Protein AF-A0A1K0JJU9-F1 (afdb_monomer)

InterPro domains:
  IPR003754 Tetrapyrrole biosynthesis, uroporphyrinogen III synthase [PF02602] (25-156)
  IPR003754 Tetrapyrrole biosynthesis, uroporphyrinogen III synthase [cd06578] (19-166)
  IPR007470 Putative uroporphyrinogen-III C-methyltransferase HemX [PF04375] (355-594)
  IPR007470 Putative uroporphyrinogen-III C-methyltransferase HemX [PTHR38043] (221-594)
  IPR036108 Tetrapyrrole biosynthesis, uroporphyrinogen III synthase superfamily [G3DSA:3.40.50.10090] (42-168)
  IPR036108 Tetrapyrrole biosynthesis, uroporphyrinogen III synthase superfamily [SSF69618] (18-169)

Solvent-accessible surface area (backbone atoms only — not comparable to full-atom values): 36610 Å² total; per-residue (Å²): 136,93,70,61,71,65,65,85,86,80,89,79,72,98,83,71,80,87,76,62,87,79,74,70,47,72,38,66,67,51,37,51,75,73,52,64,52,77,85,36,41,78,35,82,42,81,47,79,38,54,56,76,80,88,58,60,61,53,51,54,40,41,74,41,44,20,45,65,47,77,42,70,78,45,79,84,76,85,83,84,77,52,74,67,57,53,47,56,52,53,57,52,66,38,92,88,40,70,92,69,68,47,81,42,89,40,51,58,60,49,53,48,50,55,57,48,37,73,73,76,43,54,77,66,56,41,55,48,58,31,70,41,40,32,39,18,46,43,68,72,28,45,53,47,33,47,77,69,60,32,79,44,67,47,76,24,44,57,61,72,68,26,39,50,52,43,52,48,56,52,48,64,73,68,52,69,89,74,77,96,79,87,88,84,88,78,87,85,83,84,87,83,89,86,81,90,85,87,89,84,88,85,88,90,91,88,87,86,87,87,90,84,91,88,87,80,84,88,80,90,84,86,90,85,83,87,88,83,85,90,88,88,83,81,88,86,83,88,83,85,81,84,79,86,82,84,86,79,85,82,82,81,84,83,86,82,89,76,86,80,95,76,65,63,66,60,56,52,53,52,50,51,49,51,52,50,52,52,51,50,49,52,52,49,48,53,51,49,55,50,51,52,52,51,51,51,52,53,48,53,54,49,53,49,52,54,50,51,53,50,50,53,50,48,54,52,53,52,51,50,52,53,50,51,52,51,48,54,51,49,52,51,50,52,48,55,54,51,52,51,51,54,52,50,53,50,52,52,53,51,52,52,50,53,49,52,53,47,58,50,48,55,46,48,51,48,55,50,51,27,45,50,46,33,74,76,47,63,39,58,68,61,31,46,51,43,49,51,52,44,46,64,47,53,67,72,66,66,52,79,82,50,57,60,35,47,60,24,41,55,51,51,49,49,51,58,71,67,53,79,85,64,47,53,65,66,19,44,53,31,48,52,55,36,51,72,45,49,83,77,49,60,45,61,65,66,57,68,63,54,62,49,52,59,54,50,55,73,50,62,79,76,67,89,76,86,82,84,88,88,88,81,90,81,93,67,85,60,61,61,54,53,53,48,49,50,52,48,54,54,49,55,66,69,66,66,89,64,94,66,97,63,66,75,73,75,70,66,54,87,69,50,62,54,60,52,45,52,51,40,42,52,28,49,51,50,20,46,52,20,54,76,64,54,36,59,73,57,19,53,51,28,45,50,50,33,51,50,50,47,64,74,51,30,37,69,84,39,70,64,45,48,48,40,59,46,33,51,51,54,21,54,64,34,60,66,74,74,85,78,82,72,65,59,54,37,54,50,38,48,60,50,68,74,74,114

Nearest PDB structures (foldseek):
  8xvl-assembly1_R  TM=2.679E-01  e=2.961E+00  Acetivibrio thermocellus ATCC 27405

Radius of gyration: 63.82 Å; Cα contacts (8 Å, |Δi|>4): 371; chains: 1; bounding box: 149×71×220 Å

pLDDT: mean 73.13, std 22.49, range [26.03, 96.94]

Mean predicted aligned error: 23.78 Å

Structure (mmCIF, N/CA/C/O backbone):
data_AF-A0A1K0JJU9-F1
#
_entry.id   AF-A0A1K0JJU9-F1
#
loop_
_atom_site.group_PDB
_atom_site.id
_atom_site.type_symbol
_atom_site.label_atom_id
_atom_site.label_alt_id
_atom_site.label_comp_id
_atom_site.label_asym_id
_atom_site.label_entity_id
_atom_site.label_seq_id
_atom_site.pdbx_PDB_ins_code
_atom_site.Cartn_x
_atom_site.Cartn_y
_atom_site.Cartn_z
_atom_site.occupancy
_atom_site.B_iso_or_equiv
_atom_site.auth_seq_id
_atom_site.auth_comp_id
_atom_site.auth_asym_id
_atom_site.auth_atom_id
_atom_site.pdbx_PDB_model_num
ATOM 1 N N . MET A 1 1 ? -26.757 18.069 44.341 1.00 27.95 1 MET A N 1
ATOM 2 C CA . MET A 1 1 ? -26.861 18.545 42.946 1.00 27.95 1 MET A CA 1
ATOM 3 C C . MET A 1 1 ? -25.630 18.024 42.232 1.00 27.95 1 MET A C 1
ATOM 5 O O . MET A 1 1 ? -24.544 18.286 42.727 1.00 27.95 1 MET A O 1
ATOM 9 N N . ILE A 1 2 ? -25.782 17.218 41.180 1.00 27.02 2 ILE A N 1
ATOM 10 C CA . ILE A 1 2 ? -24.644 16.754 40.376 1.00 27.02 2 ILE A CA 1
ATOM 11 C C . ILE A 1 2 ? -24.575 17.688 39.173 1.00 27.02 2 ILE A C 1
ATOM 13 O O . ILE A 1 2 ? -25.475 17.670 38.341 1.00 27.02 2 ILE A O 1
ATOM 17 N N . ALA A 1 3 ? -23.543 18.523 39.130 1.00 34.69 3 ALA A N 1
ATOM 18 C CA . ALA A 1 3 ? -23.222 19.366 37.990 1.00 34.69 3 ALA A CA 1
ATOM 19 C C . ALA A 1 3 ? -21.794 19.010 37.548 1.00 34.69 3 ALA A C 1
ATOM 21 O O . ALA A 1 3 ? -20.879 19.101 38.373 1.00 34.69 3 ALA A O 1
ATOM 22 N N . PRO A 1 4 ? -21.571 18.564 36.300 1.00 35.12 4 PRO A N 1
ATOM 23 C CA . PRO A 1 4 ? -20.221 18.451 35.764 1.00 35.12 4 PRO A CA 1
ATOM 24 C C . PRO A 1 4 ? -19.611 19.852 35.614 1.00 35.12 4 PRO A C 1
ATOM 26 O O . PRO A 1 4 ? -20.321 20.826 35.355 1.00 35.12 4 PRO A O 1
ATOM 29 N N . ALA A 1 5 ? -18.287 19.958 35.730 1.00 39.06 5 ALA A N 1
ATOM 30 C CA . ALA A 1 5 ? -17.587 21.210 35.460 1.00 39.06 5 ALA A CA 1
ATOM 31 C C . ALA A 1 5 ? -17.746 21.594 33.977 1.00 39.06 5 ALA A C 1
ATOM 33 O O . ALA A 1 5 ? -17.085 21.024 33.111 1.00 39.06 5 ALA A O 1
ATOM 34 N N . GLY A 1 6 ? -18.642 22.547 33.699 1.00 42.16 6 GLY A N 1
ATOM 35 C CA . GLY A 1 6 ? -18.873 23.103 32.364 1.00 42.16 6 GLY A CA 1
ATOM 36 C C . GLY A 1 6 ? -20.070 22.558 31.571 1.00 42.16 6 GLY A C 1
ATOM 37 O O . GLY A 1 6 ? -20.117 22.800 30.371 1.00 42.16 6 GLY A O 1
ATOM 38 N N . ALA A 1 7 ? -21.050 21.862 32.170 1.00 36.12 7 ALA A N 1
ATOM 39 C CA . ALA A 1 7 ? -22.297 21.543 31.448 1.00 36.12 7 ALA A CA 1
ATOM 40 C C . ALA A 1 7 ? -23.570 21.651 32.309 1.00 36.12 7 ALA A C 1
ATOM 42 O O . ALA A 1 7 ? -24.023 20.674 32.908 1.00 36.12 7 ALA A O 1
ATOM 43 N N . ALA A 1 8 ? -24.173 22.846 32.314 1.00 33.41 8 ALA A N 1
ATOM 44 C CA . ALA A 1 8 ? -25.541 23.093 32.780 1.00 33.41 8 ALA A CA 1
ATOM 45 C C . ALA A 1 8 ? -26.142 24.372 32.148 1.00 33.41 8 ALA A C 1
ATOM 47 O O . ALA A 1 8 ? -26.254 25.404 32.800 1.00 33.41 8 ALA A O 1
ATOM 48 N N . ALA A 1 9 ? -26.567 24.297 30.883 1.00 33.66 9 ALA A N 1
ATOM 49 C CA . ALA A 1 9 ? -27.426 25.306 30.252 1.00 33.66 9 ALA A CA 1
ATOM 50 C C . ALA A 1 9 ? -28.604 24.587 29.579 1.00 33.66 9 ALA A C 1
ATOM 52 O O . ALA A 1 9 ? -28.480 24.041 28.486 1.00 33.66 9 ALA A O 1
ATOM 53 N N . ASN A 1 10 ? -29.725 24.503 30.294 1.00 35.09 10 ASN A N 1
ATOM 54 C CA . ASN A 1 10 ? -30.890 23.717 29.898 1.00 35.09 10 ASN A CA 1
ATOM 55 C C . ASN A 1 10 ? -31.965 24.649 29.312 1.00 35.09 10 ASN A C 1
ATOM 57 O O . ASN A 1 10 ? -32.345 25.602 29.981 1.00 35.09 10 ASN A O 1
ATOM 61 N N . GLY A 1 11 ? -32.466 24.347 28.110 1.00 37.47 11 GLY A N 1
ATOM 62 C CA . GLY A 1 11 ? -33.721 24.874 27.548 1.00 37.47 11 GLY A CA 1
ATOM 63 C C . GLY A 1 11 ? -33.967 26.391 27.609 1.00 37.47 11 GLY A C 1
ATOM 64 O O . GLY A 1 11 ? -34.711 26.856 28.470 1.00 37.47 11 GLY A O 1
ATOM 65 N N . LEU A 1 12 ? -33.479 27.127 26.606 1.00 33.19 12 LEU A N 1
ATOM 66 C CA . LEU A 1 12 ? -34.015 28.438 26.212 1.00 33.19 12 LEU A CA 1
ATOM 67 C C . LEU A 1 12 ? -34.649 28.350 24.812 1.00 33.19 12 LEU A C 1
ATOM 69 O O . LEU A 1 12 ? -34.419 27.386 24.079 1.00 33.19 12 LEU A O 1
ATOM 73 N N . GLY A 1 13 ? -35.513 29.315 24.484 1.00 31.19 13 GLY A N 1
ATOM 74 C CA . GLY A 1 13 ? -36.228 29.373 23.205 1.00 31.19 13 GLY A CA 1
ATOM 75 C C . GLY A 1 13 ? -35.336 29.774 22.019 1.00 31.19 13 GLY A C 1
ATOM 76 O O . GLY A 1 13 ? -34.165 30.089 22.212 1.00 31.19 13 GLY A O 1
ATOM 77 N N . PRO A 1 14 ? -35.878 29.787 20.785 1.00 36.22 14 PRO A N 1
ATOM 78 C CA . PRO A 1 14 ? -35.115 30.113 19.575 1.00 36.22 14 PRO A CA 1
ATOM 79 C C . PRO A 1 14 ? -34.736 31.601 19.428 1.00 36.22 14 PRO A C 1
ATOM 81 O O . PRO A 1 14 ? -34.024 31.934 18.487 1.00 36.22 14 PRO A O 1
ATOM 84 N N . ASP A 1 15 ? -35.189 32.469 20.338 1.00 39.22 15 ASP A N 1
ATOM 85 C CA . ASP A 1 15 ? -34.904 33.906 20.364 1.00 39.22 15 ASP A CA 1
ATOM 86 C C . ASP A 1 15 ? -34.167 34.287 21.660 1.00 39.22 15 ASP A C 1
ATOM 88 O O . ASP A 1 15 ? -34.786 34.726 22.626 1.00 39.22 15 ASP A O 1
ATOM 92 N N . ASP A 1 16 ? -32.842 34.128 21.682 1.00 35.72 16 ASP A N 1
ATOM 93 C CA . ASP A 1 16 ? -31.964 34.924 22.549 1.00 35.72 16 ASP A CA 1
ATOM 94 C C . ASP A 1 16 ? -30.541 34.998 21.965 1.00 35.72 16 ASP A C 1
ATOM 96 O O . ASP A 1 16 ? -30.143 34.167 21.143 1.00 35.72 16 ASP A O 1
ATOM 100 N N . ALA A 1 17 ? -29.788 36.041 22.320 1.00 39.09 17 ALA A N 1
ATOM 101 C CA . ALA A 1 17 ? -28.532 36.376 21.640 1.00 39.09 17 ALA A CA 1
ATOM 102 C C . ALA A 1 17 ? -27.391 35.370 21.905 1.00 39.09 17 ALA A C 1
ATOM 104 O O . ALA A 1 17 ? -27.309 34.747 22.964 1.00 39.09 17 ALA A O 1
ATOM 105 N N . ALA A 1 18 ? -26.466 35.247 20.944 1.00 32.97 18 ALA A N 1
ATOM 106 C CA . ALA A 1 18 ? -25.292 34.386 21.078 1.00 32.97 18 ALA A CA 1
ATOM 107 C C . ALA A 1 18 ? -24.445 34.798 22.305 1.00 32.97 18 ALA A C 1
ATOM 109 O O . ALA A 1 18 ? -24.071 35.969 22.400 1.00 32.97 18 ALA A O 1
ATOM 110 N N . PRO A 1 19 ? -24.126 33.873 23.233 1.00 38.00 19 PRO A N 1
ATOM 111 C CA . PRO A 1 19 ? -23.400 34.209 24.453 1.00 38.00 19 PRO A CA 1
ATOM 112 C C . PRO A 1 19 ? -21.948 34.595 24.154 1.00 38.00 19 PRO A C 1
ATOM 114 O O . PRO A 1 19 ? -21.285 33.964 23.326 1.00 38.00 19 PRO A O 1
ATOM 117 N N . ASP A 1 20 ? -21.443 35.603 24.868 1.00 38.53 20 ASP A N 1
ATOM 118 C CA . ASP A 1 20 ? -20.072 36.094 24.718 1.00 38.53 20 ASP A CA 1
ATOM 119 C C . ASP A 1 20 ? -19.032 34.976 24.879 1.00 38.53 20 ASP A C 1
ATOM 121 O O . ASP A 1 20 ? -19.117 34.128 25.771 1.00 38.53 20 ASP A O 1
ATOM 125 N N . ALA A 1 21 ? -17.987 35.015 24.047 1.00 41.09 21 ALA A N 1
ATOM 126 C CA . ALA A 1 21 ? -16.976 33.957 23.947 1.00 41.09 21 ALA A CA 1
ATOM 127 C C . ALA A 1 21 ? -16.159 33.712 25.238 1.00 41.09 21 ALA A C 1
ATOM 129 O O . ALA A 1 21 ? -15.419 32.731 25.323 1.00 41.09 21 ALA A O 1
ATOM 130 N N . GLU A 1 22 ? -16.292 34.567 26.255 1.00 40.97 22 GLU A N 1
ATOM 131 C CA . GLU A 1 22 ? -15.712 34.347 27.584 1.00 40.97 22 GLU A CA 1
ATOM 132 C C . GLU A 1 22 ? -16.494 33.340 28.445 1.00 40.97 22 GLU A C 1
ATOM 134 O O . GLU A 1 22 ? -15.910 32.759 29.360 1.00 40.97 22 GLU A O 1
ATOM 139 N N . ALA A 1 23 ? -17.780 33.100 28.155 1.00 43.12 23 ALA A N 1
ATOM 140 C CA . ALA A 1 23 ? -18.665 32.260 28.968 1.00 43.12 23 ALA A CA 1
ATOM 141 C C . ALA A 1 23 ? -18.374 30.747 28.865 1.00 43.12 23 ALA A C 1
ATOM 143 O O . ALA A 1 23 ? -18.731 29.984 29.762 1.00 43.12 23 ALA A O 1
ATOM 144 N N . LEU A 1 24 ? -17.705 30.296 27.797 1.00 51.09 24 LEU A N 1
ATOM 145 C CA . LEU A 1 24 ? -17.436 28.878 27.512 1.00 51.09 24 LEU A CA 1
ATOM 146 C C . LEU A 1 24 ? -16.070 28.411 28.052 1.00 51.09 24 LEU A C 1
ATOM 148 O O . LEU A 1 24 ? -15.228 27.884 27.321 1.00 51.09 24 LEU A O 1
ATOM 152 N N . ARG A 1 25 ? -15.843 28.601 29.357 1.00 57.47 25 ARG A N 1
ATOM 153 C CA . ARG A 1 25 ? -14.670 28.068 30.075 1.00 57.47 25 ARG A CA 1
ATOM 154 C C . ARG A 1 25 ? -15.043 26.801 30.852 1.00 57.47 25 ARG A C 1
ATOM 156 O O . ARG A 1 25 ? -15.968 26.800 31.656 1.00 57.47 25 ARG A O 1
ATOM 163 N N . PHE A 1 26 ? -14.293 25.725 30.622 1.00 64.25 26 PHE A N 1
ATOM 164 C CA . PHE A 1 26 ? -14.540 24.384 31.174 1.00 64.25 26 PHE A CA 1
ATOM 165 C C . PHE A 1 26 ? -13.538 24.048 32.292 1.00 64.25 26 PHE A C 1
ATOM 167 O O . PHE A 1 26 ? -12.830 23.041 32.236 1.00 64.25 26 PHE A O 1
ATOM 174 N N . ASP A 1 27 ? -13.422 24.927 33.289 1.00 70.38 27 ASP A N 1
ATOM 175 C CA . ASP A 1 27 ? -12.489 24.772 34.409 1.00 70.38 27 ASP A CA 1
ATOM 176 C C . ASP A 1 27 ? -13.156 24.985 35.783 1.00 70.38 27 ASP A C 1
ATOM 178 O O . ASP A 1 27 ? -14.350 25.268 35.902 1.00 70.38 27 ASP A O 1
ATOM 182 N N . SER A 1 28 ? -12.380 24.783 36.851 1.00 74.50 28 SER A N 1
ATOM 183 C CA . SER A 1 28 ? -12.860 24.915 38.230 1.00 74.50 28 SER A CA 1
ATOM 184 C C . SER A 1 28 ? -13.204 26.351 38.631 1.00 74.50 28 SER A C 1
ATOM 186 O O . SER A 1 28 ? -13.997 26.532 39.551 1.00 74.50 28 SER A O 1
ATOM 188 N N . GLU A 1 29 ? -12.614 27.355 37.982 1.00 80.25 29 GLU A N 1
ATOM 189 C CA . GLU A 1 29 ? -12.805 28.773 38.304 1.00 80.25 29 GLU A CA 1
ATOM 190 C C . GLU A 1 29 ? -14.100 29.284 37.650 1.00 80.25 29 GLU A C 1
ATOM 192 O O . GLU A 1 29 ? -14.896 29.963 38.298 1.00 80.25 29 GLU A O 1
ATOM 197 N N . ALA A 1 30 ? -14.383 28.841 36.422 1.00 75.94 30 ALA A N 1
ATOM 198 C CA . ALA A 1 30 ? -15.660 29.033 35.742 1.00 75.94 30 ALA A CA 1
ATOM 199 C C . ALA A 1 30 ? -16.819 28.302 36.442 1.00 75.94 30 ALA A C 1
ATOM 201 O O . ALA A 1 30 ? -17.884 28.888 36.626 1.00 75.94 30 ALA A O 1
ATOM 202 N N . LEU A 1 31 ? -16.610 27.059 36.904 1.00 80.19 31 LEU A N 1
ATOM 203 C CA . LEU A 1 31 ? -17.605 26.363 37.731 1.00 80.19 31 LEU A CA 1
ATOM 204 C C . LEU A 1 31 ? -17.854 27.111 39.051 1.00 80.19 31 LEU A C 1
ATOM 206 O O . LEU A 1 31 ? -19.002 27.272 39.449 1.00 80.19 31 LEU A O 1
ATOM 210 N N . TRP A 1 32 ? -16.805 27.605 39.717 1.00 83.50 32 TRP A N 1
ATOM 211 C CA . TRP A 1 32 ? -16.954 28.402 40.939 1.00 83.50 32 TRP A CA 1
ATOM 212 C C . TRP A 1 32 ? -17.759 29.688 40.711 1.00 83.50 32 TRP A C 1
ATOM 214 O O . TRP A 1 32 ? -18.601 30.021 41.537 1.00 83.50 32 TRP A O 1
ATOM 224 N N . ALA A 1 33 ? -17.577 30.365 39.573 1.00 82.31 33 ALA A N 1
ATOM 225 C CA . ALA A 1 33 ? -18.365 31.545 39.206 1.00 82.31 33 ALA A CA 1
ATOM 226 C C . ALA A 1 33 ? -19.861 31.253 38.939 1.00 82.31 33 ALA A C 1
ATOM 228 O O . ALA A 1 33 ? -20.668 32.179 38.949 1.00 82.31 33 ALA A O 1
ATOM 229 N N . GLN A 1 34 ? -20.235 29.988 38.710 1.00 81.81 34 GLN A N 1
ATOM 230 C CA . GLN A 1 34 ? -21.623 29.537 38.514 1.00 81.81 34 GLN A CA 1
ATOM 231 C C . GLN A 1 34 ? -22.259 28.943 39.787 1.00 81.81 34 GLN A C 1
ATOM 233 O O . GLN A 1 34 ? -23.464 28.691 39.814 1.00 81.81 34 GLN A O 1
ATOM 238 N N . LEU A 1 35 ? -21.473 28.699 40.841 1.00 82.50 35 LEU A N 1
ATOM 239 C CA . LEU A 1 35 ? -21.956 28.184 42.123 1.00 82.50 35 LEU A CA 1
ATOM 240 C C . LEU A 1 35 ? -22.307 29.338 43.068 1.00 82.50 35 LEU A C 1
ATOM 242 O O . LEU A 1 35 ? -21.533 30.276 43.217 1.00 82.50 35 LEU A O 1
ATOM 246 N N . ASP A 1 36 ? -23.431 29.227 43.779 1.00 84.12 36 ASP A N 1
ATOM 247 C CA . ASP A 1 36 ? -23.714 30.047 44.964 1.00 84.12 36 ASP A CA 1
ATOM 248 C C . ASP A 1 36 ? -23.024 29.408 46.189 1.00 84.12 36 ASP A C 1
ATOM 250 O O . ASP A 1 36 ? -23.464 28.342 46.642 1.00 84.12 36 ASP A O 1
ATOM 254 N N . PRO A 1 37 ? -21.962 30.016 46.756 1.00 78.62 37 PRO A N 1
ATOM 255 C CA . PRO A 1 37 ? -21.254 29.428 47.889 1.00 78.62 37 PRO A CA 1
ATOM 256 C C . PRO A 1 37 ? -22.059 29.529 49.191 1.00 78.62 37 PRO A C 1
ATOM 258 O O . PRO A 1 37 ? -21.968 28.644 50.041 1.00 78.62 37 PRO A O 1
ATOM 261 N N . ALA A 1 38 ? -22.890 30.567 49.346 1.00 80.31 38 ALA A N 1
ATOM 262 C CA . ALA A 1 38 ? -23.718 30.760 50.535 1.00 80.31 38 ALA A CA 1
ATOM 263 C C . ALA A 1 38 ? -24.835 29.707 50.605 1.00 80.31 38 ALA A C 1
ATOM 265 O O . ALA A 1 38 ? -25.128 29.180 51.680 1.00 80.31 38 ALA A O 1
ATOM 266 N N . ALA A 1 39 ? -25.391 29.308 49.458 1.00 83.12 39 ALA A N 1
ATOM 267 C CA . ALA A 1 39 ? -26.321 28.184 49.371 1.00 83.12 39 ALA A CA 1
ATOM 268 C C . ALA A 1 39 ? -25.677 26.810 49.647 1.00 83.12 39 ALA A C 1
ATOM 270 O O . ALA A 1 39 ? -26.415 25.829 49.785 1.00 83.12 39 ALA A O 1
ATOM 271 N N . LEU A 1 40 ? -24.346 26.702 49.733 1.00 81.12 40 LEU A N 1
ATOM 272 C CA . LEU A 1 40 ? -23.617 25.453 49.996 1.00 81.12 40 LEU A CA 1
ATOM 273 C C . LEU A 1 40 ? -23.053 25.352 51.425 1.00 81.12 40 LEU A C 1
ATOM 275 O O . LEU A 1 40 ? -22.701 24.252 51.857 1.00 81.12 40 LEU A O 1
ATOM 279 N N . ALA A 1 41 ? -23.046 26.449 52.185 1.00 87.88 41 ALA A N 1
ATOM 280 C CA . ALA A 1 41 ? -22.635 26.469 53.585 1.00 87.88 41 ALA A CA 1
ATOM 281 C C . ALA A 1 41 ? -23.378 25.408 54.427 1.00 87.88 41 ALA A C 1
ATOM 283 O O . ALA A 1 41 ? -24.599 25.253 54.350 1.00 87.88 41 ALA A O 1
ATOM 284 N N . GLY A 1 42 ? -22.627 24.647 55.227 1.00 84.56 42 GLY A N 1
ATOM 285 C CA . GLY A 1 42 ? -23.133 23.577 56.091 1.00 84.56 42 GLY A CA 1
ATOM 286 C C . GLY A 1 42 ? -23.602 22.301 55.378 1.00 84.56 42 GLY A C 1
ATOM 287 O O . GLY A 1 42 ? -23.983 21.352 56.062 1.00 84.56 42 GLY A O 1
ATOM 288 N N . LYS A 1 43 ? -23.583 22.235 54.039 1.00 89.19 43 LYS A N 1
ATOM 289 C CA . LYS A 1 43 ? -24.043 21.061 53.274 1.00 89.19 43 LYS A CA 1
ATOM 290 C C . LYS A 1 43 ? -22.883 20.122 52.916 1.00 89.19 43 LYS A C 1
ATOM 292 O O . LYS A 1 43 ? -21.784 20.610 52.649 1.00 89.19 43 LYS A O 1
ATOM 297 N N . PRO A 1 44 ? -23.115 18.797 52.846 1.00 89.94 44 PRO A N 1
ATOM 298 C CA . PRO A 1 44 ? -22.148 17.860 52.285 1.00 89.94 44 PRO A CA 1
ATOM 299 C C . PRO A 1 44 ? -22.011 18.065 50.771 1.00 89.94 44 PRO A C 1
ATOM 301 O O . PRO A 1 44 ? -23.010 18.116 50.046 1.00 89.94 44 PRO A O 1
ATOM 304 N N . VAL A 1 45 ? -20.771 18.166 50.294 1.00 87.06 45 VAL A N 1
ATOM 305 C CA . VAL A 1 45 ? -20.423 18.302 48.874 1.00 87.06 45 VAL A CA 1
ATOM 306 C C . VAL A 1 45 ? -19.370 17.256 48.524 1.00 87.06 45 VAL A C 1
ATOM 308 O O . VAL A 1 45 ? -18.284 17.250 49.096 1.00 87.06 45 VAL A O 1
ATOM 311 N N . LEU A 1 46 ? -19.696 16.377 47.577 1.00 88.75 46 LEU A N 1
ATOM 312 C CA . LEU A 1 46 ? -18.821 15.296 47.130 1.00 88.75 46 LEU A CA 1
ATOM 313 C C . LEU A 1 46 ? -18.088 15.699 45.844 1.00 88.75 46 LEU A C 1
ATOM 315 O O . LEU A 1 46 ? -18.726 15.931 44.817 1.00 88.75 46 LEU A O 1
ATOM 319 N N . ILE A 1 47 ? -16.756 15.742 45.884 1.00 85.81 47 ILE A N 1
ATOM 320 C CA . ILE A 1 47 ? -15.899 15.994 44.719 1.00 85.81 47 ILE A CA 1
ATOM 321 C C . ILE A 1 47 ? -15.315 14.666 44.237 1.00 85.81 47 ILE A C 1
ATOM 323 O O . ILE A 1 47 ? -14.372 14.134 44.822 1.00 85.81 47 ILE A O 1
ATOM 327 N N . ILE A 1 48 ? -15.863 14.141 43.142 1.00 84.44 48 ILE A N 1
ATOM 328 C CA . ILE A 1 48 ? -15.320 12.969 42.447 1.00 84.44 48 ILE A CA 1
ATOM 329 C C . ILE A 1 48 ? -14.216 13.445 41.497 1.00 84.44 48 ILE A C 1
ATOM 331 O O . ILE A 1 48 ? -14.455 14.292 40.636 1.00 84.44 48 ILE A O 1
ATOM 335 N N . ARG A 1 49 ? -12.998 12.924 41.661 1.00 80.56 49 ARG A N 1
ATOM 336 C CA . ARG A 1 49 ? -11.795 13.404 40.962 1.00 80.56 49 ARG A CA 1
ATOM 337 C C . ARG A 1 49 ? -10.820 12.276 40.620 1.00 80.56 49 ARG A C 1
ATOM 339 O O . ARG A 1 49 ? -10.988 11.140 41.052 1.00 80.56 49 ARG A O 1
ATOM 346 N N . GLY A 1 50 ? -9.804 12.605 39.825 1.00 77.44 50 GLY A N 1
ATOM 347 C CA . GLY A 1 50 ? -8.616 11.761 39.674 1.00 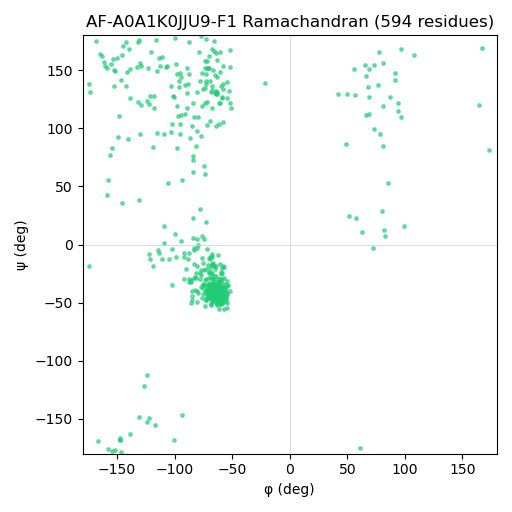77.44 50 GLY A CA 1
ATOM 348 C C . GLY A 1 50 ? -7.652 11.936 40.848 1.00 77.44 50 GLY A C 1
ATOM 349 O O . GLY A 1 50 ? -7.775 12.911 41.602 1.00 77.44 50 GLY A O 1
ATOM 350 N N . ASN A 1 51 ? -6.697 11.015 40.976 1.00 78.69 51 ASN A N 1
ATOM 351 C CA . ASN A 1 51 ? -5.698 11.064 42.037 1.00 78.69 51 ASN A CA 1
ATOM 352 C C . ASN A 1 51 ? -4.779 12.293 41.932 1.00 78.69 51 ASN A C 1
ATOM 354 O O . ASN A 1 51 ? -4.246 12.612 40.868 1.00 78.69 51 ASN A O 1
ATOM 358 N N . GLY A 1 52 ? -4.588 12.997 43.049 1.00 67.06 52 GLY A N 1
ATOM 359 C CA . GLY A 1 52 ? -3.762 14.205 43.097 1.00 67.06 52 GLY A CA 1
ATOM 360 C C . GLY A 1 52 ? -4.250 15.359 42.201 1.00 67.06 52 GLY A C 1
ATOM 361 O O . GLY A 1 52 ? -5.339 15.344 41.627 1.00 67.06 52 GLY A O 1
ATOM 362 N N . GLY A 1 53 ? -3.461 16.437 42.136 1.00 66.88 53 GLY A N 1
ATOM 363 C CA . GLY A 1 53 ? -3.834 17.709 41.493 1.00 66.88 53 GLY A CA 1
ATOM 364 C C . GLY A 1 53 ? -4.371 18.772 42.469 1.00 66.88 53 GLY A C 1
ATOM 365 O O . GLY A 1 53 ? -4.646 18.493 43.634 1.00 66.88 53 GLY A O 1
ATOM 366 N N . ARG A 1 54 ? -4.504 20.021 42.001 1.00 67.31 54 ARG A N 1
ATOM 367 C CA . ARG A 1 54 ? -4.872 21.196 42.823 1.00 67.31 54 ARG A CA 1
ATOM 368 C C . ARG A 1 54 ? -6.323 21.098 43.327 1.00 67.31 54 ARG A C 1
ATOM 370 O O . ARG A 1 54 ? -7.236 21.161 42.514 1.00 67.31 54 ARG A O 1
ATOM 377 N N . ASP A 1 55 ? -6.533 21.041 44.645 1.00 77.94 55 ASP A N 1
ATOM 378 C CA . ASP A 1 55 ? -7.863 20.947 45.288 1.00 77.94 55 ASP A CA 1
ATOM 379 C C . ASP A 1 55 ? -8.582 22.298 45.490 1.00 77.94 55 ASP A C 1
ATOM 381 O O . ASP A 1 55 ? -9.478 22.414 46.315 1.00 77.94 55 ASP A O 1
ATOM 385 N N . TRP A 1 56 ? -8.232 23.320 44.701 1.00 84.50 56 TRP A N 1
ATOM 386 C CA . TRP A 1 56 ? -8.692 24.710 44.872 1.00 84.50 56 TRP A CA 1
ATOM 387 C C . TRP A 1 56 ? -10.217 24.857 44.947 1.00 84.50 56 TRP A C 1
ATOM 389 O O . TRP A 1 56 ? -10.704 25.690 45.702 1.00 84.50 56 TRP A O 1
ATOM 399 N N . LEU A 1 57 ? -10.979 24.038 44.213 1.00 85.06 57 LEU A N 1
ATOM 400 C CA . LEU A 1 57 ? -12.442 24.055 44.297 1.00 85.06 57 LEU A CA 1
ATOM 401 C C . LEU A 1 57 ? -12.935 23.497 45.640 1.00 85.06 57 LEU A C 1
ATOM 403 O O . LEU A 1 57 ? -13.845 24.063 46.236 1.00 85.06 57 LEU A O 1
ATOM 407 N N . GLY A 1 58 ? -12.315 22.421 46.131 1.00 88.00 58 GLY A N 1
ATOM 408 C CA . GLY A 1 58 ? -12.590 21.875 47.456 1.00 88.00 58 GLY A CA 1
ATOM 409 C C . GLY A 1 58 ? -12.204 22.852 48.562 1.00 88.00 58 GLY A C 1
ATOM 410 O O . GLY A 1 58 ? -12.989 23.065 49.479 1.00 88.00 58 GLY A O 1
ATOM 411 N N . ASP A 1 59 ? -11.057 23.516 48.436 1.00 88.88 59 ASP A N 1
ATOM 412 C CA . ASP A 1 59 ? -10.610 24.549 49.374 1.00 88.88 59 ASP A CA 1
ATOM 413 C C . ASP A 1 59 ? -11.584 25.736 49.414 1.00 88.88 59 ASP A C 1
ATOM 415 O O . ASP A 1 59 ? -12.061 26.092 50.489 1.00 88.88 59 ASP A O 1
ATOM 419 N N . ARG A 1 60 ? -11.980 26.282 48.256 1.00 89.12 60 ARG A N 1
ATOM 420 C CA . ARG A 1 60 ? -12.960 27.382 48.162 1.00 89.12 60 ARG A CA 1
ATOM 421 C C . ARG A 1 60 ? -14.336 27.001 48.714 1.00 89.12 60 ARG A C 1
ATOM 423 O O . ARG A 1 60 ? -14.976 27.805 49.389 1.00 89.12 60 ARG A O 1
ATOM 430 N N . LEU A 1 61 ? -14.782 25.765 48.492 1.00 88.94 61 LEU A N 1
ATOM 431 C CA . LEU A 1 61 ? -16.023 25.247 49.073 1.00 88.94 61 LEU A CA 1
ATOM 432 C C . LEU A 1 61 ? -15.926 25.084 50.604 1.00 88.94 61 LEU A C 1
ATOM 434 O O . LEU A 1 61 ? -16.877 25.433 51.303 1.00 88.94 61 LEU A O 1
ATOM 438 N N . ARG A 1 62 ? -14.784 24.628 51.143 1.00 89.88 62 ARG A N 1
ATOM 439 C CA . ARG A 1 62 ? -14.528 24.568 52.600 1.00 89.88 62 ARG A CA 1
ATOM 440 C C . ARG A 1 62 ? -14.475 25.962 53.227 1.00 89.88 62 ARG A C 1
ATOM 442 O O . ARG A 1 62 ? -15.046 26.162 54.294 1.00 89.88 62 ARG A O 1
ATOM 449 N N . GLU A 1 63 ? -13.838 26.929 52.567 1.00 90.94 63 GLU A N 1
ATOM 450 C CA . GLU A 1 63 ? -13.808 28.339 52.989 1.00 90.94 63 GLU A CA 1
ATOM 451 C C . GLU A 1 63 ? -15.212 28.966 53.020 1.00 90.94 63 GLU A C 1
ATOM 453 O O . GLU A 1 63 ? -15.526 29.720 53.939 1.00 90.94 63 GLU A O 1
ATOM 458 N N . ALA A 1 64 ? -16.088 28.601 52.076 1.00 88.31 64 ALA A N 1
ATOM 459 C CA . ALA A 1 64 ? -17.513 28.950 52.096 1.00 88.31 64 ALA A CA 1
ATOM 460 C C . ALA A 1 64 ? -18.346 28.141 53.119 1.00 88.31 64 ALA A C 1
ATOM 462 O O . ALA A 1 64 ? -19.567 28.281 53.184 1.00 88.31 64 ALA A O 1
ATOM 463 N N . GLY A 1 65 ? -17.708 27.295 53.934 1.00 87.25 65 GLY A N 1
ATOM 464 C CA . GLY A 1 65 ? -18.344 26.534 55.008 1.00 87.25 65 GLY A CA 1
ATOM 465 C C . GLY A 1 65 ? -19.049 25.248 54.570 1.00 87.25 65 GLY A C 1
ATOM 466 O O . GLY A 1 65 ? -19.804 24.686 55.366 1.00 87.25 65 GLY A O 1
ATOM 467 N N . ALA A 1 66 ? -18.850 24.768 53.339 1.00 90.56 66 ALA A N 1
ATOM 468 C CA . ALA A 1 66 ? -19.373 23.474 52.899 1.00 90.56 66 ALA A CA 1
ATOM 469 C C . ALA A 1 66 ? -18.544 22.304 53.467 1.00 90.56 66 ALA A C 1
ATOM 471 O O . ALA A 1 66 ? -17.326 22.393 53.641 1.00 90.56 66 ALA A O 1
ATOM 472 N N . GLN A 1 67 ? -19.198 21.171 53.725 1.00 89.81 67 GLN A N 1
ATOM 473 C CA . GLN A 1 67 ? -18.545 19.943 54.185 1.00 89.81 67 GLN A CA 1
ATOM 474 C C . GLN A 1 67 ? -18.060 19.145 52.969 1.00 89.81 67 GLN A C 1
ATOM 476 O O . GLN A 1 67 ? -18.813 18.369 52.384 1.00 89.81 67 GLN A O 1
ATOM 481 N N . VAL A 1 68 ? -16.816 19.381 52.547 1.00 90.25 68 VAL A N 1
ATOM 482 C CA . VAL A 1 68 ? -16.275 18.808 51.304 1.00 90.25 68 VAL A CA 1
ATOM 483 C C . VAL A 1 68 ? -15.590 17.463 51.534 1.00 90.25 68 VAL A C 1
ATOM 485 O O . VAL A 1 68 ? -14.497 17.408 52.103 1.00 90.25 68 VAL A O 1
ATOM 488 N N . GLU A 1 69 ? -16.187 16.403 50.995 1.00 89.88 69 GLU A N 1
ATOM 489 C CA . GLU A 1 69 ? -15.577 15.081 50.847 1.00 89.88 69 GLU A CA 1
ATOM 490 C C . GLU A 1 69 ? -15.000 14.938 49.429 1.00 89.88 69 GLU A C 1
ATOM 492 O O . GLU A 1 69 ? -15.645 15.312 48.448 1.00 89.88 69 GLU A O 1
ATOM 497 N N . ALA A 1 70 ? -13.784 14.406 49.301 1.00 86.06 70 ALA A N 1
ATOM 498 C CA . ALA A 1 70 ? -13.129 14.188 48.013 1.00 86.06 70 ALA A CA 1
ATOM 499 C C . ALA A 1 70 ? -12.871 12.692 47.795 1.00 86.06 70 ALA A C 1
ATOM 501 O O . ALA A 1 70 ? -12.269 12.038 48.644 1.00 86.06 70 ALA A O 1
ATOM 502 N N . VAL A 1 71 ? -13.303 12.166 46.647 1.00 88.06 71 VAL A N 1
ATOM 503 C CA . VAL A 1 71 ? -13.149 10.754 46.270 1.00 88.06 71 VAL A CA 1
ATOM 504 C C . VAL A 1 71 ? -12.293 10.653 45.015 1.00 88.06 71 VAL A C 1
ATOM 506 O O . VAL A 1 71 ? -12.667 11.139 43.944 1.00 88.06 71 VAL A O 1
ATOM 509 N N . GLU A 1 72 ? -11.141 9.999 45.147 1.00 88.12 72 GLU A N 1
ATOM 510 C CA . GLU A 1 72 ? -10.260 9.662 44.028 1.00 88.12 72 GLU A CA 1
ATOM 511 C C . GLU A 1 72 ? -10.804 8.408 43.319 1.00 88.12 72 GLU A C 1
ATOM 513 O O . GLU A 1 72 ? -10.609 7.282 43.769 1.00 88.12 72 GLU A O 1
ATOM 518 N N . ALA A 1 73 ? -11.544 8.608 42.227 1.00 85.44 73 ALA A N 1
ATOM 519 C CA . ALA A 1 73 ? -12.247 7.545 41.498 1.00 85.44 73 ALA A CA 1
ATOM 520 C C . ALA A 1 73 ? -11.429 6.926 40.350 1.00 85.44 73 ALA A C 1
ATOM 522 O O . ALA A 1 73 ? -11.828 5.914 39.778 1.00 85.44 73 ALA A O 1
ATOM 523 N N . TYR A 1 74 ? -10.299 7.534 39.989 1.00 82.38 74 TYR A N 1
ATOM 524 C CA . TYR A 1 74 ? -9.354 7.004 39.008 1.00 82.38 74 TYR A CA 1
ATOM 525 C C . TYR A 1 74 ? -7.944 7.526 39.291 1.00 82.38 74 TYR A C 1
ATOM 527 O O . TYR A 1 74 ? -7.782 8.569 39.925 1.00 82.38 74 TYR A O 1
ATOM 535 N N . GLN A 1 75 ? -6.923 6.841 38.773 1.00 82.38 75 GLN A N 1
ATOM 536 C CA . GLN A 1 75 ? -5.540 7.317 38.828 1.00 82.38 75 GLN A CA 1
ATOM 537 C C . GLN A 1 75 ? -4.971 7.611 37.439 1.00 82.38 75 GLN A C 1
ATOM 539 O O . GLN A 1 75 ? -5.347 6.966 36.459 1.00 82.38 75 GLN A O 1
ATOM 544 N N . ARG A 1 76 ? -4.052 8.575 37.358 1.00 78.62 76 ARG A N 1
ATOM 545 C CA . ARG A 1 76 ? -3.268 8.873 36.154 1.00 78.62 76 ARG A CA 1
ATOM 546 C C . ARG A 1 76 ? -1.860 8.308 36.305 1.00 78.62 76 ARG A C 1
ATOM 548 O O . ARG A 1 76 ? -1.245 8.416 37.362 1.00 78.62 76 ARG A O 1
ATOM 555 N N . THR A 1 77 ? -1.364 7.683 35.245 1.00 83.56 77 THR A N 1
ATOM 556 C CA . THR A 1 77 ? -0.034 7.066 35.184 1.00 83.56 77 THR A CA 1
ATOM 557 C C . THR A 1 77 ? 0.701 7.544 33.935 1.00 83.56 77 THR A C 1
ATOM 559 O O . THR A 1 77 ? 0.079 7.992 32.967 1.00 83.56 77 THR A O 1
ATOM 562 N N . LEU A 1 78 ? 2.034 7.484 33.963 1.00 83.44 78 LEU A N 1
ATOM 563 C CA . LEU A 1 78 ? 2.844 7.692 32.766 1.00 83.44 78 LEU A CA 1
ATOM 564 C C . LEU A 1 78 ? 2.530 6.554 31.771 1.00 83.44 78 LEU A C 1
ATOM 566 O O . LEU A 1 78 ? 2.567 5.394 32.182 1.00 83.44 78 LEU A O 1
ATOM 570 N N . PRO A 1 79 ? 2.213 6.835 30.495 1.00 84.56 79 PRO A N 1
ATOM 571 C CA . PRO A 1 79 ? 2.087 5.780 29.497 1.00 84.56 79 PRO A CA 1
ATOM 572 C C . PRO A 1 79 ? 3.468 5.203 29.154 1.00 84.56 79 PRO A C 1
ATOM 574 O O . PRO A 1 79 ? 4.465 5.921 29.188 1.00 84.56 79 PRO A O 1
ATOM 577 N N . GLU A 1 80 ? 3.510 3.933 28.751 1.00 88.38 80 GLU A N 1
ATOM 578 C CA . GLU A 1 80 ? 4.718 3.246 28.273 1.00 88.38 80 GLU A CA 1
ATOM 579 C C . GLU A 1 80 ? 4.606 2.994 26.754 1.00 88.38 80 GLU A C 1
ATOM 581 O O . GLU A 1 80 ? 3.975 2.016 26.338 1.00 88.38 80 GLU A O 1
ATOM 586 N N . PRO A 1 81 ? 5.154 3.864 25.879 1.00 88.44 81 PRO A N 1
ATOM 587 C CA . PRO A 1 81 ? 5.074 3.657 24.438 1.00 88.44 81 PRO A CA 1
ATOM 588 C C . PRO A 1 81 ? 6.011 2.531 23.994 1.00 88.44 81 PRO A C 1
ATOM 590 O O . PRO A 1 81 ? 7.187 2.488 24.360 1.00 88.44 81 PRO A O 1
ATOM 593 N N . SER A 1 82 ? 5.507 1.639 23.142 1.00 90.88 82 SER A N 1
ATOM 594 C CA . SER A 1 82 ? 6.310 0.569 22.545 1.00 90.88 82 SER A CA 1
ATOM 595 C C . SER A 1 82 ? 7.441 1.117 21.664 1.00 90.88 82 SER A C 1
ATOM 597 O O . SER A 1 82 ? 7.363 2.222 21.121 1.00 90.88 82 SER A O 1
ATOM 599 N N . ALA A 1 83 ? 8.476 0.302 21.435 1.00 85.31 83 ALA A N 1
ATOM 600 C CA . ALA A 1 83 ? 9.590 0.661 20.552 1.00 85.31 83 ALA A CA 1
ATOM 601 C C . ALA A 1 83 ? 9.138 1.066 19.131 1.00 85.31 83 ALA A C 1
ATOM 603 O O . ALA A 1 83 ? 9.754 1.935 18.521 1.00 85.31 83 ALA A O 1
ATOM 604 N N . MET A 1 84 ? 8.038 0.492 18.625 1.00 87.06 84 MET A N 1
ATOM 605 C CA . MET A 1 84 ? 7.455 0.853 17.327 1.00 87.06 84 MET A CA 1
ATOM 606 C C . MET A 1 84 ? 6.802 2.245 17.342 1.00 87.06 84 MET A C 1
ATOM 608 O O . MET A 1 84 ? 6.937 2.992 16.377 1.00 87.06 84 MET A O 1
ATOM 612 N N . GLN A 1 85 ? 6.137 2.624 18.439 1.00 89.88 85 GLN A N 1
ATOM 613 C CA . GLN A 1 85 ? 5.570 3.969 18.598 1.00 89.88 85 GLN A CA 1
ATOM 614 C C . GLN A 1 85 ? 6.680 5.020 18.719 1.00 89.88 85 GLN A C 1
ATOM 616 O O . GLN A 1 85 ? 6.605 6.060 18.069 1.00 89.88 85 GLN A O 1
ATOM 621 N N . TRP A 1 86 ? 7.753 4.720 19.458 1.00 91.06 86 TRP A N 1
ATOM 622 C CA . TRP A 1 86 ? 8.946 5.571 19.479 1.00 91.06 86 TRP A CA 1
ATOM 623 C C . TRP A 1 86 ? 9.613 5.694 18.113 1.00 91.06 86 TRP A C 1
ATOM 625 O O . TRP A 1 86 ? 10.026 6.789 17.743 1.00 91.06 86 TRP A O 1
ATOM 635 N N . GLN A 1 87 ? 9.683 4.609 17.338 1.00 90.31 87 GLN A N 1
ATOM 636 C CA . GLN A 1 87 ? 10.235 4.669 15.989 1.00 90.31 87 GLN A CA 1
ATOM 637 C C . GLN A 1 87 ? 9.400 5.577 15.075 1.00 90.31 87 GLN A C 1
ATOM 639 O O . GLN A 1 87 ? 9.969 6.425 14.396 1.00 90.31 87 GLN A O 1
ATOM 644 N N . ALA A 1 88 ? 8.067 5.494 15.144 1.00 89.94 88 ALA A N 1
ATOM 645 C CA . ALA A 1 88 ? 7.181 6.395 14.409 1.00 89.94 88 ALA A CA 1
ATOM 646 C C . ALA A 1 88 ? 7.367 7.875 14.805 1.00 89.94 88 ALA A C 1
ATOM 648 O O . ALA A 1 88 ? 7.318 8.742 13.935 1.00 89.94 88 ALA A O 1
ATOM 649 N N . VAL A 1 89 ? 7.634 8.183 16.083 1.00 91.31 89 VAL A N 1
ATOM 650 C CA . VAL A 1 89 ? 8.002 9.550 16.506 1.00 91.31 89 VAL A CA 1
ATOM 651 C C . VAL A 1 89 ? 9.324 9.972 15.861 1.00 91.31 89 VAL A C 1
ATOM 653 O O . VAL A 1 89 ? 9.362 10.999 15.190 1.00 91.31 89 VAL A O 1
ATOM 656 N N . ARG A 1 90 ? 10.388 9.163 15.981 1.00 92.81 90 ARG A N 1
ATOM 657 C CA . ARG A 1 90 ? 11.700 9.465 15.374 1.00 92.81 90 ARG A CA 1
ATOM 658 C C . ARG A 1 90 ? 11.623 9.674 13.866 1.00 92.81 90 ARG A C 1
ATOM 660 O O . ARG A 1 90 ? 12.286 10.561 13.346 1.00 92.81 90 ARG A O 1
ATOM 667 N N . ASP A 1 91 ? 10.803 8.891 13.170 1.00 91.56 91 ASP A N 1
ATOM 668 C CA . ASP A 1 91 ? 10.638 8.986 11.719 1.00 91.56 91 ASP A CA 1
ATOM 669 C C . ASP A 1 91 ? 9.968 10.296 11.278 1.00 91.56 91 ASP A C 1
ATOM 671 O O . ASP A 1 91 ? 10.314 10.816 10.218 1.00 91.56 91 ASP A O 1
ATOM 675 N N . ASN A 1 92 ? 9.106 10.885 12.116 1.00 90.94 92 ASN A N 1
ATOM 676 C CA . ASN A 1 92 ? 8.569 12.233 11.905 1.00 90.94 92 ASN A CA 1
ATOM 677 C C . ASN A 1 92 ? 9.573 13.346 12.268 1.00 90.94 92 ASN A C 1
ATOM 679 O O . ASN A 1 92 ? 9.508 14.427 11.692 1.00 90.94 92 ASN A O 1
ATOM 683 N N . LEU A 1 93 ? 10.529 13.097 13.169 1.00 91.88 93 LEU A N 1
ATOM 684 C CA . LEU A 1 93 ? 11.569 14.067 13.552 1.00 91.88 93 LEU A CA 1
ATOM 685 C C . LEU A 1 93 ? 12.746 14.146 12.555 1.00 91.88 93 LEU A C 1
ATOM 687 O O . LEU A 1 93 ? 13.655 14.955 12.742 1.00 91.88 93 LEU A O 1
ATOM 691 N N . ARG A 1 94 ? 12.771 13.324 11.495 1.00 90.19 94 ARG A N 1
ATOM 692 C CA . ARG A 1 94 ? 13.874 13.321 10.515 1.00 90.19 94 ARG A CA 1
ATOM 693 C C . ARG A 1 94 ? 13.846 14.564 9.607 1.00 90.19 94 ARG A C 1
ATOM 695 O O . ARG A 1 94 ? 12.768 14.999 9.199 1.00 90.19 94 ARG A O 1
ATOM 702 N N . PRO A 1 95 ? 15.010 15.087 9.170 1.00 85.12 95 PRO A N 1
ATOM 703 C CA . PRO A 1 95 ? 15.069 16.096 8.113 1.00 85.12 95 PRO A CA 1
ATOM 704 C C . PRO A 1 95 ? 14.343 15.624 6.843 1.00 85.12 95 PRO A C 1
ATOM 706 O O . PRO A 1 95 ? 14.640 14.552 6.318 1.00 85.12 95 PRO A O 1
ATOM 709 N N . GLY A 1 96 ? 13.397 16.427 6.348 1.00 83.19 96 GLY A N 1
ATOM 710 C CA . GLY A 1 96 ? 12.582 16.092 5.173 1.00 83.19 96 GLY A CA 1
ATOM 711 C C . GLY A 1 96 ? 11.365 15.196 5.446 1.00 83.19 96 GLY A C 1
ATOM 712 O O . GLY A 1 96 ? 10.706 14.786 4.492 1.00 83.19 96 GLY A O 1
ATOM 713 N N . ALA A 1 97 ? 11.043 14.900 6.710 1.00 86.50 97 ALA A N 1
ATOM 714 C CA . ALA A 1 97 ? 9.756 14.313 7.079 1.00 86.50 97 ALA A CA 1
ATOM 715 C C . ALA A 1 97 ? 8.580 15.268 6.783 1.00 86.50 97 ALA A C 1
ATOM 717 O O . ALA A 1 97 ? 8.761 16.467 6.558 1.00 86.50 97 ALA A O 1
ATOM 718 N N . ALA A 1 98 ? 7.357 14.731 6.790 1.00 85.88 98 ALA A N 1
ATOM 719 C CA . ALA A 1 98 ? 6.149 15.532 6.613 1.00 85.88 98 ALA A CA 1
ATOM 720 C C . ALA A 1 98 ? 5.956 16.531 7.779 1.00 85.88 98 ALA A C 1
ATOM 722 O O . ALA A 1 98 ? 6.286 16.208 8.929 1.00 85.88 98 ALA A O 1
ATOM 723 N N . PRO A 1 99 ? 5.396 17.732 7.520 1.00 87.94 99 PRO A N 1
ATOM 724 C CA . PRO A 1 99 ? 5.029 18.650 8.590 1.00 87.94 99 PRO A CA 1
ATOM 725 C C . PRO A 1 99 ? 3.999 17.985 9.511 1.00 87.94 99 PRO A C 1
ATOM 727 O O . PRO A 1 99 ? 3.053 17.346 9.051 1.00 87.94 99 PRO A O 1
ATOM 730 N N . HIS A 1 100 ? 4.185 18.146 10.818 1.00 91.19 100 HIS A N 1
ATOM 731 C CA . HIS A 1 100 ? 3.328 17.586 11.862 1.00 91.19 100 HIS A CA 1
ATOM 732 C C . HIS A 1 100 ? 3.252 18.550 13.057 1.00 91.19 100 HIS A C 1
ATOM 734 O O . HIS A 1 100 ? 4.078 19.456 13.185 1.00 91.19 100 HIS A O 1
ATOM 740 N N . ALA A 1 101 ? 2.258 18.359 13.929 1.00 91.81 101 ALA A N 1
ATOM 741 C CA . ALA A 1 101 ? 2.039 19.178 15.119 1.00 91.81 101 ALA A CA 1
ATOM 742 C C . ALA A 1 101 ? 1.592 18.327 16.320 1.00 91.81 101 ALA A C 1
ATOM 744 O O . ALA A 1 101 ? 0.894 17.323 16.161 1.00 91.81 101 ALA A O 1
ATOM 745 N N . TRP A 1 102 ? 1.965 18.743 17.531 1.00 93.38 102 TRP A N 1
ATOM 746 C CA . TRP A 1 102 ? 1.592 18.081 18.783 1.00 93.38 102 TRP A CA 1
ATOM 747 C C . TRP A 1 102 ? 0.278 18.628 19.341 1.00 93.38 102 TRP A C 1
ATOM 749 O O . TRP A 1 102 ? 0.197 19.790 19.741 1.00 93.38 102 TRP A O 1
ATOM 759 N N . LEU A 1 103 ? -0.743 17.776 19.440 1.00 93.25 103 LEU A N 1
ATOM 760 C CA . LEU A 1 103 ? -2.025 18.123 20.052 1.00 93.25 103 LEU A CA 1
ATOM 761 C C . LEU A 1 103 ? -1.967 17.920 21.577 1.00 93.25 103 LEU A C 1
ATOM 763 O O . LEU A 1 103 ? -2.037 16.796 22.073 1.00 93.25 103 LEU A O 1
ATOM 767 N N . LEU A 1 104 ? -1.826 19.009 22.333 1.00 91.25 104 LEU A N 1
ATOM 768 C CA . LEU A 1 104 ? -1.631 18.987 23.784 1.00 91.25 104 LEU A CA 1
ATOM 769 C C . LEU A 1 104 ? -2.935 19.356 24.506 1.00 91.25 104 LEU A C 1
ATOM 771 O O . LEU A 1 104 ? -3.259 20.526 24.691 1.00 91.25 104 LEU A O 1
ATOM 775 N N . THR A 1 105 ? -3.689 18.344 24.941 1.00 88.00 105 THR A N 1
ATOM 776 C CA . THR A 1 105 ? -5.023 18.510 25.558 1.00 88.00 105 THR A CA 1
ATOM 777 C C . THR A 1 105 ? -5.012 18.638 27.085 1.00 88.00 105 THR A C 1
ATOM 779 O O . THR A 1 105 ? -6.039 18.948 27.684 1.00 88.00 105 THR A O 1
ATOM 782 N N . SER A 1 106 ? -3.866 18.452 27.751 1.00 86.38 106 SER A N 1
ATOM 783 C CA . SER A 1 106 ? -3.724 18.730 29.187 1.00 86.38 106 SER A CA 1
ATOM 784 C C . SER A 1 106 ? -2.288 19.079 29.574 1.00 86.38 106 SER A C 1
ATOM 786 O O . SER A 1 106 ? -1.339 18.549 29.001 1.00 86.38 106 SER A O 1
ATOM 788 N N . SER A 1 107 ? -2.112 19.901 30.617 1.00 86.50 107 SER A N 1
ATOM 789 C CA . SER A 1 107 ? -0.796 20.241 31.189 1.00 86.50 107 SER A CA 1
ATOM 790 C C . SER A 1 107 ? -0.034 19.010 31.714 1.00 86.50 107 SER A C 1
ATOM 792 O O . SER A 1 107 ? 1.161 19.074 31.973 1.00 86.50 107 SER A O 1
ATOM 794 N N . GLU A 1 108 ? -0.721 17.887 31.912 1.00 86.44 108 GLU A N 1
ATOM 795 C CA . GLU A 1 108 ? -0.127 16.627 32.357 1.00 86.44 108 GLU A CA 1
ATOM 796 C C . GLU A 1 108 ? 0.437 15.816 31.191 1.00 86.44 108 GLU A C 1
ATOM 798 O O . GLU A 1 108 ? 1.561 15.334 31.289 1.00 86.44 108 GLU A O 1
ATOM 803 N N . ALA A 1 109 ? -0.259 15.787 30.049 1.00 88.12 109 ALA A N 1
ATOM 804 C CA . ALA A 1 109 ? 0.281 15.231 28.810 1.00 88.12 109 ALA A CA 1
ATOM 805 C C . ALA A 1 109 ? 1.600 15.918 28.405 1.00 88.12 109 ALA A C 1
ATOM 807 O O . ALA A 1 109 ? 2.527 15.235 27.984 1.00 88.12 109 ALA A O 1
ATOM 808 N N . VAL A 1 110 ? 1.728 17.236 28.617 1.00 92.06 110 VAL A N 1
ATOM 809 C CA . VAL A 1 110 ? 2.984 17.972 28.362 1.00 92.06 110 VAL A CA 1
ATOM 810 C C . VAL A 1 110 ? 4.132 17.499 29.264 1.00 92.06 110 VAL A C 1
ATOM 812 O O . VAL A 1 110 ? 5.238 17.274 28.783 1.00 92.06 110 VAL A O 1
ATOM 815 N N . ARG A 1 111 ? 3.881 17.314 30.570 1.00 91.38 111 ARG A N 1
ATOM 816 C CA . ARG A 1 111 ? 4.899 16.805 31.511 1.00 91.38 111 ARG A CA 1
ATOM 817 C C . ARG A 1 111 ? 5.295 15.367 31.188 1.00 91.38 111 ARG A C 1
ATOM 819 O O . ARG A 1 111 ? 6.475 15.039 31.245 1.00 91.38 111 ARG A O 1
ATOM 826 N N . ASN A 1 112 ? 4.323 14.535 30.816 1.00 91.62 112 ASN A N 1
ATOM 827 C CA . ASN A 1 112 ? 4.572 13.156 30.416 1.00 91.62 112 ASN A CA 1
ATOM 828 C C . ASN A 1 112 ? 5.404 13.108 29.124 1.00 91.62 112 ASN A C 1
ATOM 830 O O . ASN A 1 112 ? 6.360 12.343 29.069 1.00 91.62 112 ASN A O 1
ATOM 834 N N . LEU A 1 113 ? 5.101 13.956 28.131 1.00 92.38 113 LEU A N 1
ATOM 835 C CA . LEU A 1 113 ? 5.873 14.077 26.889 1.00 92.38 113 LEU A CA 1
ATOM 836 C C . LEU A 1 113 ? 7.319 14.520 27.153 1.00 92.38 113 LEU A C 1
ATOM 838 O O . LEU A 1 113 ? 8.234 13.897 26.628 1.00 92.38 113 LEU A O 1
ATOM 842 N N . ASP A 1 114 ? 7.537 15.539 27.990 1.00 93.00 114 ASP A N 1
ATOM 843 C CA . ASP A 1 114 ? 8.884 16.010 28.345 1.00 93.00 114 ASP A CA 1
ATOM 844 C C . ASP A 1 114 ? 9.711 14.938 29.078 1.00 93.00 114 ASP A C 1
ATOM 846 O O . ASP A 1 114 ? 10.869 14.706 28.730 1.00 93.00 114 ASP A O 1
ATOM 850 N N . ALA A 1 115 ? 9.117 14.244 30.054 1.00 92.38 115 ALA A N 1
ATOM 851 C CA . ALA A 1 115 ? 9.785 13.167 30.784 1.00 92.38 115 ALA A CA 1
ATOM 852 C C . ALA A 1 115 ? 10.138 11.980 29.868 1.00 92.38 115 ALA A C 1
ATOM 854 O O . ALA A 1 115 ? 11.255 11.465 29.914 1.00 92.38 115 ALA A O 1
ATOM 855 N N . LEU A 1 116 ? 9.201 11.581 29.003 1.00 93.38 116 LEU A N 1
ATOM 856 C CA . LEU A 1 116 ? 9.372 10.487 28.050 1.00 93.38 116 LEU A CA 1
ATOM 857 C C . LEU A 1 116 ? 10.391 10.821 26.949 1.00 93.38 116 LEU A C 1
ATOM 859 O O . LEU A 1 116 ? 11.220 9.974 26.617 1.00 93.38 116 LEU A O 1
ATOM 863 N N . ALA A 1 117 ? 10.384 12.047 26.415 1.00 91.94 117 ALA A N 1
ATOM 864 C CA . ALA A 1 117 ? 11.354 12.493 25.415 1.00 91.94 117 ALA A CA 1
ATOM 865 C C . ALA A 1 117 ? 12.790 12.408 25.958 1.00 91.94 117 ALA A C 1
ATOM 867 O O . ALA A 1 117 ? 13.630 11.743 25.354 1.00 91.94 117 ALA A O 1
ATOM 868 N N . ARG A 1 118 ? 13.040 12.944 27.164 1.00 91.12 118 ARG A N 1
ATOM 869 C CA . ARG A 1 118 ? 14.345 12.860 27.855 1.00 91.12 118 ARG A CA 1
ATOM 870 C C . ARG A 1 118 ? 14.833 11.428 28.111 1.00 91.12 118 ARG A C 1
ATOM 872 O O . ARG A 1 118 ? 16.030 11.231 28.303 1.00 91.12 118 ARG A O 1
ATOM 879 N N . GLN A 1 119 ? 13.927 10.451 28.176 1.00 91.62 119 GLN A N 1
ATOM 880 C CA . GLN A 1 119 ? 14.247 9.047 28.451 1.00 91.62 119 GLN A CA 1
ATOM 881 C C . GLN A 1 119 ? 14.483 8.216 27.177 1.00 91.62 119 GLN A C 1
ATOM 883 O O . GLN A 1 119 ? 15.239 7.245 27.219 1.00 91.62 119 GLN A O 1
ATOM 888 N N . HIS A 1 120 ? 13.835 8.563 26.061 1.00 90.56 120 HIS A N 1
ATOM 889 C CA . HIS A 1 120 ? 13.779 7.715 24.862 1.00 90.56 120 HIS A CA 1
ATOM 890 C C . HIS A 1 120 ? 14.345 8.349 23.582 1.00 90.56 120 HIS A C 1
ATOM 892 O O . HIS A 1 120 ? 14.554 7.624 22.603 1.00 90.56 120 HIS A O 1
ATOM 898 N N . LEU A 1 121 ? 14.605 9.656 23.564 1.00 92.00 121 LEU A N 1
ATOM 899 C CA . LEU A 1 121 ? 15.198 10.370 22.434 1.00 92.00 121 LEU A CA 1
ATOM 900 C C . LEU A 1 121 ? 16.646 10.778 22.729 1.00 92.00 121 LEU A C 1
ATOM 902 O O . LEU A 1 121 ? 17.042 10.979 23.877 1.00 92.00 121 LEU A O 1
ATOM 906 N N . SER A 1 122 ? 17.448 10.904 21.675 1.00 93.00 122 SER A N 1
ATOM 907 C CA . SER A 1 122 ? 18.758 11.554 21.742 1.00 93.00 122 SER A CA 1
ATOM 908 C C . SER A 1 122 ? 18.617 13.076 21.941 1.00 93.00 122 SER A C 1
ATOM 910 O O . SER A 1 122 ? 17.554 13.635 21.660 1.00 93.00 122 SER A O 1
ATOM 912 N N . PRO A 1 123 ? 19.674 13.790 22.383 1.00 92.69 123 PRO A N 1
ATOM 913 C CA . PRO A 1 123 ? 19.612 15.243 22.576 1.00 92.69 123 PRO A CA 1
ATOM 914 C C . PRO A 1 123 ? 19.266 16.035 21.306 1.00 92.69 123 PRO A C 1
ATOM 916 O O . PRO A 1 123 ? 18.661 17.099 21.399 1.00 92.69 123 PRO A O 1
ATOM 919 N N . GLU A 1 124 ? 19.631 15.521 20.128 1.00 91.69 124 GLU A N 1
ATOM 920 C CA . GLU A 1 124 ? 19.289 16.131 18.837 1.00 91.69 124 GLU A CA 1
ATOM 921 C C . GLU A 1 124 ? 17.800 15.935 18.515 1.00 91.69 124 GLU A C 1
ATOM 923 O O . GLU A 1 124 ? 17.109 16.899 18.197 1.00 91.69 124 GLU A O 1
ATOM 928 N N . GLU A 1 125 ? 17.272 14.719 18.693 1.00 93.25 125 GLU A N 1
ATOM 929 C CA . GLU A 1 125 ? 15.846 14.414 18.506 1.00 93.25 125 GLU A CA 1
ATOM 930 C C . GLU A 1 125 ? 14.946 15.165 19.507 1.00 93.25 125 GLU A C 1
ATOM 932 O O . GLU A 1 125 ? 13.888 15.654 19.119 1.00 93.25 125 GLU A O 1
ATOM 937 N N . ASP A 1 126 ? 15.356 15.302 20.774 1.00 93.56 126 ASP A N 1
ATOM 938 C CA . ASP A 1 126 ? 14.641 16.096 21.788 1.00 93.56 126 ASP A CA 1
ATOM 939 C C . ASP A 1 126 ? 14.641 17.597 21.440 1.00 93.56 126 ASP A C 1
ATOM 941 O O . ASP A 1 126 ? 13.606 18.262 21.537 1.00 93.56 126 ASP A O 1
ATOM 945 N N . ALA A 1 127 ? 15.768 18.125 20.949 1.00 92.44 127 ALA A N 1
ATOM 946 C CA . ALA A 1 127 ? 15.847 19.498 20.457 1.00 92.44 127 ALA A CA 1
ATOM 947 C C . ALA A 1 127 ? 14.933 19.723 19.238 1.00 92.44 127 ALA A C 1
ATOM 949 O O . ALA A 1 127 ? 14.224 20.730 19.196 1.00 92.44 127 ALA A O 1
ATOM 950 N N . THR A 1 128 ? 14.888 18.786 18.283 1.00 93.06 128 THR A N 1
ATOM 951 C CA . THR A 1 128 ? 13.959 18.842 17.143 1.00 93.06 128 THR A CA 1
ATOM 952 C C . THR A 1 128 ? 12.503 18.741 17.597 1.00 93.06 128 THR A C 1
ATOM 954 O O . THR A 1 128 ? 11.687 19.551 17.162 1.00 93.06 128 THR A O 1
ATOM 957 N N . LEU A 1 129 ? 12.172 17.826 18.516 1.00 94.44 129 LEU A N 1
ATOM 958 C CA . LEU A 1 129 ? 10.816 17.639 19.048 1.00 94.44 129 LEU A CA 1
ATOM 959 C C . LEU A 1 129 ? 10.264 18.919 19.688 1.00 94.44 129 LEU A C 1
ATOM 961 O O . LEU A 1 129 ? 9.088 19.231 19.509 1.00 94.44 129 LEU A O 1
ATOM 965 N N . ARG A 1 130 ? 11.107 19.695 20.379 1.00 93.56 130 ARG A N 1
ATOM 966 C CA . ARG A 1 130 ? 10.720 20.990 20.968 1.00 93.56 130 ARG A CA 1
ATOM 967 C C . ARG A 1 130 ? 10.471 22.083 19.925 1.00 93.56 130 ARG A C 1
ATOM 969 O O . ARG A 1 130 ? 9.717 23.010 20.206 1.00 93.56 130 ARG A O 1
ATOM 976 N N . GLN A 1 131 ? 11.059 21.986 18.730 1.00 93.44 131 GLN A N 1
ATOM 977 C CA . GLN A 1 131 ? 10.793 22.911 17.618 1.00 93.44 131 GLN A CA 1
ATOM 978 C C . GLN A 1 131 ? 9.531 22.554 16.811 1.00 93.44 131 GLN A C 1
ATOM 980 O O . GLN A 1 131 ? 9.138 23.321 15.934 1.00 93.44 131 GLN A O 1
ATOM 985 N N . VAL A 1 132 ? 8.867 21.430 17.099 1.00 92.62 132 VAL A N 1
ATOM 986 C CA . VAL A 1 132 ? 7.587 21.073 16.471 1.00 92.62 132 VAL A CA 1
ATOM 987 C C . VAL A 1 132 ? 6.463 21.955 17.026 1.00 92.62 132 VAL A C 1
ATOM 989 O O . VAL A 1 132 ? 6.369 22.190 18.233 1.00 92.62 132 VAL A O 1
ATOM 992 N N . GLN A 1 133 ? 5.572 22.418 16.147 1.00 93.69 133 GLN A N 1
ATOM 993 C CA . GLN A 1 133 ? 4.404 23.210 16.530 1.00 93.69 133 GLN A CA 1
ATOM 994 C C . GLN A 1 133 ? 3.508 22.439 17.511 1.00 93.69 133 GLN A C 1
ATOM 996 O O . GLN A 1 133 ? 3.049 21.338 17.220 1.00 93.69 133 GLN A O 1
ATOM 1001 N N . CYS A 1 134 ? 3.188 23.048 18.648 1.00 94.38 134 CYS A N 1
ATOM 1002 C CA . CYS A 1 134 ? 2.184 22.547 19.583 1.00 94.38 134 CYS A CA 1
ATOM 1003 C C . CYS A 1 134 ? 0.840 23.262 19.375 1.00 94.38 134 CYS A C 1
ATOM 1005 O O . CYS A 1 134 ? 0.812 24.456 19.070 1.00 94.38 134 CYS A O 1
ATOM 1007 N N . ILE A 1 135 ? -0.275 22.560 19.586 1.00 94.19 135 ILE A N 1
ATOM 1008 C CA . ILE A 1 135 ? -1.643 23.100 19.572 1.00 94.19 135 ILE A CA 1
ATOM 1009 C C . ILE A 1 135 ? -2.285 22.815 20.933 1.00 94.19 135 ILE A C 1
ATOM 1011 O O . ILE A 1 135 ? -2.278 21.670 21.386 1.00 94.19 135 ILE A O 1
ATOM 1015 N N . ALA A 1 136 ? -2.831 23.839 21.597 1.00 92.06 136 ALA A N 1
ATOM 1016 C CA . ALA A 1 136 ? -3.347 23.730 22.967 1.00 92.06 136 ALA A CA 1
ATOM 1017 C C . ALA A 1 136 ? -4.681 24.490 23.166 1.00 92.06 136 ALA A C 1
ATOM 1019 O O . ALA A 1 136 ? -4.715 25.698 22.927 1.00 92.06 136 ALA A O 1
ATOM 1020 N N . PRO A 1 137 ? -5.764 23.852 23.667 1.00 87.06 137 PRO A N 1
ATOM 1021 C CA . PRO A 1 137 ? -7.081 24.485 23.858 1.00 87.06 137 PRO A CA 1
ATOM 1022 C C . PRO A 1 137 ? -7.201 25.360 25.115 1.00 87.06 137 PRO A C 1
ATOM 1024 O O . PRO A 1 137 ? -8.265 25.914 25.383 1.00 87.06 137 PRO A O 1
ATOM 1027 N N . HIS A 1 138 ? -6.147 25.477 25.930 1.00 83.56 138 HIS A N 1
ATOM 1028 C CA . HIS A 1 138 ? -6.208 26.219 27.189 1.00 83.56 138 HIS A CA 1
ATOM 1029 C C . HIS A 1 138 ? -4.891 26.920 27.534 1.00 83.56 138 HIS A C 1
ATOM 1031 O O . HIS A 1 138 ? -3.813 26.347 27.359 1.00 83.56 138 HIS A O 1
ATOM 1037 N N . ALA A 1 139 ? -4.980 28.133 28.094 1.00 83.81 139 ALA A N 1
ATOM 1038 C CA . ALA A 1 139 ? -3.822 28.967 28.440 1.00 83.81 139 ALA A CA 1
ATOM 1039 C C . ALA A 1 139 ? -2.833 28.227 29.359 1.00 83.81 139 ALA A C 1
ATOM 1041 O O . ALA A 1 139 ? -1.671 28.058 29.005 1.00 83.81 139 ALA A O 1
ATOM 1042 N N . ARG A 1 140 ? -3.334 27.611 30.436 1.00 82.56 140 ARG A N 1
ATOM 1043 C CA . ARG A 1 140 ? -2.556 26.780 31.377 1.00 82.56 140 ARG A CA 1
ATOM 1044 C C . ARG A 1 140 ? -1.830 25.571 30.752 1.00 82.56 140 ARG A C 1
ATOM 1046 O O . ARG A 1 140 ? -0.924 25.003 31.366 1.00 82.56 140 ARG A O 1
ATOM 1053 N N . ILE A 1 141 ? -2.222 25.126 29.556 1.00 89.38 141 ILE A N 1
ATOM 1054 C CA . ILE A 1 141 ? -1.499 24.073 28.824 1.00 89.38 141 ILE A CA 1
ATOM 1055 C C . ILE A 1 141 ? -0.356 24.703 28.022 1.00 89.38 141 ILE A C 1
ATOM 1057 O O . ILE A 1 141 ? 0.771 24.219 28.099 1.00 89.38 141 ILE A O 1
ATOM 1061 N N . ALA A 1 142 ? -0.621 25.822 27.338 1.00 89.31 142 ALA A N 1
ATOM 1062 C CA . ALA A 1 142 ? 0.401 26.609 26.651 1.00 89.31 142 ALA A CA 1
ATOM 1063 C C . ALA A 1 142 ? 1.489 27.114 27.621 1.00 89.31 142 ALA A C 1
ATOM 1065 O O . ALA A 1 142 ? 2.670 26.909 27.375 1.00 89.31 142 ALA A O 1
ATOM 1066 N N . GLU A 1 143 ? 1.106 27.674 28.771 1.00 90.31 143 GLU A N 1
ATOM 1067 C CA . GLU A 1 143 ? 2.017 28.088 29.850 1.00 90.31 143 GLU A CA 1
ATOM 1068 C C . GLU A 1 143 ? 2.910 26.935 30.330 1.00 90.31 143 GLU A C 1
ATOM 1070 O O . GLU A 1 143 ? 4.119 27.102 30.481 1.00 90.31 143 GLU A O 1
ATOM 1075 N N . GLN A 1 144 ? 2.334 25.744 30.534 1.00 92.88 144 GLN A N 1
ATOM 1076 C CA . GLN A 1 144 ? 3.081 24.559 30.959 1.00 92.88 144 GLN A CA 1
ATOM 1077 C C . GLN A 1 144 ? 4.087 24.095 29.897 1.00 92.88 144 GLN A C 1
ATOM 1079 O O . GLN A 1 144 ? 5.160 23.619 30.265 1.00 92.88 144 GLN A O 1
ATOM 1084 N N . ALA A 1 145 ? 3.747 24.215 28.613 1.00 93.50 145 ALA A N 1
ATOM 1085 C CA . ALA A 1 145 ? 4.609 23.851 27.494 1.00 93.50 145 ALA A CA 1
ATOM 1086 C C . ALA A 1 145 ? 5.723 24.886 27.258 1.00 93.50 145 ALA A C 1
ATOM 1088 O O . ALA A 1 145 ? 6.884 24.495 27.146 1.00 93.50 145 ALA A O 1
ATOM 1089 N N . LEU A 1 146 ? 5.426 26.189 27.332 1.00 93.38 146 LEU A N 1
ATOM 1090 C CA . LEU A 1 146 ? 6.442 27.251 27.341 1.00 93.38 146 LEU A CA 1
ATOM 1091 C C . LEU A 1 146 ? 7.432 27.060 28.501 1.00 93.38 146 LEU A C 1
ATOM 1093 O O . LEU A 1 146 ? 8.643 27.093 28.292 1.00 93.38 146 LEU A O 1
ATOM 1097 N N . ALA A 1 147 ? 6.933 26.771 29.709 1.00 93.44 147 ALA A N 1
ATOM 1098 C CA . ALA A 1 147 ? 7.760 26.505 30.890 1.00 93.44 147 ALA A CA 1
ATOM 1099 C C . ALA A 1 147 ? 8.606 25.217 30.789 1.00 93.44 147 ALA A C 1
ATOM 1101 O O . ALA A 1 147 ? 9.580 25.072 31.525 1.00 93.44 147 ALA A O 1
ATOM 1102 N N . LEU A 1 148 ? 8.257 24.295 29.885 1.00 93.19 148 LEU A N 1
ATOM 1103 C CA . LEU A 1 148 ? 9.034 23.093 29.555 1.00 93.19 148 LEU A CA 1
ATOM 1104 C C . LEU A 1 148 ? 9.862 23.256 28.265 1.00 93.19 148 LEU A C 1
ATOM 1106 O O . LEU A 1 148 ? 10.460 22.293 27.793 1.00 93.19 148 LEU A O 1
ATOM 1110 N N . GLY A 1 149 ? 9.945 24.464 27.700 1.00 92.56 149 GLY A N 1
ATOM 1111 C CA . GLY A 1 149 ? 10.803 24.758 26.551 1.00 92.56 149 GLY A CA 1
ATOM 1112 C C . GLY A 1 149 ? 10.239 24.339 25.191 1.00 92.56 149 GLY A C 1
ATOM 1113 O O . GLY A 1 149 ? 11.024 24.052 24.292 1.00 92.56 149 GLY A O 1
ATOM 1114 N N . PHE A 1 150 ? 8.914 24.316 25.027 1.00 94.56 150 PHE A N 1
ATOM 1115 C CA . PHE A 1 150 ? 8.240 24.231 23.724 1.00 94.56 150 PHE A CA 1
ATOM 1116 C C . PHE A 1 150 ? 7.868 25.655 23.249 1.00 94.56 150 PHE A C 1
ATOM 1118 O O . PHE A 1 150 ? 6.837 26.175 23.679 1.00 94.56 150 PHE A O 1
ATOM 1125 N N . PRO A 1 151 ? 8.692 26.335 22.423 1.00 91.81 151 PRO A N 1
ATOM 1126 C CA . PRO A 1 151 ? 8.464 27.731 22.031 1.00 91.81 151 PRO A CA 1
ATOM 1127 C C . PRO A 1 151 ? 7.245 27.958 21.124 1.00 91.81 151 PRO A C 1
ATOM 1129 O O . PRO A 1 151 ? 6.597 28.998 21.231 1.00 91.81 151 PRO A O 1
ATOM 1132 N N . HIS A 1 152 ? 6.927 27.020 20.227 1.00 93.25 152 HIS A N 1
ATOM 1133 C CA . HIS A 1 152 ? 5.915 27.229 19.184 1.00 93.25 152 HIS A CA 1
ATOM 1134 C C . HIS A 1 152 ? 4.560 26.689 19.633 1.00 93.25 152 HIS A C 1
ATOM 1136 O O . HIS A 1 152 ? 4.340 25.477 19.622 1.00 93.25 152 HIS A O 1
ATOM 1142 N N . ILE A 1 153 ? 3.633 27.574 20.023 1.00 93.31 153 ILE A N 1
ATOM 1143 C CA . ILE A 1 153 ? 2.299 27.173 20.499 1.00 93.31 153 ILE A CA 1
ATOM 1144 C C . ILE A 1 153 ? 1.181 27.969 19.827 1.00 93.31 153 ILE A C 1
ATOM 1146 O O . ILE A 1 153 ? 1.104 29.190 19.942 1.00 93.31 153 ILE A O 1
ATOM 1150 N N . LEU A 1 154 ? 0.265 27.243 19.189 1.00 92.31 154 LEU A N 1
ATOM 1151 C CA . LEU A 1 154 ? -0.992 27.741 18.659 1.00 92.31 154 LEU A CA 1
ATOM 1152 C C . LEU A 1 154 ? -2.075 27.502 19.715 1.00 92.31 154 LEU A C 1
ATOM 1154 O O . LEU A 1 154 ? -2.432 26.361 20.024 1.00 92.31 154 LEU A O 1
ATOM 1158 N N . ARG A 1 155 ? -2.582 28.583 20.312 1.00 91.00 155 ARG A N 1
ATOM 1159 C CA . ARG A 1 155 ? -3.678 28.502 21.279 1.00 91.00 155 ARG A CA 1
ATOM 1160 C C . ARG A 1 155 ? -5.002 28.358 20.530 1.00 91.00 155 ARG A C 1
ATOM 1162 O O . ARG A 1 155 ? -5.469 29.314 19.919 1.00 91.00 155 ARG A O 1
ATOM 1169 N N . ALA A 1 156 ? -5.608 27.182 20.623 1.00 88.50 156 ALA A N 1
ATOM 1170 C CA . ALA A 1 156 ? -6.956 26.938 20.133 1.00 88.50 156 ALA A CA 1
ATOM 1171 C C . ALA A 1 156 ? -8.009 27.598 21.044 1.00 88.50 156 ALA A C 1
ATOM 1173 O O . ALA A 1 156 ? -7.758 27.857 22.227 1.00 88.50 156 ALA A O 1
ATOM 1174 N N . ALA A 1 157 ? -9.197 27.852 20.493 1.00 80.25 157 ALA A N 1
ATOM 1175 C CA . ALA A 1 157 ? -10.362 28.227 21.292 1.00 80.25 157 ALA A CA 1
ATOM 1176 C C . ALA A 1 157 ? -10.892 27.011 22.093 1.00 80.25 157 ALA A C 1
ATOM 1178 O O . ALA A 1 157 ? -10.604 25.871 21.714 1.00 80.25 157 ALA A O 1
ATOM 1179 N N . PRO A 1 158 ? -11.646 27.219 23.192 1.00 70.88 158 PRO A N 1
ATOM 1180 C CA . PRO A 1 158 ? -12.214 26.124 23.977 1.00 70.88 158 PRO A CA 1
ATOM 1181 C C . PRO A 1 158 ? -13.170 25.231 23.170 1.00 70.88 158 PRO A C 1
ATOM 1183 O O . PRO A 1 158 ? -13.888 25.702 22.288 1.00 70.88 158 PRO A O 1
ATOM 1186 N N . GLY A 1 159 ? -13.219 23.946 23.529 1.00 73.06 159 GLY A N 1
ATOM 1187 C CA . GLY A 1 159 ? -14.089 22.948 22.901 1.00 73.06 159 GLY A CA 1
ATOM 1188 C C . GLY A 1 159 ? -13.594 22.429 21.545 1.00 73.06 159 GLY A C 1
ATOM 1189 O O . GLY A 1 159 ? -12.706 22.997 20.906 1.00 73.06 159 GLY A O 1
ATOM 1190 N N . ASP A 1 160 ? -14.186 21.323 21.097 1.00 78.00 160 ASP A N 1
ATOM 1191 C CA . ASP A 1 160 ? -13.680 20.540 19.959 1.00 78.00 160 ASP A CA 1
ATOM 1192 C C . ASP A 1 160 ? -13.709 21.310 18.631 1.00 78.00 160 ASP A C 1
ATOM 1194 O O . ASP A 1 160 ? -12.798 21.173 17.817 1.00 78.00 160 ASP A O 1
ATOM 1198 N N . ALA A 1 161 ? -14.703 22.182 18.429 1.00 77.38 161 ALA A N 1
ATOM 1199 C CA . ALA A 1 161 ? -14.776 23.053 17.255 1.00 77.38 161 ALA A CA 1
ATOM 1200 C C . ALA A 1 161 ? -13.618 24.069 17.211 1.00 77.38 161 ALA A C 1
ATOM 1202 O O . ALA A 1 161 ? -13.036 24.299 16.151 1.00 77.38 161 ALA A O 1
ATOM 1203 N N . GLY A 1 162 ? -13.240 24.634 18.365 1.00 80.12 162 GLY A N 1
ATOM 1204 C CA . GLY A 1 162 ? -12.093 25.535 18.489 1.00 80.12 162 GLY A CA 1
ATOM 1205 C C . GLY A 1 162 ? -10.757 24.823 18.271 1.00 80.12 162 GLY A C 1
ATOM 1206 O O . GLY A 1 162 ? -9.847 25.380 17.654 1.00 80.12 162 GLY A O 1
ATOM 1207 N N . LEU A 1 163 ? -10.662 23.568 18.718 1.00 86.94 163 LEU A N 1
ATOM 1208 C CA . LEU A 1 163 ? -9.497 22.710 18.512 1.00 86.94 163 LEU A CA 1
ATOM 1209 C C . LEU A 1 163 ? -9.341 22.288 17.042 1.00 86.94 163 LEU A C 1
ATOM 1211 O O . LEU A 1 163 ? -8.242 22.382 16.494 1.00 86.94 163 LEU A O 1
ATOM 1215 N N . LEU A 1 164 ? -10.438 21.896 16.385 1.00 88.19 164 LEU A N 1
ATOM 1216 C CA . LEU A 1 164 ? -10.467 21.565 14.959 1.00 88.19 164 LEU A CA 1
ATOM 1217 C C . LEU A 1 164 ? -10.112 22.778 14.090 1.00 88.19 164 LEU A C 1
ATOM 1219 O O . LEU A 1 164 ? -9.298 22.645 13.180 1.00 88.19 164 LEU A O 1
ATOM 1223 N N . ALA A 1 165 ? -10.654 23.961 14.396 1.00 86.75 165 ALA A N 1
ATOM 1224 C CA . ALA A 1 165 ? -10.331 25.193 13.676 1.00 86.75 165 ALA A CA 1
ATOM 1225 C C . ALA A 1 165 ? -8.829 25.530 13.740 1.00 86.75 165 ALA A C 1
ATOM 1227 O O . ALA A 1 165 ? -8.241 25.884 12.721 1.00 86.75 165 ALA A O 1
ATOM 1228 N N . ALA A 1 166 ? -8.184 25.348 14.898 1.00 89.00 166 ALA A N 1
ATOM 1229 C CA . ALA A 1 166 ? -6.737 25.528 15.034 1.00 89.00 166 ALA A CA 1
ATOM 1230 C C . ALA A 1 166 ? -5.925 24.465 14.266 1.00 89.00 166 ALA A C 1
ATOM 1232 O O . ALA A 1 166 ? -4.890 24.783 13.682 1.00 89.00 166 ALA A O 1
ATOM 1233 N N . CYS A 1 167 ? -6.394 23.212 14.225 1.00 90.94 167 CYS A N 1
ATOM 1234 C CA . CYS A 1 167 ? -5.756 22.159 13.429 1.00 90.94 167 CYS A CA 1
ATOM 1235 C C . CYS A 1 167 ? -5.849 22.442 11.920 1.00 90.94 167 CYS A C 1
ATOM 1237 O O . CYS A 1 167 ? -4.862 22.251 11.213 1.00 90.94 167 CYS A O 1
ATOM 1239 N N . LEU A 1 168 ? -6.996 22.938 11.441 1.00 91.06 168 LEU A N 1
ATOM 1240 C CA . LEU A 1 168 ? -7.183 23.365 10.050 1.00 91.06 168 LEU A CA 1
ATOM 1241 C C . LEU A 1 168 ? -6.315 24.585 9.720 1.00 91.06 168 LEU A C 1
ATOM 1243 O O . LEU A 1 168 ? -5.544 24.526 8.772 1.00 91.06 168 LEU A O 1
ATOM 1247 N N . GLN A 1 169 ? -6.331 25.628 10.557 1.00 90.69 169 GLN A N 1
ATOM 1248 C CA . GLN A 1 169 ? -5.477 26.812 10.395 1.00 90.69 169 GLN A CA 1
ATOM 1249 C C . GLN A 1 169 ? -3.987 26.447 10.289 1.00 90.69 169 GLN A C 1
ATOM 1251 O O . GLN A 1 169 ? -3.258 27.021 9.480 1.00 90.69 169 GLN A O 1
ATOM 1256 N N . TRP A 1 170 ? -3.521 25.499 11.109 1.00 92.00 170 TRP A N 1
ATOM 1257 C CA . TRP A 1 170 ? -2.150 25.009 11.022 1.00 92.00 170 TRP A CA 1
ATOM 1258 C C . TRP A 1 170 ? -1.904 24.206 9.736 1.00 92.00 170 TRP A C 1
ATOM 1260 O O . TRP A 1 170 ? -0.881 24.422 9.084 1.00 92.00 170 TRP A O 1
ATOM 1270 N N . ALA A 1 171 ? -2.830 23.324 9.349 1.00 88.12 171 ALA A N 1
ATOM 1271 C CA . ALA A 1 171 ? -2.717 22.520 8.134 1.00 88.12 171 ALA A CA 1
ATOM 1272 C C . ALA A 1 171 ? -2.695 23.391 6.867 1.00 88.12 171 ALA A C 1
ATOM 1274 O O . ALA A 1 171 ? -1.820 23.200 6.028 1.00 88.12 171 ALA A O 1
ATOM 1275 N N . ASP A 1 172 ? -3.570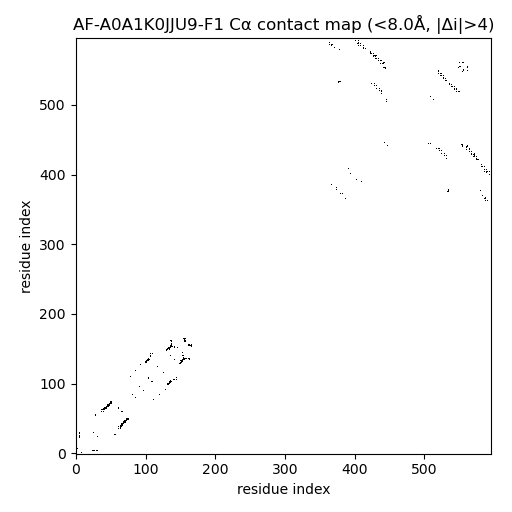 24.393 6.761 1.00 87.50 172 ASP A N 1
ATOM 1276 C CA . ASP A 1 172 ? -3.619 25.339 5.638 1.00 87.50 172 ASP A CA 1
ATOM 1277 C C . ASP A 1 172 ? -2.321 26.156 5.515 1.00 87.50 172 ASP A C 1
ATOM 1279 O O . ASP A 1 172 ? -1.867 26.445 4.410 1.00 87.50 172 ASP A O 1
ATOM 1283 N N . ALA A 1 173 ? -1.675 26.483 6.641 1.00 83.75 173 ALA A N 1
ATOM 1284 C CA . ALA A 1 173 ? -0.385 27.178 6.665 1.00 83.75 173 ALA A CA 1
ATOM 1285 C C . ALA A 1 173 ? 0.820 26.288 6.287 1.00 83.75 173 ALA A C 1
ATOM 1287 O O . ALA A 1 173 ? 1.894 26.818 6.002 1.00 83.75 173 ALA A O 1
ATOM 1288 N N . HIS A 1 174 ? 0.661 24.958 6.297 1.00 81.81 174 HIS A N 1
ATOM 1289 C CA . HIS A 1 174 ? 1.707 23.981 5.950 1.00 81.81 174 HIS A CA 1
ATOM 1290 C C . HIS A 1 174 ? 1.385 23.179 4.679 1.00 81.81 174 HIS A C 1
ATOM 1292 O O . HIS A 1 174 ? 2.226 22.419 4.191 1.00 81.81 174 HIS A O 1
ATOM 1298 N N . ALA A 1 175 ? 0.200 23.378 4.102 1.00 65.00 175 ALA A N 1
ATOM 1299 C CA . ALA A 1 175 ? -0.112 22.978 2.747 1.00 65.00 175 ALA A CA 1
ATOM 1300 C C . ALA A 1 175 ? 0.792 23.751 1.773 1.00 65.00 175 ALA A C 1
ATOM 1302 O O . ALA A 1 175 ? 0.896 24.977 1.819 1.00 65.00 175 ALA A O 1
ATOM 1303 N N . GLY A 1 176 ? 1.448 23.025 0.864 1.00 60.44 176 GLY A N 1
ATOM 1304 C CA . GLY A 1 176 ? 2.126 23.650 -0.272 1.00 60.44 176 GLY A CA 1
ATOM 1305 C C . GLY A 1 176 ? 1.137 24.428 -1.155 1.00 60.44 176 GLY A C 1
ATOM 1306 O O . GLY A 1 176 ? -0.075 24.229 -1.034 1.00 60.44 176 GLY A O 1
ATOM 1307 N N . PRO A 1 177 ? 1.623 25.294 -2.067 1.00 44.38 177 PRO A N 1
ATOM 1308 C CA . PRO A 1 177 ? 0.762 26.104 -2.927 1.00 44.38 177 PRO A CA 1
ATOM 1309 C C . PRO A 1 177 ? -0.274 25.225 -3.634 1.00 44.38 177 PRO A C 1
ATOM 1311 O O . PRO A 1 177 ? 0.083 24.315 -4.385 1.00 44.38 177 PRO A O 1
ATOM 1314 N N . ALA A 1 178 ? -1.552 25.484 -3.348 1.00 42.47 178 ALA A N 1
ATOM 1315 C CA . ALA A 1 178 ? -2.642 24.613 -3.762 1.00 42.47 178 ALA A CA 1
ATOM 1316 C C . ALA A 1 178 ? -2.656 24.436 -5.293 1.00 42.47 178 ALA A C 1
ATOM 1318 O O . ALA A 1 178 ? -2.553 25.430 -6.023 1.00 42.47 178 ALA A O 1
ATOM 1319 N N . PRO A 1 179 ? -2.803 23.201 -5.813 1.00 37.69 179 PRO A N 1
ATOM 1320 C CA . PRO A 1 179 ? -2.918 22.987 -7.247 1.00 37.69 179 PRO A CA 1
ATOM 1321 C C . PRO A 1 179 ? -4.169 23.708 -7.759 1.00 37.69 179 PRO A C 1
ATOM 1323 O O . PRO A 1 179 ? -5.281 23.442 -7.303 1.00 37.69 179 PRO A O 1
ATOM 1326 N N . ALA A 1 180 ? -3.987 24.626 -8.711 1.00 40.66 180 ALA A N 1
ATOM 1327 C CA . ALA A 1 180 ? -5.036 25.500 -9.242 1.00 40.66 180 ALA A CA 1
ATOM 1328 C C . ALA A 1 180 ? -6.019 24.749 -10.170 1.00 40.66 180 ALA A C 1
ATOM 1330 O O . ALA A 1 180 ? -6.127 25.034 -11.360 1.00 40.66 180 ALA A O 1
ATOM 1331 N N . SER A 1 181 ? -6.704 23.735 -9.631 1.00 44.59 181 SER A N 1
ATOM 1332 C CA . SER A 1 181 ? -7.587 22.830 -10.373 1.00 44.59 181 SER A CA 1
ATOM 1333 C C . SER A 1 181 ? -8.622 22.140 -9.465 1.00 44.59 181 SER A C 1
ATOM 1335 O O . SER A 1 181 ? -8.694 20.921 -9.422 1.00 44.59 181 SER A O 1
ATOM 1337 N N . MET A 1 182 ? -9.422 22.919 -8.723 1.00 39.03 182 MET A N 1
ATOM 1338 C CA . MET A 1 182 ? -10.734 22.506 -8.162 1.00 39.03 182 MET A CA 1
ATOM 1339 C C . MET A 1 182 ? -11.611 23.735 -7.827 1.00 39.03 182 MET A C 1
ATOM 1341 O O . MET A 1 182 ? -12.257 23.812 -6.788 1.00 39.03 182 MET A O 1
ATOM 1345 N N . ALA A 1 183 ? -11.628 24.728 -8.726 1.00 38.78 183 ALA A N 1
ATOM 1346 C CA . ALA A 1 183 ? -12.373 25.986 -8.561 1.00 38.78 183 ALA A CA 1
ATOM 1347 C C . ALA A 1 183 ? -13.222 26.353 -9.799 1.00 38.78 183 ALA A C 1
ATOM 1349 O O . ALA A 1 183 ? -13.320 27.516 -10.180 1.00 38.78 183 ALA A O 1
ATOM 1350 N N . SER A 1 184 ? -13.835 25.357 -10.449 1.00 41.12 184 SER A N 1
ATOM 1351 C CA . SER A 1 184 ? -14.915 25.579 -11.423 1.00 41.12 184 SER A CA 1
ATOM 1352 C C . SER A 1 184 ? -15.824 24.348 -11.513 1.00 41.12 184 SER A C 1
ATOM 1354 O O . SER A 1 184 ? -15.644 23.465 -12.346 1.00 41.12 184 SER A O 1
ATOM 1356 N N . ALA A 1 185 ? -16.772 24.272 -10.580 1.00 38.94 185 ALA A N 1
ATOM 1357 C CA . ALA A 1 185 ? -17.851 23.280 -10.550 1.00 38.94 185 ALA A CA 1
ATOM 1358 C C . ALA A 1 185 ? -19.141 23.901 -9.970 1.00 38.94 185 ALA A C 1
ATOM 1360 O O . ALA A 1 185 ? -19.883 23.260 -9.229 1.00 38.94 185 ALA A O 1
ATOM 1361 N N . ALA A 1 186 ? -19.376 25.181 -10.276 1.00 34.47 186 ALA A N 1
ATOM 1362 C CA . ALA A 1 186 ? -20.617 25.886 -9.972 1.00 34.47 186 ALA A CA 1
ATOM 1363 C C . ALA A 1 186 ? -21.537 25.854 -11.203 1.00 34.47 186 ALA A C 1
ATOM 1365 O O . ALA A 1 186 ? -21.072 25.950 -12.338 1.00 34.47 186 ALA A O 1
ATOM 1366 N N . ILE A 1 187 ? -22.834 25.670 -10.967 1.00 40.59 187 ILE A N 1
ATOM 1367 C CA . ILE A 1 187 ? -23.846 25.430 -12.000 1.00 40.59 187 ILE A CA 1
ATOM 1368 C C . ILE A 1 187 ? -24.414 26.763 -12.487 1.00 40.59 187 ILE A C 1
ATOM 1370 O O . ILE A 1 187 ? -24.909 27.531 -11.669 1.00 40.59 187 ILE A O 1
ATOM 1374 N N . GLU A 1 188 ? -24.475 26.976 -13.803 1.00 32.59 188 GLU A N 1
ATOM 1375 C CA . GLU A 1 188 ? -25.458 27.892 -14.391 1.00 32.59 188 GLU A CA 1
ATOM 1376 C C . GLU A 1 188 ? -25.852 27.468 -15.818 1.00 32.59 188 GLU A C 1
ATOM 1378 O O . GLU A 1 188 ? -25.181 26.642 -16.442 1.00 32.59 188 GLU A O 1
ATOM 1383 N N . ALA A 1 189 ? -26.998 27.955 -16.301 1.00 32.50 189 ALA A N 1
ATOM 1384 C CA . ALA A 1 189 ? -27.684 27.438 -17.487 1.00 32.50 189 ALA A CA 1
ATOM 1385 C C . ALA A 1 189 ? -27.688 28.427 -18.669 1.00 32.50 189 ALA A C 1
ATOM 1387 O O . ALA A 1 189 ? -27.678 29.639 -18.481 1.00 32.50 189 ALA A O 1
ATOM 1388 N N . GLY A 1 190 ? -27.778 27.902 -19.896 1.00 26.08 190 GLY A N 1
ATOM 1389 C CA . GLY A 1 190 ? -28.246 28.657 -21.072 1.00 26.08 190 GLY A CA 1
ATOM 1390 C C . GLY A 1 190 ? -29.714 28.330 -21.393 1.00 26.08 190 GLY A C 1
ATOM 1391 O O . GLY A 1 190 ? -30.342 27.612 -20.609 1.00 26.08 190 GLY A O 1
ATOM 1392 N N . PRO A 1 191 ? -30.265 28.729 -22.562 1.00 58.62 191 PRO A N 1
ATOM 1393 C CA . PRO A 1 191 ? -29.688 29.491 -23.692 1.00 58.62 191 PRO A CA 1
ATOM 1394 C C . PRO A 1 191 ? -30.551 30.785 -23.939 1.00 58.62 191 PRO A C 1
ATOM 1396 O O . PRO A 1 191 ? -31.125 31.238 -22.947 1.00 58.62 191 PRO A O 1
ATOM 1399 N N . PRO A 1 192 ? -30.742 31.411 -25.142 1.00 50.62 192 PRO A N 1
ATOM 1400 C CA . PRO A 1 192 ? -30.211 31.142 -26.497 1.00 50.62 192 PRO A CA 1
ATOM 1401 C C . PRO A 1 192 ? -29.840 32.354 -27.409 1.00 50.62 192 PRO A C 1
ATOM 1403 O O . PRO A 1 192 ? -30.229 33.486 -27.152 1.00 50.62 192 PRO A O 1
ATOM 1406 N N . SER A 1 193 ? -29.245 32.029 -28.576 1.00 33.72 193 SER A N 1
ATOM 1407 C CA . SER A 1 193 ? -29.248 32.785 -29.863 1.00 33.72 193 SER A CA 1
ATOM 1408 C C . SER A 1 193 ? -28.533 34.155 -29.933 1.00 33.72 193 SER A C 1
ATOM 1410 O O . SER A 1 193 ? -28.621 34.948 -29.010 1.00 33.72 193 SER A O 1
ATOM 1412 N N . ALA A 1 194 ? -27.880 34.586 -31.027 1.00 33.16 194 ALA A N 1
ATOM 1413 C CA . ALA A 1 194 ? -27.391 33.993 -32.299 1.00 33.16 194 ALA A CA 1
ATOM 1414 C C . ALA A 1 194 ? -26.404 35.042 -32.941 1.00 33.16 194 ALA A C 1
ATOM 1416 O O . ALA A 1 194 ? -26.049 35.988 -32.244 1.00 33.16 194 ALA A O 1
ATOM 1417 N N . THR A 1 195 ? -25.872 35.038 -34.181 1.00 33.22 195 THR A N 1
ATOM 1418 C CA . THR A 1 195 ? -26.111 34.314 -35.458 1.00 33.22 195 THR A CA 1
ATOM 1419 C C . THR A 1 195 ? -24.879 34.470 -36.390 1.00 33.22 195 THR A C 1
ATOM 1421 O O . THR A 1 195 ? -24.172 35.459 -36.240 1.00 33.22 195 THR A O 1
ATOM 1424 N N . ALA A 1 196 ? -24.740 33.609 -37.418 1.00 33.19 196 ALA A N 1
ATOM 1425 C CA . ALA A 1 196 ? -23.927 33.793 -38.651 1.00 33.19 196 ALA A CA 1
ATOM 1426 C C . ALA A 1 196 ? -22.372 33.789 -38.508 1.00 33.19 196 ALA A C 1
ATOM 1428 O O . ALA A 1 196 ? -21.842 34.142 -37.464 1.00 33.19 196 ALA A O 1
ATOM 1429 N N . GLU A 1 197 ? -21.560 33.375 -39.497 1.00 31.50 197 GLU A N 1
ATOM 1430 C CA . GLU A 1 197 ? -21.820 32.689 -40.786 1.00 31.50 197 GLU A CA 1
ATOM 1431 C C . GLU A 1 197 ? -20.648 31.737 -41.159 1.00 31.50 197 GLU A C 1
ATOM 1433 O O . GLU A 1 197 ? -19.726 31.571 -40.361 1.00 31.50 197 GLU A O 1
ATOM 1438 N N . ALA A 1 198 ? -20.695 31.052 -42.317 1.00 32.09 198 ALA A N 1
ATOM 1439 C CA . ALA A 1 198 ? -19.818 29.905 -42.634 1.00 32.09 198 ALA A CA 1
ATOM 1440 C C . ALA A 1 198 ? -19.122 29.981 -44.046 1.00 32.09 198 ALA A C 1
ATOM 1442 O O . ALA A 1 198 ? -18.709 31.084 -44.395 1.00 32.09 198 ALA A O 1
ATOM 1443 N N . PRO A 1 199 ? -18.807 28.898 -44.812 1.00 58.19 199 PRO A N 1
ATOM 1444 C CA . PRO A 1 199 ? -17.498 28.730 -45.494 1.00 58.19 199 PRO A CA 1
ATOM 1445 C C . PRO A 1 199 ? -17.660 28.681 -47.057 1.00 58.19 199 PRO A C 1
ATOM 1447 O O . PRO A 1 199 ? -18.687 29.187 -47.509 1.00 58.19 199 PRO A O 1
ATOM 1450 N N . PRO A 1 200 ? -16.789 28.085 -47.932 1.00 58.66 200 PRO A N 1
ATOM 1451 C CA . PRO A 1 200 ? -15.523 27.346 -47.746 1.00 58.66 200 PRO A CA 1
ATOM 1452 C C . PRO A 1 200 ? -14.381 27.654 -48.774 1.00 58.66 200 PRO A C 1
ATOM 1454 O O . PRO A 1 200 ? -14.387 28.665 -49.467 1.00 58.66 200 PRO A O 1
ATOM 1457 N N . ALA A 1 201 ? -13.378 26.761 -48.839 1.00 40.66 201 ALA A N 1
ATOM 1458 C CA . ALA A 1 201 ? -12.221 26.720 -49.764 1.00 40.66 201 ALA A CA 1
ATOM 1459 C C . ALA A 1 201 ? -12.605 26.198 -51.196 1.00 40.66 201 ALA A C 1
ATOM 1461 O O . ALA A 1 201 ? -13.781 25.855 -51.345 1.00 40.66 201 ALA A O 1
ATOM 1462 N N . PRO A 1 202 ? -11.718 26.075 -52.239 1.00 51.41 202 PRO A N 1
ATOM 1463 C CA . PRO A 1 202 ? -10.340 25.523 -52.199 1.00 51.41 202 PRO A CA 1
ATOM 1464 C C . PRO A 1 202 ? -9.268 26.127 -53.174 1.00 51.41 202 PRO A C 1
ATOM 1466 O O . PRO A 1 202 ? -9.454 27.176 -53.779 1.00 51.41 202 PRO A O 1
ATOM 1469 N N . VAL A 1 203 ? -8.124 25.421 -53.270 1.00 39.41 203 VAL A N 1
ATOM 1470 C CA . VAL A 1 203 ? -6.946 25.495 -54.196 1.00 39.41 203 VAL A CA 1
ATOM 1471 C C . VAL A 1 203 ? -7.287 25.476 -55.716 1.00 39.41 203 VAL A C 1
ATOM 1473 O O . VAL A 1 203 ? -8.426 25.106 -56.010 1.00 39.41 203 VAL A O 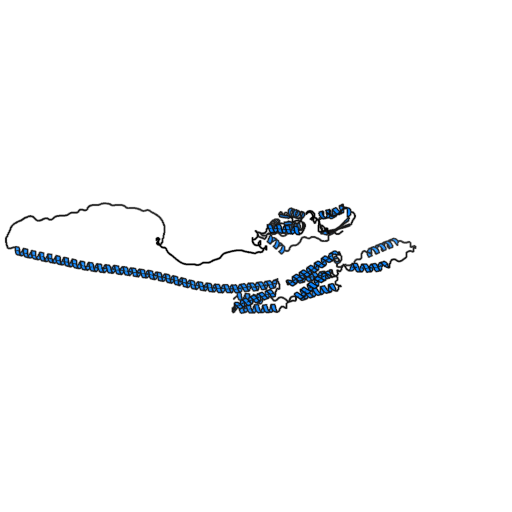1
ATOM 1476 N N . PRO A 1 204 ? -6.368 25.781 -56.693 1.00 53.28 204 PRO A N 1
ATOM 1477 C CA . PRO A 1 204 ? -4.893 25.570 -56.684 1.00 53.28 204 PRO A CA 1
ATOM 1478 C C . PRO A 1 204 ? -3.978 26.597 -57.434 1.00 53.28 204 PRO A C 1
ATOM 1480 O O . PRO A 1 204 ? -4.416 27.649 -57.886 1.00 53.28 204 PRO A O 1
ATOM 1483 N N . ASP A 1 205 ? -2.712 26.176 -57.621 1.00 31.12 205 ASP A N 1
ATOM 1484 C CA . ASP A 1 205 ? -1.834 26.338 -58.813 1.00 31.12 205 ASP A CA 1
ATOM 1485 C C . ASP A 1 205 ? -0.630 27.319 -58.812 1.00 31.12 205 ASP A C 1
ATOM 1487 O O . ASP A 1 205 ? -0.439 28.128 -57.904 1.00 31.12 205 ASP A O 1
ATOM 1491 N N . ALA A 1 206 ? 0.272 27.125 -59.789 1.00 30.33 206 ALA A N 1
ATOM 1492 C CA . ALA A 1 206 ? 1.696 27.489 -59.746 1.00 30.33 206 ALA A CA 1
ATOM 1493 C C . ALA A 1 206 ? 2.145 28.646 -60.673 1.00 30.33 206 ALA A C 1
ATOM 1495 O O . ALA A 1 206 ? 1.524 28.920 -61.697 1.00 30.33 206 ALA A O 1
ATOM 1496 N N . ALA A 1 207 ? 3.314 29.247 -60.377 1.00 31.41 207 ALA A N 1
ATOM 1497 C CA . ALA A 1 207 ? 4.142 29.997 -61.340 1.00 31.41 207 ALA A CA 1
ATOM 1498 C C . ALA A 1 207 ? 5.612 30.179 -60.875 1.00 31.41 207 ALA A C 1
ATOM 1500 O O . ALA A 1 207 ? 5.906 30.157 -59.681 1.00 31.41 207 ALA A O 1
ATOM 1501 N N . VAL A 1 208 ? 6.524 30.402 -61.833 1.00 35.84 208 VAL A N 1
ATOM 1502 C CA . VAL A 1 208 ? 7.944 30.808 -61.645 1.00 35.84 208 VAL A CA 1
ATOM 1503 C C . VAL A 1 208 ? 8.072 32.336 -61.850 1.00 35.84 208 VAL A C 1
ATOM 1505 O O . VAL A 1 208 ? 7.216 32.899 -62.535 1.00 35.84 208 VAL A O 1
ATOM 1508 N N . PRO A 1 209 ? 9.079 33.041 -61.282 1.00 47.16 209 PRO A N 1
ATOM 1509 C CA . PRO A 1 209 ? 10.433 33.144 -61.875 1.00 47.16 209 PRO A CA 1
ATOM 1510 C C . PRO A 1 209 ? 11.558 32.895 -60.835 1.00 47.16 209 PRO A C 1
ATOM 1512 O O . PRO A 1 209 ? 11.332 33.026 -59.640 1.00 47.16 209 PRO A O 1
ATOM 1515 N N . ALA A 1 210 ? 12.773 32.422 -61.137 1.00 29.31 210 ALA A N 1
ATOM 1516 C CA . ALA A 1 210 ? 13.725 32.609 -62.246 1.00 29.31 210 ALA A CA 1
ATOM 1517 C C . ALA A 1 210 ? 14.792 33.711 -62.005 1.00 29.31 210 ALA A C 1
ATOM 1519 O O . ALA A 1 210 ? 14.502 34.901 -61.994 1.00 29.31 210 ALA A O 1
ATOM 1520 N N . THR A 1 211 ? 16.050 33.251 -61.927 1.00 28.86 211 THR A N 1
ATOM 1521 C CA . THR A 1 211 ? 17.310 33.975 -62.208 1.00 28.86 211 THR A CA 1
ATOM 1522 C C . THR A 1 211 ? 17.820 35.039 -61.218 1.00 28.86 211 THR A C 1
ATOM 1524 O O . THR A 1 211 ? 17.571 36.229 -61.369 1.00 28.86 211 THR A O 1
ATOM 1527 N N . SER A 1 212 ? 18.775 34.636 -60.369 1.00 33.03 212 SER A N 1
ATOM 1528 C CA . SER A 1 212 ? 20.117 35.249 -60.406 1.00 33.03 212 SER A CA 1
ATOM 1529 C C . SER A 1 212 ? 21.191 34.276 -59.903 1.00 33.03 212 SER A C 1
ATOM 1531 O O . SER A 1 212 ? 20.997 33.563 -58.922 1.00 33.03 212 SER A O 1
ATOM 1533 N N . THR A 1 213 ? 22.322 34.215 -60.601 1.00 29.77 213 THR A N 1
ATOM 1534 C CA . THR A 1 213 ? 23.454 33.325 -60.302 1.00 29.77 213 THR A CA 1
ATOM 1535 C C . THR A 1 213 ? 24.4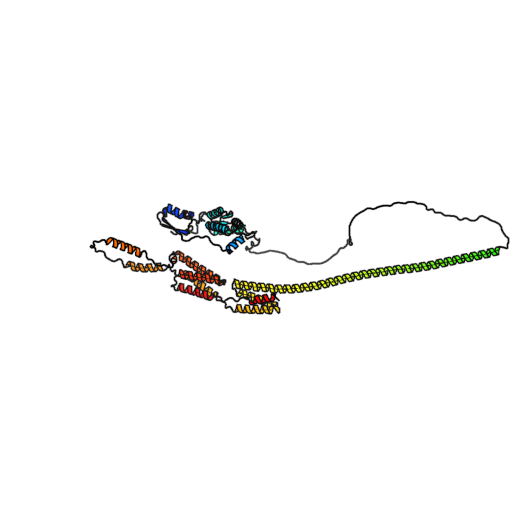40 33.955 -59.321 1.00 29.77 213 THR A C 1
ATOM 1537 O O . THR A 1 213 ? 24.846 35.093 -59.557 1.00 29.77 213 THR A O 1
ATOM 1540 N N . LYS A 1 214 ? 24.947 33.173 -58.351 1.00 28.91 214 LYS A N 1
ATOM 1541 C CA . LYS A 1 214 ? 26.394 32.886 -58.154 1.00 28.91 214 LYS A CA 1
ATOM 1542 C C . LYS A 1 214 ? 26.689 32.285 -56.772 1.00 28.91 214 LYS A C 1
ATOM 1544 O O . LYS A 1 214 ? 26.508 32.962 -55.770 1.00 28.91 214 LYS A O 1
ATOM 1549 N N . VAL A 1 215 ? 27.256 31.077 -56.752 1.00 30.83 215 VAL A N 1
ATOM 1550 C CA . VAL A 1 215 ? 28.328 30.594 -55.850 1.00 30.83 215 VAL A CA 1
ATOM 1551 C C . VAL A 1 215 ? 28.710 29.192 -56.334 1.00 30.83 215 VAL A C 1
ATOM 1553 O O . VAL A 1 215 ? 27.834 28.408 -56.691 1.00 30.83 215 VAL A O 1
ATOM 1556 N N . GLU A 1 216 ? 30.005 28.879 -56.358 1.00 32.91 216 GLU A N 1
ATOM 1557 C CA . GLU A 1 216 ? 30.514 27.544 -56.683 1.00 32.91 216 GLU A CA 1
ATOM 1558 C C . GLU A 1 216 ? 31.505 27.065 -55.605 1.00 32.91 216 GLU A C 1
ATOM 1560 O O . GLU A 1 216 ? 32.090 27.872 -54.885 1.00 32.91 216 GLU A O 1
ATOM 1565 N N . ARG A 1 217 ? 31.585 25.734 -55.497 1.00 30.67 217 ARG A N 1
ATOM 1566 C CA . ARG A 1 217 ? 32.378 24.826 -54.643 1.00 30.67 217 ARG A CA 1
ATOM 1567 C C . ARG A 1 217 ? 33.681 25.363 -53.992 1.00 30.67 217 ARG A C 1
ATOM 1569 O O . ARG A 1 217 ? 34.406 26.131 -54.605 1.00 30.67 217 ARG A O 1
ATOM 1576 N N . VAL A 1 218 ? 34.001 25.054 -52.716 1.00 33.94 218 VAL A N 1
ATOM 1577 C CA . VAL A 1 218 ? 34.291 23.724 -52.077 1.00 33.94 218 VAL A CA 1
ATOM 1578 C C . VAL A 1 218 ? 35.620 23.133 -52.597 1.00 33.94 218 VAL A C 1
ATOM 1580 O O . VAL A 1 218 ? 35.753 23.013 -53.807 1.00 33.94 218 VAL A O 1
ATOM 1583 N N . THR A 1 219 ? 36.622 22.723 -51.796 1.00 35.25 219 THR A N 1
ATOM 1584 C CA . THR A 1 219 ? 36.878 22.740 -50.324 1.00 35.25 219 THR A CA 1
ATOM 1585 C C . THR A 1 219 ? 38.377 22.463 -50.035 1.00 35.25 219 THR A C 1
ATOM 1587 O O . THR A 1 219 ? 39.015 21.843 -50.875 1.00 35.25 219 THR A O 1
ATOM 1590 N N . GLN A 1 220 ? 38.854 22.770 -48.805 1.00 32.12 220 GLN A N 1
ATOM 1591 C CA . GLN A 1 220 ? 39.896 22.014 -48.042 1.00 32.12 220 GLN A CA 1
ATOM 1592 C C . GLN A 1 220 ? 41.353 21.972 -48.630 1.00 32.12 220 GLN A C 1
ATOM 1594 O O . GLN A 1 220 ? 41.557 22.172 -49.817 1.00 32.12 220 GLN A O 1
ATOM 1599 N N . GLU A 1 221 ? 42.455 21.786 -47.877 1.00 29.23 221 GLU A N 1
ATOM 1600 C CA . GLU A 1 221 ? 42.667 21.664 -46.418 1.00 29.23 221 GLU A CA 1
ATOM 1601 C C . GLU A 1 221 ? 44.118 21.996 -45.957 1.00 29.23 221 GLU A C 1
ATOM 1603 O O . GLU A 1 221 ? 45.005 22.275 -46.759 1.00 29.23 221 GLU A O 1
ATOM 1608 N N . THR A 1 222 ? 44.358 21.810 -44.649 1.00 32.00 222 THR A N 1
ATOM 1609 C CA . THR A 1 222 ? 45.621 21.431 -43.966 1.00 32.00 222 THR A CA 1
ATOM 1610 C C . THR A 1 222 ? 46.742 22.443 -43.644 1.00 32.00 222 THR A C 1
ATOM 1612 O O . THR A 1 222 ? 47.520 22.876 -44.486 1.00 32.00 222 THR A O 1
ATOM 1615 N N . THR A 1 223 ? 46.980 22.526 -42.324 1.00 31.48 223 THR A N 1
ATOM 1616 C CA . THR A 1 223 ? 48.279 22.607 -41.608 1.00 31.48 223 THR A CA 1
ATOM 1617 C C . THR A 1 223 ? 49.045 23.931 -41.482 1.00 31.48 223 THR A C 1
ATOM 1619 O O . THR A 1 223 ? 48.848 24.900 -42.206 1.00 31.48 223 THR A O 1
ATOM 1622 N N . SER A 1 224 ? 49.883 23.961 -40.439 1.00 34.28 224 SER A N 1
ATOM 1623 C CA . SER A 1 224 ? 50.326 25.156 -39.720 1.00 34.28 224 SER A CA 1
ATOM 1624 C C . SER A 1 224 ? 51.848 25.355 -39.736 1.00 34.28 224 SER A C 1
ATOM 1626 O O . SER A 1 224 ? 52.607 24.400 -39.851 1.00 34.28 224 SER A O 1
ATOM 1628 N N . SER A 1 225 ? 52.245 26.575 -39.355 1.00 31.02 225 SER A N 1
ATOM 1629 C CA . SER A 1 225 ? 53.413 26.878 -38.504 1.00 31.02 225 SER A CA 1
ATOM 1630 C C . SER A 1 225 ? 54.757 27.284 -39.144 1.00 31.02 225 SER A C 1
ATOM 1632 O O . SER A 1 225 ? 55.551 26.464 -39.583 1.00 31.02 225 SER A O 1
ATOM 1634 N N . SER A 1 226 ? 55.059 28.576 -38.948 1.00 34.06 226 SER A N 1
ATOM 1635 C CA . SER A 1 226 ? 56.303 29.131 -38.365 1.00 34.06 226 SER A CA 1
ATOM 1636 C C . SER A 1 226 ? 57.679 29.054 -39.061 1.00 34.06 226 SER A C 1
ATOM 1638 O O . SER A 1 226 ? 58.200 27.985 -39.345 1.00 34.06 226 SER A O 1
ATOM 1640 N N . ALA A 1 227 ? 58.341 30.222 -39.001 1.00 32.03 227 ALA A N 1
ATOM 1641 C CA . ALA A 1 227 ? 59.782 30.472 -38.817 1.00 32.03 227 ALA A CA 1
ATOM 1642 C C . ALA A 1 227 ? 60.713 30.669 -40.041 1.00 32.03 227 ALA A C 1
ATOM 1644 O O . ALA A 1 227 ? 60.925 29.808 -40.886 1.00 32.03 227 ALA A O 1
ATOM 1645 N N . THR A 1 228 ? 61.340 31.847 -40.027 1.00 32.41 228 THR A N 1
ATOM 1646 C CA . THR A 1 228 ? 62.537 32.334 -40.745 1.00 32.41 228 THR A CA 1
ATOM 1647 C C . THR A 1 228 ? 63.772 32.271 -39.799 1.00 32.41 228 THR A C 1
ATOM 1649 O O . THR A 1 228 ? 63.557 32.001 -38.615 1.00 32.41 228 THR A O 1
ATOM 1652 N N . PRO A 1 229 ? 65.035 32.610 -40.190 1.00 54.78 229 PRO A N 1
ATOM 1653 C CA . PRO A 1 229 ? 65.565 33.048 -41.492 1.00 54.78 229 PRO A CA 1
ATOM 1654 C C . PRO A 1 229 ? 66.784 32.182 -41.994 1.00 54.78 229 PRO A C 1
ATOM 1656 O O . PRO A 1 229 ? 66.522 31.009 -42.234 1.00 54.78 229 PRO A O 1
ATOM 1659 N N . PRO A 1 230 ? 68.035 32.649 -42.298 1.00 63.56 230 PRO A N 1
ATOM 1660 C CA . PRO A 1 230 ? 68.775 32.196 -43.500 1.00 63.56 230 PRO A CA 1
ATOM 1661 C C . PRO A 1 230 ? 70.180 31.601 -43.129 1.00 63.56 230 PRO A C 1
ATOM 1663 O O . PRO A 1 230 ? 70.258 31.113 -42.000 1.00 63.56 230 PRO A O 1
ATOM 1666 N N . PRO A 1 231 ? 71.286 31.585 -43.946 1.00 52.91 231 PRO A N 1
ATOM 1667 C CA . PRO A 1 231 ? 71.928 32.750 -44.612 1.00 52.91 231 PRO A CA 1
ATOM 1668 C C . PRO A 1 231 ? 72.692 32.511 -45.963 1.00 52.91 231 PRO A C 1
ATOM 1670 O O . PRO A 1 231 ? 72.891 31.392 -46.424 1.00 52.91 231 PRO A O 1
ATOM 1673 N N . THR A 1 232 ? 73.302 33.603 -46.466 1.00 32.94 232 THR A N 1
ATOM 1674 C CA . THR A 1 232 ? 74.608 33.706 -47.195 1.00 32.94 232 THR A CA 1
ATOM 1675 C C . THR A 1 232 ? 74.750 33.616 -48.735 1.00 32.94 232 THR A C 1
ATOM 1677 O O . THR A 1 232 ? 74.112 32.829 -49.417 1.00 32.94 232 THR A O 1
ATOM 1680 N N . ALA A 1 233 ? 75.755 34.380 -49.215 1.00 34.00 233 ALA A N 1
ATOM 1681 C CA . ALA A 1 233 ? 76.645 34.119 -50.368 1.00 34.00 233 ALA A CA 1
ATOM 1682 C C . ALA A 1 233 ? 76.233 34.504 -51.816 1.00 34.00 233 ALA A C 1
ATOM 1684 O O . ALA A 1 233 ? 76.359 33.729 -52.753 1.00 34.00 233 ALA A O 1
ATOM 1685 N N . ALA A 1 234 ? 75.859 35.774 -51.990 1.00 32.31 234 ALA A N 1
ATOM 1686 C CA . ALA A 1 234 ? 76.589 36.767 -52.806 1.00 32.31 234 ALA A CA 1
ATOM 1687 C C . ALA A 1 234 ? 77.209 36.433 -54.200 1.00 32.31 234 ALA A C 1
ATOM 1689 O O . ALA A 1 234 ? 78.157 35.669 -54.323 1.00 32.31 234 ALA A O 1
ATOM 1690 N N . SER A 1 235 ? 76.862 37.308 -55.159 1.00 31.92 235 SER A N 1
ATOM 1691 C CA . SER A 1 235 ? 77.782 38.037 -56.064 1.00 31.92 235 SER A CA 1
ATOM 1692 C C . SER A 1 235 ? 78.581 37.301 -57.156 1.00 31.92 235 SER A C 1
ATOM 1694 O O . SER A 1 235 ? 79.658 36.769 -56.906 1.00 31.92 235 SER A O 1
ATOM 1696 N N . ALA A 1 236 ? 78.224 37.586 -58.414 1.00 32.78 236 ALA A N 1
ATOM 1697 C CA . ALA A 1 236 ? 79.043 38.471 -59.259 1.00 32.78 236 ALA A CA 1
ATOM 1698 C C . ALA A 1 236 ? 78.225 39.041 -60.437 1.00 32.78 236 ALA A C 1
ATOM 1700 O O . ALA A 1 236 ? 77.247 38.443 -60.877 1.00 32.78 236 ALA A O 1
ATOM 1701 N N . ALA A 1 237 ? 78.633 40.208 -60.938 1.00 28.44 237 ALA A N 1
ATOM 1702 C CA . ALA A 1 237 ? 78.102 40.839 -62.148 1.00 28.44 237 ALA A CA 1
ATOM 1703 C C . ALA A 1 237 ? 79.204 40.942 -63.220 1.00 28.44 237 ALA A C 1
ATOM 1705 O O . ALA A 1 237 ? 80.371 40.695 -62.914 1.00 28.44 237 ALA A O 1
ATOM 1706 N N . SER A 1 238 ? 78.839 41.434 -64.414 1.00 31.33 238 SER A N 1
ATOM 1707 C CA . SER A 1 238 ? 79.694 41.705 -65.596 1.00 31.33 238 SER A CA 1
ATOM 1708 C C . SER A 1 238 ? 79.810 40.547 -66.608 1.00 31.33 238 SER A C 1
ATOM 1710 O O . SER A 1 238 ? 79.935 39.399 -66.205 1.00 31.33 238 SER A O 1
ATOM 1712 N N . ALA A 1 239 ? 79.833 40.779 -67.930 1.00 29.80 239 ALA A N 1
ATOM 1713 C CA . ALA A 1 239 ? 79.443 41.980 -68.691 1.00 29.80 239 ALA A CA 1
ATOM 1714 C C . ALA A 1 239 ? 79.359 41.707 -70.218 1.00 29.80 239 ALA A C 1
ATOM 1716 O O . ALA A 1 239 ? 79.812 40.678 -70.706 1.00 29.80 239 ALA A O 1
ATOM 1717 N N . GLN A 1 240 ? 78.914 42.749 -70.934 1.00 31.00 240 GLN A N 1
ATOM 1718 C CA . GLN A 1 240 ? 79.396 43.197 -72.253 1.00 31.00 240 GLN A CA 1
ATOM 1719 C C . GLN A 1 240 ? 78.814 42.607 -73.563 1.00 31.00 240 GLN A C 1
ATOM 1721 O O . GLN A 1 240 ? 78.918 41.428 -73.866 1.00 31.00 240 GLN A O 1
ATOM 1726 N N . ALA A 1 241 ? 78.380 43.560 -74.402 1.00 30.67 241 ALA A N 1
ATOM 1727 C CA . ALA A 1 241 ? 78.582 43.655 -75.856 1.00 30.67 241 ALA A CA 1
ATOM 1728 C C . ALA A 1 241 ? 77.945 42.631 -76.823 1.00 30.67 241 ALA A C 1
ATOM 1730 O O . ALA A 1 241 ? 78.444 41.535 -77.051 1.00 30.67 241 ALA A O 1
ATOM 1731 N N . ALA A 1 242 ? 76.973 43.137 -77.592 1.00 39.62 242 ALA A N 1
ATOM 1732 C CA . ALA A 1 242 ? 76.887 42.836 -79.024 1.00 39.62 242 ALA A CA 1
ATOM 1733 C C . ALA A 1 242 ? 78.100 43.435 -79.777 1.00 39.62 242 ALA A C 1
ATOM 1735 O O . ALA A 1 242 ? 78.769 44.335 -79.258 1.00 39.62 242 ALA A O 1
ATOM 1736 N N . PRO A 1 243 ? 78.331 43.031 -81.036 1.00 39.56 243 PRO A N 1
ATOM 1737 C CA . PRO A 1 243 ? 77.890 43.955 -82.086 1.00 39.56 243 PRO A CA 1
ATOM 1738 C C . PRO A 1 243 ? 77.246 43.260 -83.303 1.00 39.56 243 PRO A C 1
ATOM 1740 O O . PRO A 1 243 ? 77.364 42.053 -83.496 1.00 39.56 243 PRO A O 1
ATOM 1743 N N . ALA A 1 244 ? 76.605 44.053 -84.168 1.00 44.81 244 ALA A N 1
ATOM 1744 C CA . ALA A 1 244 ? 76.442 43.690 -85.581 1.00 44.81 244 ALA A CA 1
ATOM 1745 C C . ALA A 1 244 ? 77.820 43.709 -86.285 1.00 44.81 244 ALA A C 1
ATOM 1747 O O . ALA A 1 244 ? 78.772 44.263 -85.727 1.00 44.81 244 ALA A O 1
ATOM 1748 N N . PRO A 1 245 ? 77.956 43.176 -87.514 1.00 38.66 245 PRO A N 1
ATOM 1749 C CA . PRO A 1 245 ? 77.877 44.112 -88.647 1.00 38.66 245 PRO A CA 1
ATOM 1750 C C . PRO A 1 245 ? 77.426 43.474 -89.988 1.00 38.66 245 PRO A C 1
ATOM 1752 O O . PRO A 1 245 ? 77.160 42.279 -90.079 1.00 38.66 245 PRO A O 1
ATOM 1755 N N . GLY A 1 246 ? 77.388 44.281 -91.057 1.00 40.75 246 GLY A N 1
ATOM 1756 C CA . GLY A 1 246 ? 77.707 43.813 -92.422 1.00 40.75 246 GLY A CA 1
ATOM 1757 C C . GLY A 1 246 ? 79.194 44.083 -92.732 1.00 40.75 246 GLY A C 1
ATOM 1758 O O . GLY A 1 246 ? 79.990 44.149 -91.800 1.00 40.75 246 GLY A O 1
ATOM 1759 N N . PRO A 1 247 ? 79.609 44.382 -93.977 1.00 53.06 247 PRO A N 1
ATOM 1760 C CA . PRO A 1 247 ? 78.936 44.215 -95.261 1.00 53.06 247 PRO A CA 1
ATOM 1761 C C . PRO A 1 247 ? 79.847 43.369 -96.197 1.00 53.06 247 PRO A C 1
ATOM 1763 O O . PRO A 1 247 ? 80.125 42.217 -95.890 1.00 53.06 247 PRO A O 1
ATOM 1766 N N . ALA A 1 248 ? 80.380 43.989 -97.261 1.00 31.94 248 ALA A N 1
ATOM 1767 C CA . ALA A 1 248 ? 81.599 43.633 -98.005 1.00 31.94 248 ALA A CA 1
ATOM 1768 C C . ALA A 1 248 ? 81.540 42.520 -99.075 1.00 31.94 248 ALA A C 1
ATOM 1770 O O . ALA A 1 248 ? 82.040 41.410 -98.909 1.00 31.94 248 ALA A O 1
ATOM 1771 N N . THR A 1 249 ? 81.146 42.932 -100.284 1.00 45.94 249 THR A N 1
ATOM 1772 C CA . THR A 1 249 ? 81.916 42.610 -101.503 1.00 45.94 249 THR A CA 1
ATOM 1773 C C . THR A 1 249 ? 83.391 43.010 -101.321 1.00 45.94 249 THR A C 1
ATOM 1775 O O . THR A 1 249 ? 83.671 44.005 -100.646 1.00 45.94 249 THR A O 1
ATOM 1778 N N . PRO A 1 250 ? 84.335 42.344 -102.005 1.00 43.38 250 PRO A N 1
ATOM 1779 C CA . PRO A 1 250 ? 85.118 43.125 -102.969 1.00 43.38 250 PRO A CA 1
ATOM 1780 C C . PRO A 1 250 ? 85.387 42.391 -104.293 1.00 43.38 250 PRO A C 1
ATOM 1782 O O . PRO A 1 250 ? 85.510 41.170 -104.342 1.00 43.38 250 PRO A O 1
ATOM 1785 N N . ALA A 1 251 ? 85.534 43.163 -105.372 1.00 30.48 251 ALA A N 1
ATOM 1786 C CA . ALA A 1 251 ? 86.076 42.676 -106.638 1.00 30.48 251 ALA A CA 1
ATOM 1787 C C . ALA A 1 251 ? 87.614 42.784 -106.652 1.00 30.48 251 ALA A C 1
ATOM 1789 O O . ALA A 1 251 ? 88.188 43.712 -106.080 1.00 30.48 251 ALA A O 1
ATOM 1790 N N . THR A 1 252 ? 88.277 41.841 -107.319 1.00 35.31 252 THR A N 1
ATOM 1791 C CA . THR A 1 252 ? 89.739 41.810 -107.509 1.00 35.31 252 THR A CA 1
ATOM 1792 C C . THR A 1 252 ? 90.206 42.897 -108.506 1.00 35.31 252 THR A C 1
ATOM 1794 O O . THR A 1 252 ? 89.424 43.271 -109.383 1.00 35.31 252 THR A O 1
ATOM 1797 N N . PRO A 1 253 ? 91.452 43.417 -108.412 1.00 43.56 253 PRO A N 1
ATOM 1798 C CA . PRO A 1 253 ? 91.965 44.442 -109.330 1.00 43.56 253 PRO A CA 1
ATOM 1799 C C . PRO A 1 253 ? 92.144 43.995 -110.795 1.00 43.56 253 PRO A C 1
ATOM 1801 O O . PRO A 1 253 ? 91.955 42.837 -111.159 1.00 43.56 253 PRO A O 1
ATOM 1804 N N . ALA A 1 254 ? 92.517 44.956 -111.642 1.00 34.44 254 ALA A N 1
ATOM 1805 C CA . ALA A 1 254 ? 92.583 44.823 -113.096 1.00 34.44 254 ALA A CA 1
ATOM 1806 C C . ALA A 1 254 ? 93.761 43.981 -113.633 1.00 34.44 254 ALA A C 1
ATOM 1808 O O . ALA A 1 254 ? 94.840 44.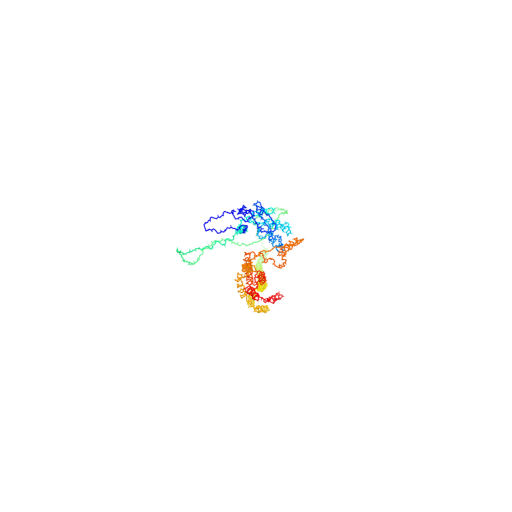042 -113.059 1.00 34.44 254 ALA A O 1
ATOM 1809 N N . ALA A 1 255 ? 93.533 43.371 -114.814 1.00 40.16 255 ALA A N 1
ATOM 1810 C CA . ALA A 1 255 ? 94.442 43.212 -115.976 1.00 40.16 255 ALA A CA 1
ATOM 1811 C C . ALA A 1 255 ? 95.837 42.534 -115.781 1.00 40.16 255 ALA A C 1
ATOM 1813 O O . ALA A 1 255 ? 96.447 42.690 -114.732 1.00 40.16 255 ALA A O 1
ATOM 1814 N N . PRO A 1 256 ? 96.429 41.851 -116.801 1.00 49.03 256 PRO A N 1
ATOM 1815 C CA . PRO A 1 256 ? 96.251 42.139 -118.233 1.00 49.03 256 PRO A CA 1
ATOM 1816 C C . PRO A 1 256 ? 96.312 40.930 -119.211 1.00 49.03 256 PRO A C 1
ATOM 1818 O O . P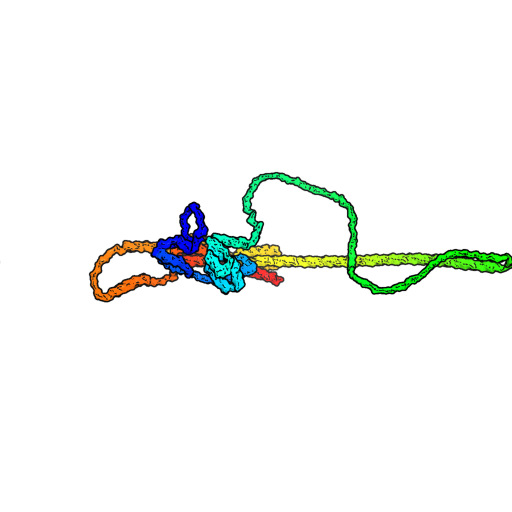RO A 1 256 ? 96.377 39.772 -118.819 1.00 49.03 256 PRO A O 1
ATOM 1821 N N . SER A 1 257 ? 96.392 41.298 -120.500 1.00 36.41 257 SER A N 1
ATOM 1822 C CA . SER A 1 257 ? 96.994 40.592 -121.648 1.00 36.41 257 SER A CA 1
ATOM 1823 C C . SER A 1 257 ? 96.294 39.358 -122.244 1.00 36.41 257 SER A C 1
ATOM 1825 O O . SER A 1 257 ? 95.470 38.680 -121.639 1.00 36.41 257 SER A O 1
ATOM 1827 N N . ALA A 1 258 ? 96.588 39.129 -123.528 1.00 37.16 258 ALA A N 1
ATOM 1828 C CA . ALA A 1 258 ? 95.965 38.123 -124.380 1.00 37.16 258 ALA A CA 1
ATOM 1829 C C . ALA A 1 258 ? 97.018 37.168 -124.959 1.00 37.16 258 ALA A C 1
ATOM 1831 O O . ALA A 1 258 ? 98.135 37.594 -125.227 1.00 37.16 258 ALA A O 1
ATOM 1832 N N . ALA A 1 259 ? 96.600 35.926 -125.240 1.00 39.59 259 ALA A N 1
ATOM 1833 C CA . ALA A 1 259 ? 97.308 34.896 -126.019 1.00 39.59 259 ALA A CA 1
ATOM 1834 C C . ALA A 1 259 ? 98.730 34.506 -125.531 1.00 39.59 259 ALA A C 1
ATOM 1836 O O . ALA A 1 259 ? 99.666 35.288 -125.462 1.00 39.59 259 ALA A O 1
ATOM 1837 N N . THR A 1 260 ? 99.013 33.218 -125.345 1.00 44.66 260 THR A N 1
ATOM 1838 C CA . THR A 1 260 ? 99.285 32.354 -126.508 1.00 44.66 260 THR A CA 1
ATOM 1839 C C . THR A 1 260 ? 98.914 30.889 -126.255 1.00 44.66 260 THR A C 1
ATOM 1841 O O . THR A 1 260 ? 98.937 30.383 -125.136 1.00 44.66 260 THR A O 1
ATOM 1844 N N . ARG A 1 261 ? 98.513 30.194 -127.326 1.00 57.56 261 ARG A N 1
ATOM 1845 C CA . ARG A 1 261 ? 97.912 28.854 -127.284 1.00 57.56 261 ARG A CA 1
ATOM 1846 C C . ARG A 1 261 ? 98.948 27.751 -127.025 1.00 57.56 261 ARG A C 1
ATOM 1848 O O . ARG A 1 261 ? 99.781 27.510 -127.893 1.00 57.56 261 ARG A O 1
ATOM 1855 N N . ARG A 1 262 ? 98.792 27.007 -125.917 1.00 56.28 262 ARG A N 1
ATOM 1856 C CA . ARG A 1 262 ? 98.953 25.525 -125.848 1.00 56.28 262 ARG A CA 1
ATOM 1857 C C . ARG A 1 262 ? 98.579 24.897 -124.492 1.00 56.28 262 ARG A C 1
ATOM 1859 O O . ARG A 1 262 ? 98.260 23.717 -124.463 1.00 56.28 262 ARG A O 1
ATOM 1866 N N . SER A 1 263 ? 98.519 25.666 -123.402 1.00 58.31 263 SER A N 1
ATOM 1867 C CA . SER A 1 263 ? 98.151 25.182 -122.053 1.00 58.31 263 SER A CA 1
ATOM 1868 C C . SER A 1 263 ? 96.640 25.085 -121.771 1.00 58.31 263 SER A C 1
ATOM 1870 O O . SER A 1 263 ? 96.236 24.415 -120.822 1.00 58.31 263 SER A O 1
ATOM 1872 N N . ALA A 1 264 ? 95.790 25.729 -122.578 1.00 62.78 264 ALA A N 1
ATOM 1873 C CA . ALA A 1 264 ? 94.359 25.900 -122.288 1.00 62.78 264 ALA A CA 1
ATOM 1874 C C . ALA A 1 264 ? 93.558 24.585 -122.154 1.00 62.78 264 ALA A C 1
ATOM 1876 O O . ALA A 1 264 ? 92.593 24.537 -121.397 1.00 62.78 264 ALA A O 1
ATOM 1877 N N . ALA A 1 265 ? 93.962 23.513 -122.847 1.00 71.69 265 ALA A N 1
ATOM 1878 C CA . ALA A 1 265 ? 93.260 22.226 -122.803 1.00 71.69 265 ALA A CA 1
ATOM 1879 C C . ALA A 1 265 ? 93.343 21.536 -121.426 1.00 71.69 265 ALA A C 1
ATOM 1881 O O . ALA A 1 265 ? 92.364 20.941 -120.980 1.00 71.69 265 ALA A O 1
ATOM 1882 N N . LEU A 1 266 ? 94.478 21.659 -120.724 1.00 76.56 266 LEU A N 1
ATOM 1883 C CA . LEU A 1 266 ? 94.640 21.113 -119.371 1.00 76.56 266 LEU A CA 1
ATOM 1884 C C . LEU A 1 266 ? 93.776 21.871 -118.358 1.00 76.56 266 LEU A C 1
ATOM 1886 O O . LEU A 1 266 ? 93.078 21.250 -117.560 1.00 76.56 266 LEU A O 1
ATOM 1890 N N . TRP A 1 267 ? 93.754 23.204 -118.437 1.00 79.19 267 TRP A N 1
ATOM 1891 C CA . TRP A 1 267 ? 92.906 24.031 -117.574 1.00 79.19 267 TRP A CA 1
ATOM 1892 C C . TRP A 1 267 ? 91.409 23.794 -117.806 1.00 79.19 267 TRP A C 1
ATOM 1894 O O . TRP A 1 267 ? 90.652 23.750 -116.839 1.00 79.19 267 TRP A O 1
ATOM 1904 N N . ALA A 1 268 ? 90.984 23.559 -119.052 1.00 81.75 268 ALA A N 1
ATOM 1905 C CA . ALA A 1 268 ? 89.605 23.177 -119.355 1.00 81.75 268 ALA A CA 1
ATOM 1906 C C . ALA A 1 268 ? 89.216 21.830 -118.712 1.00 81.75 268 ALA A C 1
ATOM 1908 O O . ALA A 1 268 ? 88.142 21.722 -118.124 1.00 81.75 268 ALA A O 1
ATOM 1909 N N . LEU A 1 269 ? 90.097 20.823 -118.760 1.00 84.56 269 LEU A N 1
ATOM 1910 C CA . LEU A 1 269 ? 89.843 19.513 -118.149 1.00 84.56 269 LEU A CA 1
ATOM 1911 C C . LEU A 1 269 ? 89.777 19.595 -116.614 1.00 84.56 269 LEU A C 1
ATOM 1913 O O . LEU A 1 269 ? 88.880 19.009 -116.010 1.00 84.56 269 LEU A O 1
ATOM 1917 N N . VAL A 1 270 ? 90.666 20.373 -115.983 1.00 86.06 270 VAL A N 1
ATOM 1918 C CA . VAL A 1 270 ? 90.619 20.630 -114.530 1.00 86.06 270 VAL A CA 1
ATOM 1919 C C . VAL A 1 270 ? 89.335 21.368 -114.137 1.00 86.06 270 VAL A C 1
ATOM 1921 O O . VAL A 1 270 ? 88.701 20.990 -113.155 1.00 86.06 270 VAL A O 1
ATOM 1924 N N . ALA A 1 271 ? 88.898 22.365 -114.913 1.00 85.75 271 ALA A N 1
ATOM 1925 C CA . ALA A 1 271 ? 87.644 23.074 -114.653 1.00 85.75 271 ALA A CA 1
ATOM 1926 C C . ALA A 1 271 ? 86.420 22.140 -114.726 1.00 85.75 271 ALA A C 1
ATOM 1928 O O . ALA A 1 271 ? 85.567 22.185 -113.841 1.00 85.75 271 ALA A O 1
ATOM 1929 N N . VAL A 1 272 ? 86.360 21.244 -115.720 1.00 88.12 272 VAL A N 1
ATOM 1930 C CA . VAL A 1 272 ? 85.299 20.223 -115.819 1.00 88.12 272 VAL A CA 1
ATOM 1931 C C . VAL A 1 272 ? 85.330 19.267 -114.623 1.00 88.12 272 VAL A C 1
ATOM 1933 O O . VAL A 1 272 ? 84.274 18.967 -114.068 1.00 88.12 272 VAL A O 1
ATOM 1936 N N . LEU A 1 273 ? 86.515 18.834 -114.175 1.00 90.00 273 LEU A N 1
ATOM 1937 C CA . LEU A 1 273 ? 86.649 17.975 -112.994 1.00 90.00 273 LEU A CA 1
ATOM 1938 C C . LEU A 1 273 ? 86.143 18.669 -111.718 1.00 90.00 273 LEU A C 1
ATOM 1940 O O . LEU A 1 273 ? 85.411 18.055 -110.949 1.00 90.00 273 LEU A O 1
ATOM 1944 N N . VAL A 1 274 ? 86.484 19.947 -111.515 1.00 90.38 274 VAL A N 1
ATOM 1945 C CA . VAL A 1 274 ? 86.032 20.742 -110.356 1.00 90.38 274 VAL A CA 1
ATOM 1946 C C . VAL A 1 274 ? 84.520 20.980 -110.385 1.00 90.38 274 VAL A C 1
ATOM 1948 O O . VAL A 1 274 ? 83.868 20.879 -109.349 1.00 90.38 274 VAL A O 1
ATOM 1951 N N . VAL A 1 275 ? 83.928 21.237 -111.556 1.00 90.50 275 VAL A N 1
ATOM 1952 C CA . VAL A 1 275 ? 82.464 21.346 -111.694 1.00 90.50 275 VAL A CA 1
ATOM 1953 C C . VAL A 1 275 ? 81.783 20.000 -111.418 1.00 90.50 275 VAL A C 1
ATOM 1955 O O . VAL A 1 275 ? 80.752 19.967 -110.748 1.00 90.50 275 VAL A O 1
ATOM 1958 N N . ALA A 1 276 ? 82.368 18.883 -111.863 1.00 90.12 276 ALA A N 1
ATOM 1959 C CA . ALA A 1 276 ? 81.840 17.547 -111.597 1.00 90.12 276 ALA A CA 1
ATOM 1960 C C . ALA A 1 276 ? 81.916 17.162 -110.107 1.00 90.12 276 ALA A C 1
ATOM 1962 O O . ALA A 1 276 ? 80.946 16.623 -109.572 1.00 90.12 276 ALA A O 1
ATOM 1963 N N . THR A 1 277 ? 83.017 17.466 -109.409 1.00 90.56 277 THR A N 1
ATOM 1964 C CA . THR A 1 277 ? 83.134 17.187 -107.967 1.00 90.56 277 THR A CA 1
ATOM 1965 C C . THR A 1 277 ? 82.281 18.130 -107.125 1.00 90.56 277 THR A C 1
ATOM 1967 O O . THR A 1 277 ? 81.635 17.661 -106.192 1.00 90.56 277 THR A O 1
ATOM 1970 N N . ALA A 1 278 ? 82.187 19.419 -107.471 1.00 90.19 278 ALA A N 1
ATOM 1971 C CA . ALA A 1 278 ? 81.294 20.361 -106.795 1.00 90.19 278 ALA A CA 1
ATOM 1972 C C . ALA A 1 278 ? 79.811 20.000 -106.998 1.00 90.19 278 ALA A C 1
ATOM 1974 O O . ALA A 1 278 ? 79.044 19.995 -106.037 1.00 90.19 278 ALA A O 1
ATOM 1975 N N . GLY A 1 279 ? 79.412 19.628 -108.220 1.00 90.62 279 GLY A N 1
ATOM 1976 C CA . GLY A 1 279 ? 78.058 19.155 -108.519 1.00 90.62 279 GLY A CA 1
ATOM 1977 C C . GLY A 1 279 ? 77.725 17.831 -107.825 1.00 90.62 279 GLY A C 1
ATOM 1978 O O . GLY A 1 279 ? 76.645 17.691 -107.257 1.00 90.62 279 GLY A O 1
ATOM 1979 N N . GLY A 1 280 ? 78.670 16.884 -107.797 1.00 91.12 280 GLY A N 1
ATOM 1980 C CA . GLY A 1 280 ? 78.531 15.624 -107.062 1.00 91.12 280 GLY A CA 1
ATOM 1981 C C . GLY A 1 280 ? 78.437 15.823 -105.546 1.00 91.12 280 GLY A C 1
ATOM 1982 O O . GLY A 1 280 ? 77.600 15.196 -104.901 1.00 91.12 280 GLY A O 1
ATOM 1983 N N . PHE A 1 281 ? 79.233 16.738 -104.984 1.00 92.94 281 PHE A N 1
ATOM 1984 C CA . PHE A 1 281 ? 79.166 17.118 -103.573 1.00 92.94 281 PHE A CA 1
ATOM 1985 C C . PHE A 1 281 ? 77.833 17.796 -103.234 1.00 92.94 281 PHE A C 1
ATOM 1987 O O . PHE A 1 281 ? 77.192 17.412 -102.265 1.00 92.94 281 PHE A O 1
ATOM 1994 N N . TRP A 1 282 ? 77.360 18.734 -104.060 1.00 93.69 282 TRP A N 1
ATOM 1995 C CA . TRP A 1 282 ? 76.068 19.402 -103.868 1.00 93.69 282 TRP A CA 1
ATOM 1996 C C . TRP A 1 282 ? 74.878 18.435 -103.985 1.00 93.69 282 TRP A C 1
ATOM 1998 O O . TRP A 1 282 ? 73.954 18.490 -103.175 1.00 93.69 282 TRP A O 1
ATOM 2008 N N . TRP A 1 283 ? 74.922 17.490 -104.930 1.00 93.56 283 TRP A N 1
ATOM 2009 C CA . TRP A 1 283 ? 73.923 16.422 -105.036 1.00 93.56 283 TRP A CA 1
ATOM 2010 C C . TRP A 1 283 ? 73.944 15.488 -103.819 1.00 93.56 283 TRP A C 1
ATOM 2012 O O . TRP A 1 283 ? 72.887 15.118 -103.309 1.00 93.56 283 TRP A O 1
ATOM 2022 N N . LEU A 1 284 ? 75.133 15.137 -103.315 1.00 93.25 284 LEU A N 1
ATOM 2023 C CA . LEU A 1 284 ? 75.283 14.333 -102.102 1.00 93.25 284 LEU A CA 1
ATOM 2024 C C . LEU A 1 284 ? 74.785 15.086 -100.857 1.00 93.25 284 LEU A C 1
ATOM 2026 O O . LEU A 1 284 ? 74.096 14.486 -100.036 1.00 93.25 284 LEU A O 1
ATOM 2030 N N . GLN A 1 285 ? 75.058 16.390 -100.758 1.00 92.88 285 GLN A N 1
ATOM 2031 C CA . GLN A 1 285 ? 74.539 17.279 -99.717 1.00 92.88 285 GLN A CA 1
ATOM 2032 C C . GLN A 1 285 ? 73.002 17.252 -99.719 1.00 92.88 285 GLN A C 1
ATOM 2034 O O . GLN A 1 285 ? 72.406 16.832 -98.733 1.00 92.88 285 GLN A O 1
ATOM 2039 N N . GLN A 1 286 ? 72.359 17.536 -100.862 1.00 90.38 286 GLN A N 1
ATOM 2040 C CA . GLN A 1 286 ? 70.897 17.453 -100.987 1.00 90.38 286 GLN A CA 1
ATOM 2041 C C . GLN A 1 286 ? 70.344 16.054 -100.672 1.00 90.38 286 GLN A C 1
ATOM 2043 O O . GLN A 1 286 ? 69.253 15.928 -100.114 1.00 90.38 286 GLN A O 1
ATOM 2048 N N . ARG A 1 287 ? 71.083 14.986 -101.002 1.00 93.50 287 ARG A N 1
ATOM 2049 C CA . ARG A 1 287 ? 70.694 13.608 -100.670 1.00 93.50 287 ARG A CA 1
ATOM 2050 C C . ARG A 1 287 ? 70.711 13.361 -99.159 1.00 93.50 287 ARG A C 1
ATOM 2052 O O . ARG A 1 287 ? 69.804 12.704 -98.652 1.00 93.50 287 ARG A O 1
ATOM 2059 N N . VAL A 1 288 ? 71.705 13.895 -98.448 1.00 92.19 288 VAL A N 1
ATOM 2060 C CA . VAL A 1 288 ? 71.807 13.837 -96.980 1.00 92.19 288 VAL A CA 1
ATO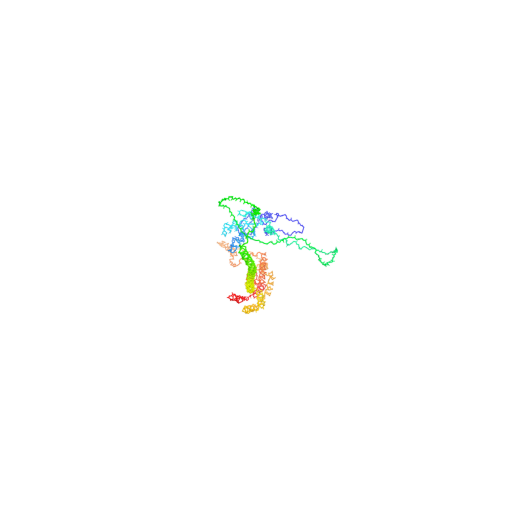M 2061 C C . VAL A 1 288 ? 70.739 14.711 -96.320 1.00 92.19 288 VAL A C 1
ATOM 2063 O O . VAL A 1 288 ? 70.081 14.245 -95.391 1.00 92.19 288 VAL A O 1
ATOM 2066 N N . ASP A 1 289 ? 70.489 15.918 -96.827 1.00 90.25 289 ASP A N 1
ATOM 2067 C CA . ASP A 1 289 ? 69.444 16.821 -96.325 1.00 90.25 289 ASP A CA 1
ATOM 2068 C C . ASP A 1 289 ? 68.037 16.196 -96.472 1.00 90.25 289 ASP A C 1
ATOM 2070 O O . ASP A 1 289 ? 67.212 16.265 -95.559 1.00 90.25 289 ASP A O 1
ATOM 2074 N N . HIS A 1 290 ? 67.767 15.493 -97.581 1.00 92.44 290 HIS A N 1
ATOM 2075 C CA . HIS A 1 290 ? 66.505 14.766 -97.773 1.00 92.44 290 HIS A CA 1
ATOM 2076 C C . HIS A 1 290 ? 66.365 13.572 -96.814 1.00 92.44 290 HIS A C 1
ATOM 2078 O O . HIS A 1 290 ? 65.319 13.397 -96.188 1.00 92.44 290 HIS A O 1
ATOM 2084 N N . LEU A 1 291 ? 67.420 12.763 -96.658 1.00 91.19 291 LEU A N 1
ATOM 2085 C CA . LEU A 1 291 ? 67.414 11.588 -95.776 1.00 91.19 291 LEU A CA 1
ATOM 2086 C C . LEU A 1 291 ? 67.326 11.971 -94.292 1.00 91.19 291 LEU A C 1
ATOM 2088 O O . LEU A 1 291 ? 66.604 11.328 -93.532 1.00 91.19 291 LEU A O 1
ATOM 2092 N N . THR A 1 292 ? 68.012 13.035 -93.871 1.00 91.06 292 THR A N 1
ATOM 2093 C CA . THR A 1 292 ? 67.886 13.576 -92.508 1.00 91.06 292 THR A CA 1
ATOM 2094 C C . THR A 1 292 ? 66.500 14.174 -92.271 1.00 91.06 292 THR A C 1
ATOM 2096 O O . THR A 1 292 ? 65.924 13.937 -91.212 1.00 91.06 292 THR A O 1
ATOM 2099 N N . GLY A 1 293 ? 65.901 14.839 -93.266 1.00 89.50 293 GLY A N 1
ATOM 2100 C CA . GLY A 1 293 ? 64.507 15.291 -93.214 1.00 89.50 293 GLY A CA 1
ATOM 2101 C C . GLY A 1 293 ? 63.486 14.147 -93.099 1.00 89.50 293 GLY A C 1
ATOM 2102 O O . GLY A 1 293 ? 62.532 14.245 -92.325 1.00 89.50 293 GLY A O 1
ATOM 2103 N N . GLU A 1 294 ? 63.686 13.036 -93.815 1.00 90.38 294 GLU A N 1
ATOM 2104 C CA . GLU A 1 294 ? 62.864 11.822 -93.683 1.00 90.38 294 GLU A CA 1
ATOM 2105 C C . GLU A 1 294 ? 63.013 11.158 -92.307 1.00 90.38 294 GLU A C 1
ATOM 2107 O O . GLU A 1 294 ? 62.010 10.784 -91.692 1.00 90.38 294 GLU A O 1
ATOM 2112 N N . LEU A 1 295 ? 64.247 11.035 -91.806 1.00 90.19 295 LEU A N 1
ATOM 2113 C CA . LEU A 1 295 ? 64.529 10.482 -90.480 1.00 90.19 295 LEU A CA 1
ATOM 2114 C C . LEU A 1 295 ? 63.927 11.351 -89.372 1.00 90.19 295 LEU A C 1
ATOM 2116 O O . LEU A 1 295 ? 63.252 10.812 -88.499 1.00 90.19 295 LEU A O 1
ATOM 2120 N N . ALA A 1 296 ? 64.076 12.677 -89.446 1.00 91.88 296 ALA A N 1
ATOM 2121 C CA . ALA A 1 296 ? 63.476 13.612 -88.497 1.00 91.88 296 ALA A CA 1
ATOM 2122 C C . ALA A 1 296 ? 61.940 13.518 -88.489 1.00 91.88 296 ALA A C 1
ATOM 2124 O O . ALA A 1 296 ? 61.336 13.464 -87.421 1.00 91.88 296 ALA A O 1
ATOM 2125 N N . ARG A 1 297 ? 61.298 13.407 -89.663 1.00 92.25 297 ARG A N 1
ATOM 2126 C CA . ARG A 1 297 ? 59.841 13.192 -89.766 1.00 92.25 297 ARG A CA 1
ATOM 2127 C C . ARG A 1 297 ? 59.403 11.857 -89.159 1.00 92.25 297 ARG A C 1
ATOM 2129 O O . ARG A 1 297 ? 58.422 11.827 -88.421 1.00 92.25 297 ARG A O 1
ATOM 2136 N N . ARG A 1 298 ? 60.130 10.762 -89.426 1.00 91.12 298 ARG A N 1
ATOM 2137 C CA . ARG A 1 298 ? 59.844 9.444 -88.825 1.00 91.12 298 ARG A CA 1
ATOM 2138 C C . ARG A 1 298 ? 60.047 9.446 -87.311 1.00 91.12 298 ARG A C 1
ATOM 2140 O O . ARG A 1 298 ? 59.225 8.885 -86.589 1.00 91.12 298 ARG A O 1
ATOM 2147 N N . GLN A 1 299 ? 61.102 10.099 -86.831 1.00 94.00 299 GLN A N 1
ATOM 2148 C CA . GLN A 1 299 ? 61.355 10.277 -85.406 1.00 94.00 299 GLN A CA 1
ATOM 2149 C C . GLN A 1 299 ? 60.221 11.075 -84.753 1.00 94.00 299 GLN A C 1
ATOM 2151 O O . GLN A 1 299 ? 59.617 10.572 -83.815 1.00 94.00 299 GLN A O 1
ATOM 2156 N N . GLN A 1 300 ? 59.819 12.211 -85.330 1.00 93.31 300 GLN A N 1
ATOM 2157 C CA . GLN A 1 300 ? 58.691 13.009 -84.841 1.00 93.31 300 GLN A CA 1
ATOM 2158 C C . GLN A 1 300 ? 57.368 12.217 -84.803 1.00 93.31 300 GLN A C 1
ATOM 2160 O O . GLN A 1 300 ? 56.600 12.368 -83.854 1.00 93.31 300 GLN A O 1
ATOM 2165 N N . SER A 1 301 ? 57.098 11.339 -85.781 1.00 92.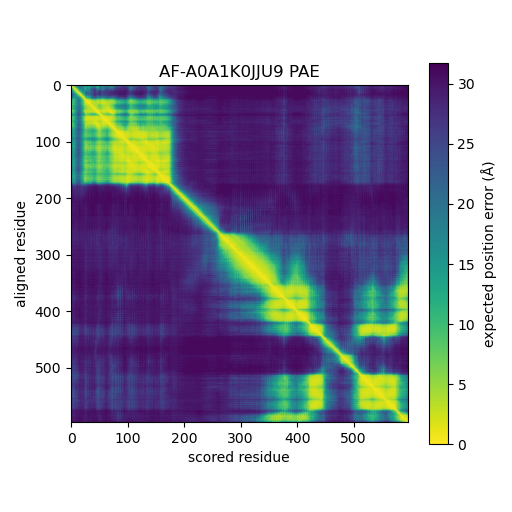94 301 SER A N 1
ATOM 2166 C CA . SER A 1 301 ? 55.921 10.454 -85.729 1.00 92.94 301 SER A CA 1
ATOM 2167 C C . SER A 1 301 ? 56.019 9.368 -84.650 1.00 92.94 301 SER A C 1
ATOM 2169 O O . SER A 1 301 ? 55.016 9.059 -84.012 1.00 92.94 301 SER A O 1
ATOM 2171 N N . ASN A 1 302 ? 57.214 8.827 -84.390 1.00 93.06 302 ASN A N 1
ATOM 2172 C CA . ASN A 1 302 ? 57.425 7.886 -83.287 1.00 93.06 302 ASN A CA 1
ATOM 2173 C C . ASN A 1 302 ? 57.300 8.586 -81.927 1.00 93.06 302 ASN A C 1
ATOM 2175 O O . ASN A 1 302 ? 56.647 8.058 -81.033 1.00 93.06 302 ASN A O 1
ATOM 2179 N N . ASP A 1 303 ? 57.853 9.791 -81.780 1.00 93.12 303 ASP A N 1
ATOM 2180 C CA . ASP A 1 303 ? 57.727 10.599 -80.567 1.00 93.12 303 ASP A CA 1
ATOM 2181 C C . ASP A 1 303 ? 56.255 10.941 -80.283 1.00 93.12 303 ASP A C 1
ATOM 2183 O O . ASP A 1 303 ? 55.816 10.841 -79.137 1.00 93.12 303 ASP A O 1
ATOM 2187 N N . ALA A 1 304 ? 55.457 11.250 -81.314 1.00 93.62 304 ALA A N 1
ATOM 2188 C CA . ALA A 1 304 ? 54.011 11.440 -81.181 1.00 93.62 304 ALA A CA 1
ATOM 2189 C C . ALA A 1 304 ? 53.298 10.175 -80.660 1.00 93.62 304 ALA A C 1
ATOM 2191 O O . ALA A 1 304 ? 52.576 10.257 -79.665 1.00 93.62 304 ALA A O 1
ATOM 2192 N N . LEU A 1 305 ? 53.567 9.002 -81.248 1.00 94.81 305 LEU A N 1
ATOM 2193 C CA . LEU A 1 305 ? 53.028 7.711 -80.784 1.00 94.81 305 LEU A CA 1
ATOM 2194 C C . LEU A 1 305 ? 53.493 7.353 -79.356 1.00 94.81 305 LEU A C 1
ATOM 2196 O O . LEU A 1 305 ? 52.752 6.744 -78.579 1.00 94.81 305 LEU A O 1
ATOM 2200 N N . VAL A 1 306 ? 54.706 7.755 -78.966 1.00 96.25 306 VAL A N 1
ATOM 2201 C CA . VAL A 1 306 ? 55.226 7.585 -77.599 1.00 96.25 306 VAL A CA 1
ATOM 2202 C C . VAL A 1 306 ? 54.508 8.508 -76.609 1.00 96.25 306 VAL A C 1
ATOM 2204 O O . VAL A 1 306 ? 54.265 8.094 -75.476 1.00 96.25 306 VAL A O 1
ATOM 2207 N N . GLN A 1 307 ? 54.110 9.724 -76.996 1.00 93.12 307 GLN A N 1
ATOM 2208 C CA . GLN A 1 307 ? 53.273 10.566 -76.131 1.00 93.12 307 GLN A CA 1
ATOM 2209 C C . GLN A 1 307 ? 51.826 10.058 -76.061 1.00 93.12 307 GLN A C 1
ATOM 2211 O O . GLN A 1 307 ? 51.266 10.001 -74.969 1.00 93.12 307 GLN A O 1
ATOM 2216 N N . GLU A 1 308 ? 51.239 9.622 -77.179 1.00 93.88 308 GLU A N 1
ATOM 2217 C CA . GLU A 1 308 ? 49.890 9.042 -77.215 1.00 93.88 308 GLU A CA 1
ATOM 2218 C C . GLU A 1 308 ? 49.791 7.795 -76.323 1.00 93.88 308 GLU A C 1
ATOM 2220 O O . GLU A 1 308 ? 48.957 7.740 -75.420 1.00 93.88 308 GLU A O 1
ATOM 2225 N N . SER A 1 309 ? 50.709 6.836 -76.478 1.00 90.75 309 SER A N 1
ATOM 2226 C CA . SER A 1 309 ? 50.761 5.635 -75.631 1.00 90.75 309 SER A CA 1
ATOM 2227 C C . SER A 1 309 ? 51.020 5.954 -74.152 1.00 90.75 309 SER A C 1
ATOM 2229 O O . SER A 1 309 ? 50.453 5.291 -73.281 1.00 90.75 309 SER A O 1
ATOM 2231 N N . ARG A 1 310 ? 51.784 7.008 -73.827 1.00 94.38 310 ARG A N 1
ATOM 2232 C CA . ARG A 1 310 ? 51.927 7.509 -72.445 1.00 94.38 310 ARG A CA 1
ATOM 2233 C C . ARG A 1 310 ? 50.631 8.104 -71.893 1.00 94.38 310 ARG A C 1
ATOM 2235 O O . ARG A 1 310 ? 50.328 7.866 -70.726 1.00 94.38 310 ARG A O 1
ATOM 2242 N N . VAL A 1 311 ? 49.865 8.848 -72.693 1.00 94.81 311 VAL A N 1
ATOM 2243 C CA . VAL A 1 311 ? 48.551 9.384 -72.289 1.00 94.81 311 VAL A CA 1
ATOM 2244 C C . VAL A 1 311 ? 47.550 8.247 -72.093 1.00 94.81 311 VAL A C 1
ATOM 2246 O O . VAL A 1 311 ? 46.921 8.180 -71.042 1.00 94.81 311 VAL A O 1
ATOM 2249 N N . LEU A 1 312 ? 47.476 7.291 -73.023 1.00 95.44 312 LEU A N 1
ATOM 2250 C CA . LEU A 1 312 ? 46.642 6.093 -72.882 1.00 95.44 312 LEU A CA 1
ATOM 2251 C C . LEU A 1 312 ? 47.019 5.271 -71.638 1.00 95.44 312 LEU A C 1
ATOM 2253 O O . LEU A 1 312 ? 46.135 4.829 -70.908 1.00 95.44 312 LEU A O 1
ATOM 2257 N N . THR A 1 313 ? 48.316 5.129 -71.343 1.00 96.00 313 THR A N 1
ATOM 2258 C CA . THR A 1 313 ? 48.798 4.429 -70.137 1.00 96.00 313 THR A CA 1
ATOM 2259 C C . THR A 1 313 ? 48.415 5.166 -68.852 1.00 96.00 313 THR A C 1
ATOM 2261 O O . THR A 1 313 ? 48.015 4.521 -67.886 1.00 96.00 313 THR A O 1
ATOM 2264 N N . ARG A 1 314 ? 48.490 6.506 -68.823 1.00 94.88 314 ARG A N 1
ATOM 2265 C CA . ARG A 1 314 ? 48.023 7.315 -67.681 1.00 94.88 314 ARG A CA 1
ATOM 2266 C C . ARG A 1 314 ? 46.519 7.167 -67.481 1.00 94.88 314 ARG A C 1
ATOM 2268 O O . ARG A 1 314 ? 46.102 6.784 -66.396 1.00 94.88 314 ARG A O 1
ATOM 2275 N N . ASN A 1 315 ? 45.734 7.336 -68.544 1.00 96.06 315 ASN A N 1
ATOM 2276 C CA . ASN A 1 315 ? 44.284 7.157 -68.505 1.00 96.06 315 ASN A CA 1
ATOM 2277 C C . ASN A 1 315 ? 43.904 5.751 -68.002 1.00 96.06 315 ASN A C 1
ATOM 2279 O O . ASN A 1 315 ? 43.003 5.624 -67.181 1.00 96.06 315 ASN A O 1
ATOM 2283 N N . ALA A 1 316 ? 44.617 4.703 -68.432 1.00 94.38 316 ALA A N 1
ATOM 2284 C CA . ALA A 1 316 ? 44.425 3.342 -67.931 1.00 94.38 316 ALA A CA 1
ATOM 2285 C C . ALA A 1 316 ? 44.797 3.191 -66.442 1.00 94.38 316 ALA A C 1
ATOM 2287 O O . ALA A 1 316 ? 44.075 2.548 -65.687 1.00 94.38 316 ALA A O 1
ATOM 2288 N N . GLN A 1 317 ? 45.898 3.798 -65.985 1.00 96.38 317 GLN A N 1
ATOM 2289 C CA . GLN A 1 317 ? 46.255 3.809 -64.561 1.00 96.38 317 GLN A CA 1
ATOM 2290 C C . GLN A 1 317 ? 45.221 4.558 -63.712 1.00 96.38 317 GLN A C 1
ATOM 2292 O O . GLN A 1 317 ? 44.927 4.134 -62.597 1.00 96.38 317 GLN A O 1
ATOM 2297 N N . ASP A 1 318 ? 44.662 5.653 -64.223 1.00 95.75 318 ASP A N 1
ATOM 2298 C CA . ASP A 1 318 ? 43.684 6.465 -63.504 1.00 95.75 318 ASP A CA 1
ATOM 2299 C C . ASP A 1 318 ? 42.299 5.799 -63.463 1.00 95.75 318 ASP A C 1
ATOM 2301 O O . ASP A 1 318 ? 41.680 5.783 -62.398 1.00 95.75 318 ASP A O 1
ATOM 2305 N N . THR A 1 319 ? 41.856 5.118 -64.531 1.00 95.50 319 THR A N 1
ATOM 2306 C CA . THR A 1 319 ? 40.642 4.278 -64.469 1.00 95.50 319 THR A CA 1
ATOM 2307 C C . THR A 1 319 ? 40.814 3.070 -63.549 1.00 95.50 319 THR A C 1
ATOM 2309 O O . THR A 1 319 ? 39.866 2.709 -62.856 1.00 95.50 319 THR A O 1
ATOM 2312 N N . VAL A 1 320 ? 42.010 2.472 -63.457 1.00 96.94 320 VAL A N 1
ATOM 2313 C CA . VAL A 1 320 ? 42.291 1.408 -62.473 1.00 96.94 320 VAL A CA 1
ATOM 2314 C C . VAL A 1 320 ? 42.199 1.934 -61.036 1.00 96.94 320 VAL A C 1
ATOM 2316 O O . VAL A 1 320 ? 41.572 1.279 -60.206 1.00 96.94 320 VAL A O 1
ATOM 2319 N N . LYS A 1 321 ? 42.729 3.131 -60.737 1.00 95.88 321 LYS A N 1
ATOM 2320 C CA . LYS A 1 321 ? 42.558 3.776 -59.417 1.00 95.88 321 LYS A CA 1
ATOM 2321 C C . LYS A 1 321 ? 41.087 4.070 -59.117 1.00 95.88 321 LYS A C 1
ATOM 2323 O O . LYS A 1 321 ? 40.631 3.809 -58.008 1.00 95.88 321 LYS A O 1
ATOM 2328 N N . GLU A 1 322 ? 40.339 4.589 -60.091 1.00 96.56 322 GLU A N 1
ATOM 2329 C CA . GLU A 1 322 ? 38.912 4.894 -59.937 1.00 96.56 322 GLU A CA 1
ATOM 2330 C C . GLU A 1 322 ? 38.085 3.621 -59.691 1.00 96.56 322 GLU A C 1
ATOM 2332 O O . GLU A 1 322 ? 37.225 3.596 -58.810 1.00 96.56 322 GLU A O 1
ATOM 2337 N N . LEU A 1 323 ? 38.371 2.538 -60.421 1.00 95.19 323 LEU A N 1
ATOM 2338 C CA . LEU A 1 323 ? 37.754 1.230 -60.202 1.00 95.19 323 LEU A CA 1
ATOM 2339 C C . LEU A 1 323 ? 38.121 0.658 -58.829 1.00 95.19 323 LEU A C 1
ATOM 2341 O O . LEU A 1 323 ? 37.233 0.179 -58.132 1.00 95.19 323 LEU A O 1
ATOM 2345 N N . GLN A 1 324 ? 39.380 0.760 -58.399 1.00 96.56 324 GLN A N 1
ATOM 2346 C CA . GLN A 1 324 ? 39.809 0.301 -57.075 1.00 96.56 324 GLN A CA 1
ATOM 2347 C C . GLN A 1 324 ? 39.139 1.102 -55.944 1.00 96.56 324 GLN A C 1
ATOM 2349 O O . GLN A 1 324 ? 38.711 0.518 -54.951 1.00 96.56 324 GLN A O 1
ATOM 2354 N N . ALA A 1 325 ? 38.961 2.416 -56.115 1.00 95.81 325 ALA A N 1
ATOM 2355 C CA . ALA A 1 325 ? 38.208 3.254 -55.181 1.00 95.81 325 ALA A CA 1
ATOM 2356 C C . ALA A 1 325 ? 36.711 2.888 -55.141 1.00 95.81 325 ALA A C 1
ATOM 2358 O O . ALA A 1 325 ? 36.122 2.832 -54.063 1.00 95.81 325 ALA A O 1
ATOM 2359 N N . LYS A 1 326 ? 36.097 2.582 -56.294 1.00 95.94 326 LYS A N 1
ATOM 2360 C CA . LYS A 1 326 ? 34.707 2.093 -56.370 1.00 95.94 326 LYS A CA 1
ATOM 2361 C C . LYS A 1 326 ? 34.539 0.709 -55.743 1.00 95.94 326 LYS A C 1
ATOM 2363 O O . LYS A 1 326 ? 33.540 0.488 -55.069 1.00 95.94 326 LYS A O 1
ATOM 2368 N N . VAL A 1 327 ? 35.505 -0.194 -55.918 1.00 96.75 327 VAL A N 1
ATOM 2369 C CA . VAL A 1 327 ? 35.520 -1.507 -55.253 1.00 96.75 327 VAL A CA 1
ATOM 2370 C C . VAL A 1 327 ? 35.600 -1.324 -53.739 1.00 96.75 327 VAL A C 1
ATOM 2372 O O . VAL A 1 327 ? 34.709 -1.806 -53.055 1.00 96.75 327 VAL A O 1
ATOM 2375 N N . GLY A 1 328 ? 36.543 -0.529 -53.221 1.00 95.69 328 GLY A N 1
ATOM 2376 C CA . GLY A 1 328 ? 36.626 -0.248 -51.781 1.00 95.69 328 GLY A CA 1
ATOM 2377 C C . GLY A 1 328 ? 35.369 0.428 -51.209 1.00 95.69 328 GLY A C 1
ATOM 2378 O O . GLY A 1 328 ? 34.945 0.123 -50.097 1.00 95.69 328 GLY A O 1
ATOM 2379 N N . ALA A 1 329 ? 34.714 1.307 -51.976 1.00 96.06 329 ALA A N 1
ATOM 2380 C CA . ALA A 1 329 ? 33.431 1.894 -51.586 1.00 96.06 329 ALA A CA 1
ATOM 2381 C C . ALA A 1 329 ? 32.295 0.853 -51.529 1.00 96.06 329 ALA A C 1
ATOM 2383 O O . ALA A 1 329 ? 31.500 0.872 -50.589 1.00 96.06 329 ALA A O 1
ATOM 2384 N N . LEU A 1 330 ? 32.239 -0.077 -52.489 1.00 95.56 330 LEU A N 1
ATOM 2385 C CA . LEU A 1 330 ? 31.276 -1.182 -52.497 1.00 95.56 330 LEU A CA 1
ATOM 2386 C C . LEU A 1 330 ? 31.563 -2.208 -51.392 1.00 95.56 330 LEU A C 1
ATOM 2388 O O . LEU A 1 330 ? 30.626 -2.683 -50.762 1.00 95.56 330 LEU A O 1
ATOM 2392 N N . GLU A 1 331 ? 32.829 -2.519 -51.109 1.00 96.19 331 GLU A N 1
ATOM 2393 C CA . GLU A 1 331 ? 33.243 -3.391 -50.002 1.00 96.19 331 GLU A CA 1
ATOM 2394 C C . GLU A 1 331 ? 32.822 -2.800 -48.649 1.00 96.19 331 GLU A C 1
ATOM 2396 O O . GLU A 1 331 ? 32.201 -3.495 -47.842 1.00 96.19 331 GLU A O 1
ATOM 2401 N N . ASN A 1 332 ? 33.050 -1.497 -48.440 1.00 95.75 332 ASN A N 1
ATOM 2402 C CA . ASN A 1 332 ? 32.568 -0.775 -47.261 1.00 95.75 332 ASN A CA 1
ATOM 2403 C C . ASN A 1 332 ? 31.032 -0.785 -47.165 1.00 95.75 332 ASN A C 1
ATOM 2405 O O . ASN A 1 332 ? 30.491 -1.035 -46.091 1.00 95.75 332 ASN A O 1
ATOM 2409 N N . GLN A 1 333 ? 30.318 -0.563 -48.275 1.00 95.44 333 GLN A N 1
ATOM 2410 C CA . GLN A 1 333 ? 28.851 -0.600 -48.300 1.00 95.44 333 GLN A CA 1
ATOM 2411 C C . GLN A 1 333 ? 28.305 -2.009 -48.006 1.00 95.44 333 GLN A C 1
ATOM 2413 O O . GLN A 1 333 ? 27.330 -2.154 -47.270 1.00 95.44 333 GLN A O 1
ATOM 2418 N N . VAL A 1 334 ? 28.943 -3.061 -48.530 1.00 96.56 334 VAL A N 1
ATOM 2419 C CA . VAL A 1 334 ? 28.603 -4.459 -48.226 1.00 96.56 334 VAL A CA 1
ATOM 2420 C C . VAL A 1 334 ? 28.839 -4.758 -46.744 1.00 96.56 334 VAL A C 1
ATOM 2422 O O . VAL A 1 334 ? 27.951 -5.330 -46.109 1.00 96.56 334 VAL A O 1
ATOM 2425 N N . GLY A 1 335 ? 29.964 -4.313 -46.174 1.00 96.06 335 GLY A N 1
ATOM 2426 C CA . GLY A 1 335 ? 30.231 -4.378 -44.734 1.00 96.06 335 GLY A CA 1
ATOM 2427 C C . GLY A 1 335 ? 29.118 -3.718 -43.918 1.00 96.06 335 GLY A C 1
ATOM 2428 O O . GLY A 1 335 ? 28.455 -4.385 -43.129 1.00 96.06 335 GLY A O 1
ATOM 2429 N N . GLU A 1 336 ? 28.807 -2.455 -44.214 1.00 96.44 336 GLU A N 1
ATOM 2430 C CA . GLU A 1 336 ? 27.761 -1.695 -43.522 1.00 96.44 336 GLU A CA 1
ATOM 2431 C C . GLU A 1 336 ? 26.374 -2.369 -43.620 1.00 96.44 336 GLU A C 1
ATOM 2433 O O . GLU A 1 336 ? 25.612 -2.375 -42.652 1.00 96.44 336 GLU A O 1
ATOM 2438 N N . THR A 1 337 ? 26.025 -2.986 -44.759 1.00 95.19 337 THR A N 1
ATOM 2439 C CA . THR A 1 337 ? 24.769 -3.757 -44.876 1.00 95.19 337 THR A CA 1
ATOM 2440 C C . THR A 1 337 ? 24.776 -5.056 -44.071 1.00 95.19 337 THR A C 1
ATOM 2442 O O . THR A 1 337 ? 23.731 -5.440 -43.544 1.00 95.19 337 THR A O 1
ATOM 2445 N N . ARG A 1 338 ? 25.930 -5.718 -43.931 1.00 95.44 338 ARG A N 1
ATOM 2446 C CA . ARG A 1 338 ? 26.085 -6.930 -43.117 1.00 95.44 338 ARG A CA 1
ATOM 2447 C C . ARG A 1 338 ? 25.994 -6.610 -41.627 1.00 95.44 338 ARG A C 1
ATOM 2449 O O . ARG A 1 338 ? 25.289 -7.307 -40.902 1.00 95.44 338 ARG A O 1
ATOM 2456 N N . ASP A 1 339 ? 26.625 -5.526 -41.192 1.00 94.94 339 ASP A N 1
ATOM 2457 C CA . ASP A 1 339 ? 26.563 -5.061 -39.806 1.00 94.94 339 ASP A CA 1
ATOM 2458 C C . ASP A 1 339 ? 25.133 -4.640 -39.436 1.00 94.94 339 ASP A C 1
ATOM 2460 O O . ASP A 1 339 ? 24.627 -5.019 -38.379 1.00 94.94 339 ASP A O 1
ATOM 2464 N N . LYS A 1 340 ? 24.417 -3.968 -40.353 1.00 92.56 340 LYS A N 1
ATOM 2465 C CA . LYS A 1 340 ? 22.980 -3.670 -40.205 1.00 92.56 340 LYS A CA 1
ATOM 2466 C C . LYS A 1 340 ? 22.118 -4.930 -40.076 1.00 92.56 340 LYS A C 1
ATOM 2468 O O . LYS A 1 340 ? 21.174 -4.912 -39.293 1.00 92.56 340 LYS A O 1
ATOM 2473 N N . GLN A 1 341 ? 22.423 -6.015 -40.795 1.00 92.75 341 GLN A N 1
ATOM 2474 C CA . GLN A 1 341 ? 21.705 -7.293 -40.653 1.00 92.75 341 GLN A CA 1
ATOM 2475 C C . GLN A 1 341 ? 21.943 -7.933 -39.277 1.00 92.75 341 GLN A C 1
ATOM 2477 O O . GLN A 1 341 ? 20.982 -8.344 -38.630 1.00 92.75 341 GLN A O 1
ATOM 2482 N N . VAL A 1 342 ? 23.194 -7.968 -38.802 1.00 95.19 342 VAL A N 1
ATOM 2483 C CA . VAL A 1 342 ? 23.535 -8.510 -37.472 1.00 95.19 342 VAL A CA 1
ATOM 2484 C C . VAL A 1 342 ? 22.901 -7.679 -36.353 1.00 95.19 342 VAL A C 1
ATOM 2486 O O . VAL A 1 342 ? 22.337 -8.247 -35.420 1.00 95.19 342 VAL A O 1
ATOM 2489 N N . ALA A 1 343 ? 22.921 -6.349 -36.467 1.00 93.81 343 ALA A N 1
ATOM 2490 C CA . ALA A 1 343 ? 22.263 -5.459 -35.514 1.00 93.81 343 ALA A CA 1
ATOM 2491 C C . ALA A 1 343 ? 20.733 -5.638 -35.501 1.00 93.81 343 ALA A C 1
ATOM 2493 O O . ALA A 1 343 ? 20.125 -5.605 -34.433 1.00 93.81 343 ALA A O 1
ATOM 2494 N N . LEU A 1 344 ? 20.100 -5.872 -36.661 1.00 91.75 344 LEU A N 1
ATOM 2495 C CA . LEU A 1 344 ? 18.664 -6.163 -36.725 1.00 91.75 344 LEU A CA 1
ATOM 2496 C C . LEU A 1 344 ? 18.324 -7.471 -36.001 1.00 91.75 344 LEU A C 1
ATOM 2498 O O . LEU A 1 344 ? 17.383 -7.501 -35.214 1.00 91.75 344 LEU A O 1
ATOM 2502 N N . GLU A 1 345 ? 19.100 -8.529 -36.246 1.00 92.75 345 GLU A N 1
ATOM 2503 C CA . GLU A 1 345 ? 18.922 -9.842 -35.615 1.00 92.75 345 GLU A CA 1
ATOM 2504 C C . GLU A 1 345 ? 19.066 -9.752 -34.086 1.00 92.75 345 GLU A C 1
ATOM 2506 O O . GLU A 1 345 ? 18.219 -10.262 -33.354 1.00 92.75 345 GLU A O 1
ATOM 2511 N N . GLN A 1 346 ? 20.073 -9.019 -33.594 1.00 92.31 346 GLN A N 1
ATOM 2512 C CA . GLN A 1 346 ? 20.245 -8.743 -32.163 1.00 92.31 346 GLN A CA 1
ATOM 2513 C C . GLN A 1 346 ? 19.039 -8.000 -31.572 1.00 92.31 346 GLN A C 1
ATOM 2515 O O . GLN A 1 346 ? 18.482 -8.447 -30.573 1.00 92.31 346 GLN A O 1
ATOM 2520 N N . VAL A 1 347 ? 18.569 -6.927 -32.220 1.00 90.88 347 VAL A N 1
ATOM 2521 C CA . VAL A 1 347 ? 17.386 -6.173 -31.765 1.00 90.88 347 VAL A CA 1
ATOM 2522 C C . VAL A 1 347 ? 16.116 -7.034 -31.777 1.00 90.88 347 VAL A C 1
ATOM 2524 O O . VAL A 1 347 ? 15.288 -6.895 -30.878 1.00 90.88 347 VAL A O 1
ATOM 2527 N N . TYR A 1 348 ? 15.955 -7.952 -32.735 1.00 88.56 348 TYR A N 1
ATOM 2528 C CA . TYR A 1 348 ? 14.837 -8.904 -32.741 1.00 88.56 348 TYR A CA 1
ATOM 2529 C C . TYR A 1 348 ? 14.909 -9.902 -31.578 1.00 88.56 348 TYR A C 1
ATOM 2531 O O . TYR A 1 348 ? 13.888 -10.153 -30.933 1.00 88.56 348 TYR A O 1
ATOM 2539 N N . GLN A 1 349 ? 16.092 -10.450 -31.286 1.00 87.94 349 GLN A N 1
ATOM 2540 C CA . GLN A 1 349 ? 16.286 -11.390 -30.178 1.00 87.94 349 GLN A CA 1
ATOM 2541 C C . GLN A 1 349 ? 16.103 -10.707 -28.815 1.00 87.94 349 GLN A C 1
ATOM 2543 O O . GLN A 1 349 ? 15.374 -11.230 -27.969 1.00 87.94 349 GLN A O 1
ATOM 2548 N N . ASP A 1 350 ? 16.666 -9.510 -28.627 1.00 86.31 350 ASP A N 1
ATOM 2549 C CA . ASP A 1 350 ? 16.486 -8.710 -27.412 1.00 86.31 350 ASP A CA 1
ATOM 2550 C C . ASP A 1 350 ? 15.025 -8.278 -27.223 1.00 86.31 350 ASP A C 1
ATOM 2552 O O . ASP A 1 350 ? 14.505 -8.357 -26.111 1.00 86.31 350 ASP A O 1
ATOM 2556 N N . LEU A 1 351 ? 14.319 -7.877 -28.289 1.00 82.75 351 LEU A N 1
ATOM 2557 C CA . LEU A 1 351 ? 12.907 -7.491 -28.203 1.00 82.75 351 LEU A CA 1
ATOM 2558 C C . LEU A 1 351 ? 11.998 -8.681 -27.866 1.00 82.75 351 LEU A C 1
ATOM 2560 O O . LEU A 1 351 ? 11.099 -8.533 -27.037 1.00 82.75 351 LEU A O 1
ATOM 2564 N N . MET A 1 352 ? 12.230 -9.854 -28.467 1.00 78.31 352 MET A N 1
ATOM 2565 C CA . MET A 1 352 ? 11.513 -11.087 -28.114 1.00 78.31 352 MET A CA 1
ATOM 2566 C C . MET A 1 352 ? 11.750 -11.453 -26.647 1.00 78.31 352 MET A C 1
ATOM 2568 O O . MET A 1 352 ? 10.796 -11.635 -25.893 1.00 78.31 352 MET A O 1
ATOM 2572 N N . ARG A 1 353 ? 13.019 -11.498 -26.225 1.00 80.31 353 ARG A N 1
ATOM 2573 C CA . ARG A 1 353 ? 13.414 -11.866 -24.863 1.00 80.31 353 ARG A CA 1
ATOM 2574 C C . ARG A 1 353 ? 12.855 -10.903 -23.818 1.00 80.31 353 ARG A C 1
ATOM 2576 O O . ARG A 1 353 ? 12.215 -11.345 -22.874 1.00 80.31 353 ARG A O 1
ATOM 2583 N N . ASN A 1 354 ? 13.011 -9.598 -24.031 1.00 85.19 354 ASN A N 1
ATOM 2584 C CA . ASN A 1 354 ? 12.491 -8.562 -23.139 1.00 85.19 354 ASN A CA 1
ATOM 2585 C C . ASN A 1 354 ? 10.952 -8.599 -23.051 1.00 85.19 354 ASN A C 1
ATOM 2587 O O . ASN A 1 354 ? 10.393 -8.360 -21.983 1.00 85.19 354 ASN A O 1
ATOM 2591 N N . ARG A 1 355 ? 10.243 -8.950 -24.138 1.00 83.06 355 ARG A N 1
ATOM 2592 C CA . ARG A 1 355 ? 8.783 -9.128 -24.082 1.00 83.06 355 ARG A CA 1
ATOM 2593 C C . ARG A 1 355 ? 8.384 -10.362 -23.274 1.00 83.06 355 ARG A C 1
ATOM 2595 O O . ARG A 1 355 ? 7.450 -10.273 -22.487 1.00 83.06 355 ARG A O 1
ATOM 2602 N N . ASP A 1 356 ? 9.091 -11.477 -23.430 1.00 82.12 356 ASP A N 1
ATOM 2603 C CA . ASP A 1 356 ? 8.861 -12.704 -22.657 1.00 82.12 356 ASP A CA 1
ATOM 2604 C C . ASP A 1 356 ? 9.184 -12.520 -21.162 1.00 82.12 356 ASP A C 1
ATOM 2606 O O . ASP A 1 356 ? 8.385 -12.911 -20.307 1.00 82.12 356 ASP A O 1
ATOM 2610 N N . ASP A 1 357 ? 10.294 -11.849 -20.844 1.00 83.44 357 ASP A N 1
ATOM 2611 C CA . ASP A 1 357 ? 10.671 -11.461 -19.480 1.00 83.44 357 ASP A CA 1
ATOM 2612 C C . ASP A 1 357 ? 9.624 -10.516 -18.855 1.00 83.44 357 ASP A C 1
ATOM 2614 O O . ASP A 1 357 ? 9.257 -10.675 -17.687 1.00 83.44 357 ASP A O 1
ATOM 2618 N N . TRP A 1 358 ? 9.080 -9.569 -19.632 1.00 86.00 358 TRP A N 1
ATOM 2619 C CA . TRP A 1 358 ? 8.013 -8.658 -19.198 1.00 86.00 358 TRP A CA 1
ATOM 2620 C C . TRP A 1 358 ? 6.662 -9.369 -19.000 1.00 86.00 358 TRP A C 1
ATOM 2622 O O . TRP A 1 358 ? 6.009 -9.156 -17.976 1.00 86.00 358 TRP A O 1
ATOM 2632 N N . GLU A 1 359 ? 6.267 -10.260 -19.921 1.00 85.56 359 GLU A N 1
ATOM 2633 C CA . GLU A 1 359 ? 5.073 -11.116 -19.802 1.00 85.56 359 GLU A CA 1
ATOM 2634 C C . GLU A 1 359 ? 5.128 -11.944 -18.498 1.00 85.56 359 GLU A C 1
ATOM 2636 O O . GLU A 1 359 ? 4.140 -12.021 -17.761 1.00 85.56 359 GLU A O 1
ATOM 2641 N N . ILE A 1 360 ? 6.295 -12.509 -18.162 1.00 86.50 360 ILE A N 1
ATOM 2642 C CA . ILE A 1 360 ? 6.513 -13.260 -16.914 1.00 86.50 360 ILE A CA 1
ATOM 2643 C C . ILE A 1 360 ? 6.523 -12.330 -15.689 1.00 86.50 360 ILE A C 1
ATOM 2645 O O . ILE A 1 360 ? 5.938 -12.677 -14.659 1.00 86.50 360 ILE A O 1
ATOM 2649 N N . ALA A 1 361 ? 7.142 -11.148 -15.771 1.00 86.81 361 ALA A N 1
ATOM 2650 C CA . ALA A 1 361 ? 7.217 -10.195 -14.662 1.00 86.81 361 ALA A CA 1
ATOM 2651 C C . ALA A 1 361 ? 5.844 -9.622 -14.264 1.00 86.81 361 ALA A C 1
ATOM 2653 O O . ALA A 1 361 ? 5.542 -9.537 -13.071 1.00 86.81 361 ALA A O 1
ATOM 2654 N N . GLU A 1 362 ? 4.978 -9.291 -15.229 1.00 89.06 362 GLU A N 1
ATOM 2655 C CA . GLU A 1 362 ? 3.617 -8.821 -14.939 1.00 89.06 362 GLU A CA 1
ATOM 2656 C C . GLU A 1 362 ? 2.796 -9.915 -14.230 1.00 89.06 362 GLU A C 1
ATOM 2658 O O . GLU A 1 362 ? 2.107 -9.659 -13.239 1.00 89.06 362 GLU A O 1
ATOM 2663 N N . ILE A 1 363 ? 2.925 -11.166 -14.684 1.00 89.38 363 ILE A N 1
ATOM 2664 C CA . ILE A 1 363 ? 2.254 -12.326 -14.082 1.00 89.38 363 ILE A CA 1
ATOM 2665 C C . ILE A 1 363 ? 2.825 -12.637 -12.689 1.00 89.38 363 ILE A C 1
ATOM 2667 O O . ILE A 1 363 ? 2.057 -12.957 -11.779 1.00 89.38 363 ILE A O 1
ATOM 2671 N N . GLN A 1 364 ? 4.135 -12.457 -12.473 1.00 89.31 364 GLN A N 1
ATOM 2672 C CA . GLN A 1 364 ? 4.754 -12.523 -11.144 1.00 89.31 364 GLN A CA 1
ATOM 2673 C C . GLN A 1 364 ? 4.144 -11.487 -10.198 1.00 89.31 364 GLN A C 1
ATOM 2675 O O . GLN A 1 364 ? 3.780 -11.832 -9.071 1.00 89.31 364 GLN A O 1
ATOM 2680 N N . GLN A 1 365 ? 4.004 -10.236 -10.636 1.00 90.81 365 GLN A N 1
ATOM 2681 C CA . GLN A 1 365 ? 3.446 -9.170 -9.806 1.00 90.81 365 GLN A CA 1
ATOM 2682 C C . GLN A 1 365 ? 1.961 -9.399 -9.482 1.00 90.81 365 GLN A C 1
ATOM 2684 O O . GLN A 1 365 ? 1.564 -9.215 -8.331 1.00 90.81 365 GLN A O 1
ATOM 2689 N N . LEU A 1 366 ? 1.160 -9.888 -10.438 1.00 90.44 366 LEU A N 1
ATOM 2690 C CA . LEU A 1 366 ? -0.234 -10.286 -10.200 1.00 90.44 366 LEU A CA 1
ATOM 2691 C C . LEU A 1 366 ? -0.343 -11.424 -9.171 1.00 90.44 366 LEU A C 1
ATOM 2693 O O . LEU A 1 366 ? -1.097 -11.300 -8.207 1.00 90.44 366 LEU A O 1
ATOM 2697 N N . LEU A 1 367 ? 0.435 -12.502 -9.327 1.00 89.44 367 LEU A N 1
ATOM 2698 C CA . LEU A 1 367 ? 0.426 -13.646 -8.403 1.00 89.44 367 LEU A CA 1
ATOM 2699 C C . LEU A 1 367 ? 0.946 -13.278 -7.003 1.00 89.44 367 LEU A C 1
ATOM 2701 O O . LEU A 1 367 ? 0.405 -13.742 -5.999 1.00 89.44 367 LEU A O 1
ATOM 2705 N N . THR A 1 368 ? 1.961 -12.415 -6.922 1.00 89.94 368 THR A N 1
ATOM 2706 C CA . THR A 1 368 ? 2.543 -11.963 -5.646 1.00 89.94 368 THR A CA 1
ATOM 2707 C C . THR A 1 368 ? 1.581 -11.033 -4.906 1.00 89.94 368 THR A C 1
ATOM 2709 O O . THR A 1 368 ? 1.344 -11.230 -3.716 1.00 89.94 368 THR A O 1
ATOM 2712 N N . SER A 1 369 ? 0.966 -10.074 -5.609 1.00 88.38 369 SER A N 1
ATOM 2713 C CA . SER A 1 369 ? -0.051 -9.175 -5.047 1.00 88.38 369 SER A CA 1
ATOM 2714 C C . SER A 1 369 ? -1.290 -9.947 -4.581 1.00 88.38 369 SER A C 1
ATOM 2716 O O . SER A 1 369 ? -1.753 -9.747 -3.460 1.00 88.38 369 SER A O 1
ATOM 2718 N N . ALA A 1 370 ? -1.767 -10.917 -5.371 1.00 86.94 370 ALA A N 1
ATOM 2719 C CA . ALA A 1 370 ? -2.856 -11.810 -4.975 1.00 86.94 370 ALA A CA 1
ATOM 2720 C C . ALA A 1 370 ? -2.514 -12.631 -3.719 1.00 86.94 370 ALA A C 1
ATOM 2722 O O . ALA A 1 370 ? -3.334 -12.732 -2.808 1.00 86.94 370 ALA A O 1
ATOM 2723 N N . GLY A 1 371 ? -1.294 -13.175 -3.636 1.00 86.12 371 GLY A N 1
ATOM 2724 C CA . GLY A 1 371 ? -0.808 -13.895 -2.456 1.00 86.12 371 GLY A CA 1
ATOM 2725 C C . GLY A 1 371 ? -0.728 -13.014 -1.205 1.00 86.12 371 GLY A C 1
ATOM 2726 O O . GLY A 1 371 ? -1.180 -13.429 -0.139 1.00 86.12 371 GLY A O 1
ATOM 2727 N N . GLN A 1 372 ? -0.224 -11.784 -1.338 1.00 85.06 372 GLN A N 1
ATOM 2728 C CA . GLN A 1 372 ? -0.177 -10.800 -0.252 1.00 85.06 372 GLN A CA 1
ATOM 2729 C C . GLN A 1 372 ? -1.582 -10.383 0.198 1.00 85.06 372 GLN A C 1
ATOM 2731 O O . GLN A 1 372 ? -1.873 -10.409 1.390 1.00 85.06 372 GLN A O 1
ATOM 2736 N N . GLN A 1 373 ? -2.487 -10.059 -0.728 1.00 79.62 373 GLN A N 1
ATOM 2737 C CA . GLN A 1 373 ? -3.866 -9.695 -0.391 1.00 79.62 373 GLN A CA 1
ATOM 2738 C C . GLN A 1 373 ? -4.623 -10.855 0.265 1.00 79.62 373 GLN A C 1
ATOM 2740 O O . GLN A 1 373 ? -5.357 -10.629 1.227 1.00 79.62 373 GLN A O 1
ATOM 2745 N N . LEU A 1 374 ? -4.406 -12.096 -0.178 1.00 82.50 374 LEU A N 1
ATOM 2746 C CA . LEU A 1 374 ? -4.977 -13.287 0.452 1.00 82.50 374 LEU A CA 1
ATOM 2747 C C . LEU A 1 374 ? -4.478 -13.476 1.895 1.00 82.50 374 LEU A C 1
ATOM 2749 O O . LEU A 1 374 ? -5.273 -13.814 2.767 1.00 82.50 374 LEU A O 1
ATOM 2753 N N . GLN A 1 375 ? -3.194 -13.215 2.158 1.00 81.69 375 GLN A N 1
ATOM 2754 C CA . GLN A 1 375 ? -2.606 -13.277 3.503 1.00 81.69 375 GLN A CA 1
ATOM 2755 C C . GLN A 1 375 ? -3.065 -12.126 4.415 1.00 81.69 375 GLN A C 1
ATOM 2757 O O . GLN A 1 375 ? -3.298 -12.350 5.598 1.00 81.69 375 GLN A O 1
ATOM 2762 N N . LEU A 1 376 ? -3.198 -10.908 3.879 1.00 75.50 376 LEU A N 1
ATOM 2763 C CA . LEU A 1 376 ? -3.509 -9.696 4.650 1.00 75.50 376 LEU A CA 1
ATOM 2764 C C . LEU A 1 376 ? -5.012 -9.469 4.879 1.00 75.50 376 LEU A C 1
ATOM 2766 O O . LEU A 1 376 ? -5.387 -8.873 5.882 1.00 75.50 376 LEU A O 1
ATOM 2770 N N . THR A 1 377 ? -5.870 -9.904 3.949 1.00 67.25 377 THR A N 1
ATOM 2771 C CA . THR A 1 377 ? -7.320 -9.602 3.959 1.00 67.25 377 THR A CA 1
ATOM 2772 C C . THR A 1 377 ? -8.217 -10.840 3.964 1.00 67.25 377 THR A C 1
ATOM 2774 O O . THR A 1 377 ? -9.436 -10.718 4.056 1.00 67.25 377 THR A O 1
ATOM 2777 N N . GLY A 1 378 ? -7.648 -12.037 3.785 1.00 70.94 378 GLY A N 1
ATOM 2778 C CA . GLY A 1 378 ? -8.411 -13.279 3.648 1.00 70.94 378 GLY A CA 1
ATOM 2779 C C . GLY A 1 378 ? -9.338 -13.340 2.423 1.00 70.94 378 GLY A C 1
ATOM 2780 O O . GLY A 1 378 ? -10.190 -14.226 2.336 1.00 70.94 378 GLY A O 1
ATOM 2781 N N . ASN A 1 379 ? -9.227 -12.402 1.474 1.00 72.38 379 ASN A N 1
ATOM 2782 C CA . ASN A 1 379 ? -10.197 -12.258 0.392 1.00 72.38 379 ASN A CA 1
ATOM 2783 C C . ASN A 1 379 ? -9.948 -13.249 -0.761 1.00 72.38 379 ASN A C 1
ATOM 2785 O O . ASN A 1 379 ? -9.334 -12.927 -1.783 1.00 72.38 379 ASN A O 1
ATOM 2789 N N . VAL A 1 380 ? -10.482 -14.462 -0.595 1.00 78.50 380 VAL A N 1
ATOM 2790 C CA . VAL A 1 380 ? -10.431 -15.550 -1.587 1.00 78.50 380 VAL A CA 1
ATOM 2791 C C . VAL A 1 380 ? -10.989 -15.121 -2.950 1.00 78.50 380 VAL A C 1
ATOM 2793 O O . VAL A 1 380 ? -10.440 -15.530 -3.968 1.00 78.50 380 VAL A O 1
ATOM 2796 N N . GLN A 1 381 ? -12.021 -14.269 -3.005 1.00 80.12 381 GLN A N 1
ATOM 2797 C CA . GLN A 1 381 ? -12.631 -13.840 -4.273 1.00 80.12 381 GLN A CA 1
ATOM 2798 C C . GLN A 1 381 ? -11.681 -12.960 -5.103 1.00 80.12 381 GLN A C 1
ATOM 2800 O O . GLN A 1 381 ? -11.568 -13.149 -6.314 1.00 80.12 381 GLN A O 1
ATOM 2805 N N . VAL A 1 382 ? -10.940 -12.045 -4.465 1.00 81.12 382 VAL A N 1
ATOM 2806 C CA . VAL A 1 382 ? -9.948 -11.201 -5.160 1.00 81.12 382 VAL A CA 1
ATOM 2807 C C . VAL A 1 382 ? -8.746 -12.029 -5.622 1.00 81.12 382 VAL A C 1
ATOM 2809 O O . VAL A 1 382 ? -8.311 -11.890 -6.766 1.00 81.12 382 VAL A O 1
ATOM 2812 N N . ALA A 1 383 ? -8.261 -12.961 -4.793 1.00 85.19 383 ALA A N 1
ATOM 2813 C CA . ALA A 1 383 ? -7.197 -13.885 -5.190 1.00 85.19 383 ALA A CA 1
ATOM 2814 C C . ALA A 1 383 ? -7.624 -14.794 -6.364 1.00 85.19 383 ALA A C 1
ATOM 2816 O O . ALA A 1 383 ? -6.876 -14.972 -7.325 1.00 85.19 383 ALA A O 1
ATOM 2817 N N . LEU A 1 384 ? -8.856 -15.306 -6.337 1.00 88.12 384 LEU A N 1
ATOM 2818 C CA . LEU A 1 384 ? -9.445 -16.126 -7.397 1.00 88.12 384 LEU A CA 1
ATOM 2819 C C . LEU A 1 384 ? -9.652 -15.342 -8.704 1.00 88.12 384 LEU A C 1
ATOM 2821 O O . LEU A 1 384 ? -9.383 -15.884 -9.778 1.00 88.12 384 LEU A O 1
ATOM 2825 N N . ALA A 1 385 ? -10.058 -14.071 -8.636 1.00 86.81 385 ALA A N 1
ATOM 2826 C CA . ALA A 1 385 ? -10.135 -13.189 -9.802 1.00 86.81 385 ALA A CA 1
ATOM 2827 C C . ALA A 1 385 ? -8.742 -12.903 -10.399 1.00 86.81 385 ALA A C 1
ATOM 2829 O O . ALA A 1 385 ? -8.563 -12.959 -11.617 1.00 86.81 385 ALA A O 1
ATOM 2830 N N . ALA A 1 386 ? -7.731 -12.670 -9.555 1.00 90.00 386 ALA A N 1
ATOM 2831 C CA . ALA A 1 386 ? -6.352 -12.482 -9.998 1.00 90.00 386 ALA A CA 1
ATOM 2832 C C . ALA A 1 386 ? -5.768 -13.747 -10.658 1.00 90.00 386 ALA A C 1
ATOM 2834 O O . ALA A 1 386 ? -5.135 -13.651 -11.706 1.00 90.00 386 ALA A O 1
ATOM 2835 N N . LEU A 1 387 ? -6.042 -14.940 -10.118 1.00 89.75 387 LEU A N 1
ATOM 2836 C CA . LEU A 1 387 ? -5.637 -16.211 -10.734 1.00 89.75 387 LEU A CA 1
ATOM 2837 C C . LEU A 1 387 ? -6.312 -16.460 -12.086 1.00 89.75 387 LEU A C 1
ATOM 2839 O O . LEU A 1 387 ? -5.665 -16.934 -13.018 1.00 89.75 387 LEU A O 1
ATOM 2843 N N . GLN A 1 388 ? -7.599 -16.125 -12.212 1.00 92.06 388 GLN A N 1
ATOM 2844 C CA . GLN A 1 388 ? -8.310 -16.216 -13.488 1.00 92.06 388 GLN A CA 1
ATOM 2845 C C . GLN A 1 388 ? -7.753 -15.222 -14.513 1.00 92.06 388 GLN A C 1
ATOM 2847 O O . GLN A 1 388 ? -7.602 -15.585 -15.679 1.00 92.06 388 GLN A O 1
ATOM 2852 N N . SER A 1 389 ? -7.368 -14.010 -14.094 1.00 91.50 389 SER A N 1
ATOM 2853 C CA . SER A 1 389 ? -6.701 -13.054 -14.987 1.00 91.50 389 SER A CA 1
ATOM 2854 C C . SER A 1 389 ? -5.303 -13.530 -15.411 1.00 91.50 389 SER A C 1
ATOM 2856 O O . SER A 1 389 ? -4.923 -13.333 -16.565 1.00 91.50 389 SER A O 1
ATOM 2858 N N . ALA A 1 390 ? -4.573 -14.228 -14.532 1.00 90.56 390 ALA A N 1
ATOM 2859 C CA . ALA A 1 390 ? -3.288 -14.846 -14.848 1.00 90.56 390 ALA A CA 1
ATOM 2860 C C . ALA A 1 390 ? -3.426 -16.005 -15.855 1.00 90.56 390 ALA A C 1
ATOM 2862 O O . ALA A 1 390 ? -2.726 -16.000 -16.868 1.00 90.56 390 ALA A O 1
ATOM 2863 N N . ASP A 1 391 ? -4.359 -16.950 -15.664 1.00 90.94 391 ASP A N 1
ATOM 2864 C CA . ASP A 1 391 ? -4.589 -18.014 -16.660 1.00 90.94 391 ASP A CA 1
ATOM 2865 C C . ASP A 1 391 ? -5.081 -17.441 -17.999 1.00 90.94 391 ASP A C 1
ATOM 2867 O O . ASP A 1 391 ? -4.575 -17.824 -19.050 1.00 90.94 391 ASP A O 1
ATOM 2871 N N . ALA A 1 392 ? -5.971 -16.442 -17.982 1.00 90.44 392 ALA A N 1
ATOM 2872 C CA . ALA A 1 392 ? -6.443 -15.753 -19.188 1.00 90.44 392 ALA A CA 1
ATOM 2873 C C . ALA A 1 392 ? -5.376 -14.870 -19.874 1.00 90.44 392 ALA A C 1
ATOM 2875 O O . ALA A 1 392 ? -5.577 -14.420 -21.006 1.00 90.44 392 ALA A O 1
ATOM 2876 N N . ARG A 1 393 ? -4.241 -14.592 -19.219 1.00 88.19 393 ARG A N 1
ATOM 2877 C CA . ARG A 1 393 ? -3.039 -14.008 -19.842 1.00 88.19 393 ARG A CA 1
ATOM 2878 C C . ARG A 1 393 ? -2.166 -15.108 -20.449 1.00 88.19 393 ARG A C 1
ATOM 2880 O O . ARG A 1 393 ? -1.877 -15.044 -21.640 1.00 88.19 393 ARG A O 1
ATOM 2887 N N . LEU A 1 394 ? -1.847 -16.158 -19.688 1.00 88.00 394 LEU A N 1
ATOM 2888 C CA . LEU A 1 394 ? -1.044 -17.298 -20.160 1.00 88.00 394 LEU A CA 1
ATOM 2889 C C . LEU A 1 394 ? -1.689 -18.015 -21.361 1.00 88.00 394 LEU A C 1
ATOM 2891 O O . LEU A 1 394 ? -0.994 -18.361 -22.313 1.00 88.00 394 LEU A O 1
ATOM 2895 N N . ALA A 1 395 ? -3.015 -18.169 -21.361 1.00 87.56 395 ALA A N 1
ATOM 2896 C CA . ALA A 1 395 ? -3.790 -18.763 -22.453 1.00 87.56 395 ALA A CA 1
ATOM 2897 C C . ALA A 1 395 ? -3.809 -17.924 -23.746 1.00 87.56 395 ALA A C 1
ATOM 2899 O O . ALA A 1 395 ? -4.146 -18.453 -24.797 1.00 87.56 395 ALA A O 1
ATOM 2900 N N . ARG A 1 396 ? -3.467 -16.627 -23.687 1.00 86.81 396 ARG A N 1
ATOM 2901 C CA . ARG A 1 396 ? -3.307 -15.776 -24.882 1.00 86.81 396 ARG A CA 1
ATOM 2902 C C . ARG A 1 396 ? -1.886 -15.787 -25.442 1.00 86.81 396 ARG A C 1
ATOM 2904 O O . ARG A 1 396 ? -1.707 -15.438 -26.602 1.00 86.81 396 ARG A O 1
ATOM 2911 N N . ALA A 1 397 ? -0.896 -16.160 -24.631 1.00 82.75 397 ALA A N 1
ATOM 2912 C CA . ALA A 1 397 ? 0.479 -16.349 -25.086 1.00 82.75 397 ALA A CA 1
ATOM 2913 C C . ALA A 1 397 ? 0.712 -17.764 -25.651 1.00 82.75 397 ALA A C 1
ATOM 2915 O O . ALA A 1 397 ? 1.523 -17.927 -26.555 1.00 82.75 397 ALA A O 1
ATOM 2916 N N . ASP A 1 398 ? 0.011 -18.767 -25.107 1.00 76.56 398 ASP A N 1
ATOM 2917 C CA . ASP A 1 398 ? -0.097 -20.162 -25.581 1.00 76.56 398 ASP A CA 1
ATOM 2918 C C . ASP A 1 398 ? 1.239 -20.897 -25.863 1.00 76.56 398 ASP A C 1
ATOM 2920 O O . ASP A 1 398 ? 1.317 -21.862 -26.622 1.00 76.56 398 ASP A O 1
ATOM 2924 N N . LYS A 1 399 ? 2.322 -20.457 -25.205 1.00 83.81 399 LYS A N 1
ATOM 2925 C CA . LYS A 1 399 ? 3.664 -21.056 -25.309 1.00 83.81 399 LYS A CA 1
ATOM 2926 C C . LYS A 1 399 ? 3.759 -22.343 -24.473 1.00 83.81 399 LYS A C 1
ATOM 2928 O O . LYS A 1 399 ? 3.293 -22.360 -23.328 1.00 83.81 399 LYS A O 1
ATOM 2933 N N . PRO A 1 400 ? 4.443 -23.402 -24.954 1.00 84.56 400 PRO A N 1
ATOM 2934 C CA . PRO A 1 400 ? 4.493 -24.695 -24.267 1.00 84.56 400 PRO A CA 1
ATOM 2935 C C . PRO A 1 400 ? 5.113 -24.629 -22.862 1.00 84.56 400 PRO A C 1
ATOM 2937 O O . PRO A 1 400 ? 4.657 -25.348 -21.970 1.00 84.56 400 PRO A O 1
ATOM 2940 N N . GLN A 1 401 ? 6.079 -23.728 -22.641 1.00 82.88 401 GLN A N 1
ATOM 2941 C CA . GLN A 1 401 ? 6.727 -23.477 -21.344 1.00 82.88 401 GLN A CA 1
ATOM 2942 C C . GLN A 1 401 ? 5.730 -23.107 -20.227 1.00 82.88 401 GLN A C 1
ATOM 2944 O O . GLN A 1 401 ? 5.867 -23.531 -19.079 1.00 82.88 401 GLN A O 1
ATOM 2949 N N . TYR A 1 402 ? 4.642 -22.406 -20.561 1.00 87.69 402 TYR A N 1
ATOM 2950 C CA . TYR A 1 402 ? 3.647 -21.963 -19.583 1.00 87.69 402 TYR A CA 1
ATOM 2951 C C . TYR A 1 402 ? 2.703 -23.080 -19.110 1.00 87.69 402 TYR A C 1
ATOM 2953 O O . TYR A 1 402 ? 2.013 -22.913 -18.102 1.00 87.69 402 TYR A O 1
ATOM 2961 N N . ASN A 1 403 ? 2.690 -24.250 -19.760 1.00 87.69 403 ASN A N 1
ATOM 2962 C CA . ASN A 1 403 ? 1.783 -25.346 -19.403 1.00 87.69 403 ASN A CA 1
ATOM 2963 C C . ASN A 1 403 ? 2.039 -25.941 -18.008 1.00 87.69 403 ASN A C 1
ATOM 2965 O O . ASN A 1 403 ? 1.145 -26.576 -17.447 1.00 87.69 403 ASN A O 1
ATOM 2969 N N . LEU A 1 404 ? 3.231 -25.776 -17.425 1.00 87.81 404 LEU A N 1
ATOM 2970 C CA . LEU A 1 404 ? 3.483 -26.134 -16.021 1.00 87.81 404 LEU A CA 1
ATOM 2971 C C . LEU A 1 404 ? 2.812 -25.136 -15.064 1.00 87.81 404 LEU A C 1
ATOM 2973 O O . LEU A 1 404 ? 2.067 -25.549 -14.173 1.00 87.81 404 LEU A O 1
ATOM 2977 N N . LEU A 1 405 ? 2.995 -23.834 -15.307 1.00 88.75 405 LEU A N 1
ATOM 2978 C CA . LEU A 1 405 ? 2.409 -22.753 -14.512 1.00 88.75 405 LEU A CA 1
ATOM 2979 C C . LEU A 1 405 ? 0.871 -22.756 -14.576 1.00 88.75 405 LEU A C 1
ATOM 2981 O O . LEU A 1 405 ? 0.220 -22.709 -13.532 1.00 88.75 405 LEU A O 1
ATOM 2985 N N . ARG A 1 406 ? 0.277 -22.927 -15.767 1.00 90.31 406 ARG A N 1
ATOM 2986 C CA . ARG A 1 406 ? -1.185 -23.062 -15.932 1.00 90.31 406 ARG A CA 1
ATOM 2987 C C . ARG A 1 406 ? -1.758 -24.236 -15.127 1.00 90.31 406 ARG A C 1
ATOM 2989 O O . ARG A 1 406 ? -2.769 -24.086 -14.446 1.00 90.31 406 ARG A O 1
ATOM 2996 N N . ARG A 1 407 ? -1.073 -25.390 -15.109 1.00 90.19 407 ARG A N 1
ATOM 2997 C CA . ARG A 1 407 ? -1.461 -26.561 -14.291 1.00 90.19 407 ARG A CA 1
ATOM 2998 C C . ARG A 1 407 ? -1.288 -26.351 -12.783 1.00 90.19 407 ARG A C 1
ATOM 3000 O O . ARG A 1 407 ? -1.895 -27.091 -12.011 1.00 90.19 407 ARG A O 1
ATOM 3007 N N . ALA A 1 408 ? -0.471 -25.399 -12.338 1.00 90.50 408 ALA A N 1
ATOM 3008 C CA . ALA A 1 408 ? -0.405 -24.997 -10.932 1.00 90.50 408 ALA A CA 1
ATOM 3009 C C . ALA A 1 408 ? -1.551 -24.032 -10.579 1.00 90.50 408 ALA A C 1
ATOM 3011 O O . ALA A 1 408 ? -2.325 -24.308 -9.665 1.00 90.50 408 ALA A O 1
ATOM 3012 N N . ILE A 1 409 ? -1.747 -22.979 -11.381 1.00 90.25 409 ILE A N 1
ATOM 3013 C CA . ILE A 1 409 ? -2.845 -22.009 -11.221 1.00 90.25 409 ILE A CA 1
ATOM 3014 C C . ILE A 1 409 ? -4.212 -22.711 -11.210 1.00 90.25 409 ILE A C 1
ATOM 3016 O O . ILE A 1 409 ? -5.021 -22.453 -10.323 1.00 90.25 409 ILE A O 1
ATOM 3020 N N . ALA A 1 410 ? -4.457 -23.658 -12.121 1.00 90.62 410 ALA A N 1
ATOM 3021 C CA . ALA A 1 410 ? -5.710 -24.414 -12.168 1.00 90.62 410 ALA A CA 1
ATOM 3022 C C . ALA A 1 410 ? -5.981 -25.238 -10.890 1.00 90.62 410 ALA A C 1
ATOM 3024 O O . ALA A 1 410 ? -7.130 -25.325 -10.453 1.00 90.62 410 ALA A O 1
ATOM 3025 N N . ARG A 1 411 ? -4.939 -25.808 -10.260 1.00 89.69 411 ARG A N 1
ATOM 3026 C CA . ARG A 1 411 ? -5.063 -26.527 -8.978 1.00 89.69 411 ARG A CA 1
ATOM 3027 C C . ARG A 1 411 ? -5.402 -25.581 -7.835 1.00 89.69 411 ARG A C 1
ATOM 3029 O O . ARG A 1 411 ? -6.289 -25.887 -7.043 1.00 89.69 411 ARG A O 1
ATOM 3036 N N . ASP A 1 412 ? -4.755 -24.424 -7.767 1.00 88.50 412 ASP A N 1
ATOM 3037 C CA . ASP A 1 412 ? -5.002 -23.473 -6.683 1.00 88.50 412 ASP A CA 1
ATOM 3038 C C . ASP A 1 412 ? -6.359 -22.759 -6.835 1.00 88.50 412 ASP A C 1
ATOM 3040 O O . ASP A 1 412 ? -7.072 -22.591 -5.845 1.00 88.50 412 ASP A O 1
ATOM 3044 N N . VAL A 1 413 ? -6.809 -22.475 -8.066 1.00 89.00 413 VAL A N 1
ATOM 3045 C CA . VAL A 1 413 ? -8.198 -22.051 -8.343 1.00 89.00 413 VAL A CA 1
ATOM 3046 C C . VAL A 1 413 ? -9.203 -23.121 -7.903 1.00 89.00 413 VAL A C 1
ATOM 3048 O O . VAL A 1 413 ? -10.235 -22.778 -7.325 1.00 89.00 413 VAL A O 1
ATOM 3051 N N . ALA A 1 414 ? -8.921 -24.408 -8.132 1.00 87.50 414 ALA A N 1
ATOM 3052 C CA . ALA A 1 414 ? -9.788 -25.493 -7.672 1.00 87.50 414 ALA A CA 1
ATOM 3053 C C . ALA A 1 414 ? -9.853 -25.574 -6.135 1.00 87.50 414 ALA A C 1
ATOM 3055 O O . ALA A 1 414 ? -10.946 -25.718 -5.592 1.00 87.50 414 ALA A O 1
ATOM 3056 N N . ARG A 1 415 ? -8.726 -25.394 -5.423 1.00 84.56 415 ARG A N 1
ATOM 3057 C CA . ARG A 1 415 ? -8.712 -25.295 -3.948 1.00 84.56 415 ARG A CA 1
ATOM 3058 C C . ARG A 1 415 ? -9.530 -24.106 -3.447 1.00 84.56 415 ARG A C 1
ATOM 3060 O O . ARG A 1 415 ? -10.319 -24.271 -2.525 1.00 84.56 415 ARG A O 1
ATOM 3067 N N . MET A 1 416 ? -9.377 -22.928 -4.056 1.00 81.31 416 MET A N 1
ATOM 3068 C CA . MET A 1 416 ? -10.131 -21.729 -3.666 1.00 81.31 416 MET A CA 1
ATOM 3069 C C . MET A 1 416 ? -11.639 -21.891 -3.880 1.00 81.31 416 MET A C 1
ATOM 3071 O O . MET A 1 416 ? -12.413 -21.493 -3.017 1.00 81.31 416 MET A O 1
ATOM 3075 N N . LYS A 1 417 ? -12.063 -22.541 -4.973 1.00 82.62 417 LYS A N 1
ATOM 3076 C CA . LYS A 1 417 ? -13.479 -22.879 -5.221 1.00 82.62 417 LYS A CA 1
ATOM 3077 C C . LYS A 1 417 ? -14.032 -23.977 -4.304 1.00 82.62 417 LYS A C 1
ATOM 3079 O O . LYS A 1 417 ? -15.246 -24.120 -4.221 1.00 82.62 417 LYS A O 1
ATOM 3084 N N . ALA A 1 418 ? -13.170 -24.758 -3.651 1.00 79.81 418 ALA A N 1
ATOM 3085 C CA . ALA A 1 418 ? -13.566 -25.805 -2.710 1.00 79.81 418 ALA A CA 1
ATOM 3086 C C . ALA A 1 418 ? -13.746 -25.296 -1.265 1.00 79.81 418 ALA A C 1
ATOM 3088 O O . ALA A 1 418 ? -14.211 -26.054 -0.414 1.00 79.81 418 ALA A O 1
ATOM 3089 N N . VAL A 1 419 ? -13.401 -24.034 -0.976 1.00 72.81 419 VAL A N 1
ATOM 3090 C CA . VAL A 1 419 ? -13.735 -23.385 0.299 1.00 72.81 419 VAL A CA 1
ATOM 3091 C C . VAL A 1 419 ? -15.236 -23.064 0.298 1.00 72.81 419 VAL A C 1
ATOM 3093 O O . VAL A 1 419 ? -15.679 -22.334 -0.589 1.00 72.81 419 VAL A O 1
ATOM 3096 N N . PRO A 1 420 ? -16.039 -23.566 1.257 1.00 65.25 420 PRO A N 1
ATOM 3097 C CA . PRO A 1 420 ? -17.436 -23.162 1.378 1.00 65.25 420 PRO A CA 1
ATOM 3098 C C . PRO A 1 420 ? -17.521 -21.666 1.697 1.00 65.25 420 PRO A C 1
ATOM 3100 O O . PRO A 1 420 ? -16.847 -21.202 2.619 1.00 65.25 420 PRO A O 1
ATOM 3103 N N . ASP A 1 421 ? -18.352 -20.913 0.971 1.00 60.62 421 ASP A N 1
ATOM 3104 C CA . ASP A 1 421 ? -18.587 -19.501 1.290 1.00 60.62 421 ASP A CA 1
ATOM 3105 C C . ASP A 1 421 ? -19.369 -19.436 2.615 1.00 60.62 421 ASP A C 1
ATOM 3107 O O . ASP A 1 421 ? -20.539 -19.819 2.690 1.00 60.62 421 ASP A O 1
ATOM 3111 N N . THR A 1 422 ? -18.691 -19.037 3.694 1.00 64.25 422 THR A N 1
ATOM 3112 C CA . THR A 1 422 ? -19.293 -18.857 5.024 1.00 64.25 422 THR A CA 1
ATOM 3113 C C . THR A 1 422 ? -20.433 -17.848 4.954 1.00 64.25 422 THR A C 1
ATOM 3115 O O . THR A 1 422 ? -20.287 -16.798 4.328 1.00 64.25 422 THR A O 1
ATOM 3118 N N . ASP A 1 423 ? -21.541 -18.131 5.645 1.00 70.81 423 ASP A N 1
ATOM 3119 C CA . ASP A 1 423 ? -22.739 -17.281 5.678 1.00 70.81 423 ASP A CA 1
ATOM 3120 C C . ASP A 1 423 ? -22.530 -16.020 6.542 1.00 70.81 423 ASP A C 1
ATOM 3122 O O . ASP A 1 423 ? -23.117 -15.833 7.612 1.00 70.81 423 ASP A O 1
ATOM 3126 N N . LEU A 1 424 ? -21.658 -15.136 6.053 1.00 77.44 424 LEU A N 1
ATOM 3127 C CA . LEU A 1 424 ? -21.368 -13.823 6.624 1.00 77.44 424 LEU A CA 1
ATOM 3128 C C . LEU A 1 424 ? -22.628 -12.946 6.665 1.00 77.44 424 LEU A C 1
ATOM 3130 O O . LEU A 1 424 ? -22.789 -12.149 7.585 1.00 77.44 424 LEU A O 1
ATOM 3134 N N . THR A 1 425 ? -23.543 -13.122 5.707 1.00 80.75 425 THR A N 1
ATOM 3135 C CA . THR A 1 425 ? -24.817 -12.396 5.630 1.00 80.75 425 THR A CA 1
ATOM 3136 C C . THR A 1 425 ? -25.750 -12.800 6.771 1.00 80.75 425 THR A C 1
ATOM 3138 O O . THR A 1 425 ? -26.206 -11.942 7.526 1.00 80.75 425 THR A O 1
ATOM 3141 N N . GLY A 1 426 ? -25.994 -14.098 6.967 1.00 84.94 426 GLY A N 1
ATOM 3142 C CA . GLY A 1 426 ? -26.794 -14.606 8.080 1.00 84.94 426 GLY A CA 1
ATOM 3143 C C . GLY A 1 426 ? -26.125 -14.417 9.443 1.00 84.94 426 GLY A C 1
ATOM 3144 O O . GLY A 1 426 ? -26.823 -14.249 10.444 1.00 84.94 426 GLY A O 1
ATOM 3145 N N . ALA A 1 427 ? -24.790 -14.379 9.511 1.00 86.12 427 ALA A N 1
ATOM 3146 C CA . ALA A 1 427 ? -24.068 -13.955 10.710 1.00 86.12 427 ALA A CA 1
ATOM 3147 C C . ALA A 1 427 ? -24.276 -12.455 11.007 1.00 86.12 427 ALA A C 1
ATOM 3149 O O . ALA A 1 427 ? -24.578 -12.110 12.148 1.00 86.12 427 ALA A O 1
ATOM 3150 N N . ALA A 1 428 ? -24.214 -11.575 10.000 1.00 88.69 428 ALA A N 1
ATOM 3151 C CA . ALA A 1 428 ? -24.470 -10.142 10.162 1.00 88.69 428 ALA A CA 1
ATOM 3152 C C . ALA A 1 428 ? -25.919 -9.848 10.591 1.00 88.69 428 ALA A C 1
ATOM 3154 O O . ALA A 1 428 ? -26.126 -9.072 11.519 1.00 88.69 428 ALA A O 1
ATOM 3155 N N . ILE A 1 429 ? -26.911 -10.532 10.008 1.00 90.88 429 ILE A N 1
ATOM 3156 C CA . ILE A 1 429 ? -28.328 -10.408 10.400 1.00 90.88 429 ILE A CA 1
ATOM 3157 C C . ILE A 1 429 ? -28.533 -10.785 11.880 1.00 90.88 429 ILE A C 1
ATOM 3159 O O . ILE A 1 429 ? -29.260 -10.101 12.598 1.00 90.88 429 ILE A O 1
ATOM 3163 N N . LYS A 1 430 ? -27.854 -11.831 12.376 1.00 90.69 430 LYS A N 1
ATOM 3164 C CA . LYS A 1 430 ? -27.896 -12.218 13.802 1.00 90.69 430 LYS A CA 1
ATOM 3165 C C . LYS A 1 430 ? -27.239 -11.184 14.724 1.00 90.69 430 LYS A C 1
ATOM 3167 O O . LYS A 1 430 ? -27.660 -11.067 15.874 1.00 90.69 430 LYS A O 1
ATOM 3172 N N . LEU A 1 431 ? -26.222 -10.456 14.251 1.00 91.44 431 LEU A N 1
ATOM 3173 C CA . LEU A 1 431 ? -25.619 -9.347 14.998 1.00 91.44 431 LEU A CA 1
ATOM 3174 C C . LEU A 1 431 ? -26.555 -8.137 15.047 1.00 91.44 431 LEU A C 1
ATOM 3176 O O . LEU A 1 431 ? -26.716 -7.566 16.117 1.00 91.44 431 LEU A O 1
ATOM 3180 N N . ASP A 1 432 ? -27.210 -7.783 13.940 1.00 93.06 432 ASP A N 1
ATOM 3181 C CA . ASP A 1 432 ? -28.173 -6.674 13.906 1.00 93.06 432 ASP A CA 1
ATOM 3182 C C . ASP A 1 432 ? -29.389 -6.936 14.806 1.00 93.06 432 ASP A C 1
ATOM 3184 O O . ASP A 1 432 ? -29.782 -6.069 15.587 1.00 93.06 432 ASP A O 1
ATOM 3188 N N . GLU A 1 433 ? -29.925 -8.159 14.793 1.00 93.50 433 GLU A N 1
ATOM 3189 C CA . GLU A 1 433 ? -30.977 -8.571 15.729 1.00 93.50 433 GLU A CA 1
ATOM 3190 C C . GLU A 1 433 ? -30.502 -8.497 17.193 1.00 93.50 433 GLU A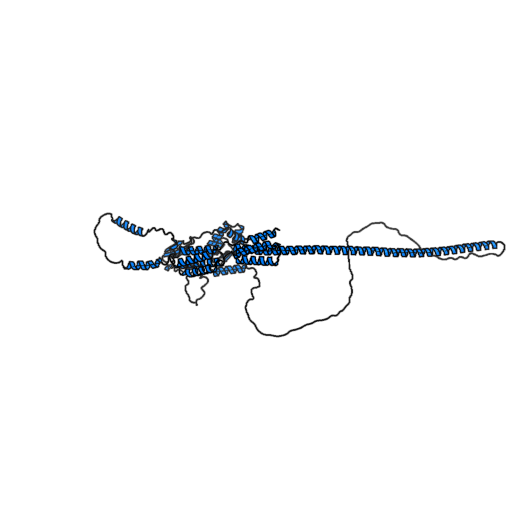 C 1
ATOM 3192 O O . GLU A 1 433 ? -31.225 -8.015 18.065 1.00 93.50 433 GLU A O 1
ATOM 3197 N N . ALA A 1 434 ? -29.259 -8.904 17.476 1.00 92.31 434 ALA A N 1
ATOM 3198 C CA . ALA A 1 434 ? -28.677 -8.777 18.810 1.00 92.31 434 ALA A CA 1
ATOM 3199 C C . ALA A 1 434 ? -28.492 -7.308 19.240 1.00 92.31 434 ALA A C 1
ATOM 3201 O O . ALA A 1 434 ? -28.804 -6.986 20.385 1.00 92.31 434 ALA A O 1
ATOM 3202 N N . ILE A 1 435 ? -28.037 -6.424 18.339 1.00 92.88 435 ILE A N 1
ATOM 3203 C CA . ILE A 1 435 ? -27.862 -4.976 18.568 1.00 92.88 435 ILE A CA 1
ATOM 3204 C C . ILE A 1 435 ? -29.204 -4.323 18.917 1.00 92.88 435 ILE A C 1
ATOM 3206 O O . ILE A 1 435 ? -29.302 -3.637 19.936 1.00 92.88 435 ILE A O 1
ATOM 3210 N N . ASN A 1 436 ? -30.248 -4.595 18.129 1.00 92.81 436 ASN A N 1
ATOM 3211 C CA . ASN A 1 436 ? -31.594 -4.059 18.350 1.00 92.81 436 ASN A CA 1
ATOM 3212 C C . ASN A 1 436 ? -32.190 -4.492 19.702 1.00 92.81 436 ASN A C 1
ATOM 3214 O O . ASN A 1 436 ? -32.966 -3.755 20.308 1.00 92.81 436 ASN A O 1
ATOM 3218 N N . GLN A 1 437 ? -31.816 -5.671 20.210 1.00 90.88 437 GLN A N 1
ATOM 3219 C CA . GLN A 1 437 ? -32.305 -6.166 21.498 1.00 90.88 437 GLN A CA 1
ATOM 3220 C C . GLN A 1 437 ? -31.583 -5.568 22.724 1.00 90.88 437 GLN A C 1
ATOM 3222 O O . GLN A 1 437 ? -32.167 -5.626 23.811 1.00 90.88 437 GLN A O 1
ATOM 3227 N N . VAL A 1 438 ? -30.382 -4.971 22.593 1.00 89.62 438 VAL A N 1
ATOM 3228 C CA . VAL A 1 438 ? -29.537 -4.511 23.731 1.00 89.62 438 VAL A CA 1
ATOM 3229 C C . VAL A 1 438 ? -30.274 -3.561 24.684 1.00 89.62 438 VAL A C 1
ATOM 3231 O O . VAL A 1 438 ? -30.181 -3.717 25.905 1.00 89.62 438 VAL A O 1
ATOM 3234 N N . ASP A 1 439 ? -31.047 -2.611 24.156 1.00 86.50 439 ASP A N 1
ATOM 3235 C CA . ASP A 1 439 ? -31.764 -1.624 24.979 1.00 86.50 439 ASP A CA 1
ATOM 3236 C C . ASP A 1 439 ? -32.862 -2.257 25.850 1.00 86.50 439 ASP A C 1
ATOM 3238 O O . ASP A 1 439 ? -33.166 -1.766 26.938 1.00 86.50 439 ASP A O 1
ATOM 3242 N N . SER A 1 440 ? -33.416 -3.394 25.413 1.00 85.12 440 SER A N 1
ATOM 3243 C CA . SER A 1 440 ? -34.484 -4.128 26.106 1.00 85.12 440 SER A CA 1
ATOM 3244 C C . SER A 1 440 ? -33.994 -5.072 27.217 1.00 85.12 440 SER A C 1
ATOM 3246 O O . SER A 1 440 ? -34.815 -5.729 27.876 1.00 85.12 440 SER A O 1
ATOM 3248 N N . LEU A 1 441 ? -32.670 -5.181 27.401 1.00 86.31 441 LEU A N 1
ATOM 3249 C CA . LEU A 1 441 ? -32.052 -6.109 28.345 1.00 86.31 441 LEU A CA 1
ATOM 3250 C C . LEU A 1 441 ? -32.074 -5.555 29.785 1.00 86.31 441 LEU A C 1
ATOM 3252 O O . LEU A 1 441 ? -31.664 -4.407 29.999 1.00 86.31 441 LEU A O 1
ATOM 3256 N N . PRO A 1 442 ? -32.512 -6.351 30.781 1.00 83.31 442 PRO A N 1
ATOM 3257 C CA . PRO A 1 442 ? -32.485 -5.960 32.188 1.00 83.31 442 PRO A CA 1
ATOM 3258 C C . PRO A 1 442 ? -31.060 -5.968 32.757 1.00 83.31 442 PRO A C 1
ATOM 3260 O O . PRO A 1 442 ? -30.250 -6.852 32.462 1.00 83.31 442 PRO A O 1
ATOM 3263 N N . LEU A 1 443 ? -30.768 -4.977 33.600 1.00 83.44 443 LEU A N 1
ATOM 3264 C CA . LEU A 1 443 ? -29.494 -4.822 34.300 1.00 83.44 443 LEU A CA 1
ATOM 3265 C C . LEU A 1 443 ? -29.580 -5.450 35.696 1.00 83.44 443 LEU A C 1
ATOM 3267 O O . LEU A 1 443 ? -30.604 -5.335 36.370 1.00 83.44 443 LEU A O 1
ATOM 3271 N N . LEU A 1 444 ? -28.485 -6.057 36.167 1.00 74.69 444 LEU A N 1
ATOM 3272 C CA . LEU A 1 444 ? -28.432 -6.734 37.476 1.00 74.69 444 LEU A CA 1
ATOM 3273 C C . LEU A 1 444 ? -28.744 -5.806 38.669 1.00 74.69 444 LEU A C 1
ATOM 3275 O O . LEU A 1 444 ? -29.155 -6.279 39.732 1.00 74.69 444 LEU A O 1
ATOM 3279 N N . SER A 1 445 ? -28.546 -4.496 38.506 1.00 59.91 445 SER A N 1
ATOM 3280 C CA . SER A 1 445 ? -28.790 -3.475 39.529 1.00 59.91 445 SER A CA 1
ATOM 3281 C C . SER A 1 445 ? -30.226 -2.935 39.550 1.00 59.91 445 SER A C 1
ATOM 3283 O O . SER A 1 445 ? -30.703 -2.555 40.619 1.00 59.91 445 SER A O 1
ATOM 3285 N N . SER A 1 446 ? -30.940 -2.903 38.416 1.00 50.53 446 SER A N 1
ATOM 3286 C CA . SER A 1 446 ? -32.194 -2.138 38.297 1.00 50.53 446 SER A CA 1
ATOM 3287 C C . SER A 1 446 ? -33.410 -2.801 38.951 1.00 50.53 446 SER A C 1
ATOM 3289 O O . SER A 1 446 ? -34.246 -2.113 39.532 1.00 50.53 446 SER A O 1
ATOM 3291 N N . GLU A 1 447 ? -33.528 -4.129 38.890 1.00 46.00 447 GLU A N 1
ATOM 3292 C CA . GLU A 1 447 ? -34.752 -4.827 39.330 1.00 46.00 447 GLU A CA 1
ATOM 3293 C C . GLU A 1 447 ? -34.808 -5.023 40.858 1.00 46.00 447 GLU A C 1
ATOM 3295 O O . GLU A 1 447 ? -35.876 -4.961 41.470 1.00 46.00 447 GLU A O 1
ATOM 3300 N N . ARG A 1 448 ? -33.641 -5.130 41.509 1.00 43.25 448 ARG A N 1
ATOM 3301 C CA . ARG A 1 448 ? -33.506 -5.343 42.963 1.00 43.25 448 ARG A CA 1
ATOM 3302 C C . ARG A 1 448 ? -34.047 -4.208 43.838 1.00 43.25 448 ARG A C 1
ATOM 3304 O O . ARG A 1 448 ? -34.285 -4.425 45.026 1.00 43.25 448 ARG A O 1
ATOM 3311 N N . MET A 1 449 ? -34.223 -3.014 43.275 1.00 35.34 449 MET A N 1
ATOM 3312 C CA . MET A 1 449 ? -34.795 -1.860 43.974 1.00 35.34 449 MET A CA 1
ATOM 3313 C C . MET A 1 449 ? -36.333 -1.892 43.997 1.00 35.34 449 MET A C 1
ATOM 3315 O O . MET A 1 449 ? -36.938 -1.387 44.941 1.00 35.34 449 MET A O 1
ATOM 3319 N N . LEU A 1 450 ? -36.970 -2.520 43.001 1.00 38.84 450 LEU A N 1
ATOM 3320 C CA . LEU A 1 450 ? -38.429 -2.558 42.862 1.00 38.84 450 LEU A CA 1
ATOM 3321 C C . LEU A 1 450 ? -39.065 -3.688 43.681 1.00 38.84 450 LEU A C 1
ATOM 3323 O O . LEU A 1 450 ? -39.983 -3.418 44.455 1.00 38.84 450 LEU A O 1
ATOM 3327 N N . GLU A 1 451 ? -38.535 -4.917 43.608 1.00 39.19 451 GLU A N 1
ATOM 3328 C CA . GLU A 1 451 ? -39.057 -6.053 44.397 1.00 39.19 451 GLU A CA 1
ATOM 3329 C C . GLU A 1 451 ? -39.068 -5.762 45.905 1.00 39.19 451 GLU A C 1
ATOM 3331 O O . GLU A 1 451 ? -39.987 -6.157 46.628 1.00 39.19 451 GLU A O 1
ATOM 3336 N N . ARG A 1 452 ? -38.054 -5.034 46.391 1.00 42.09 452 ARG A N 1
ATOM 3337 C CA . ARG A 1 452 ? -37.934 -4.705 47.811 1.00 42.09 452 ARG A CA 1
ATOM 3338 C C . ARG A 1 452 ? -38.999 -3.716 48.288 1.00 42.09 452 ARG A C 1
ATOM 3340 O O . ARG A 1 452 ? -39.464 -3.847 49.417 1.00 42.09 452 ARG A O 1
ATOM 3347 N N . SER A 1 453 ? -39.410 -2.780 47.430 1.00 41.03 453 SER A N 1
ATOM 3348 C CA . SER A 1 453 ? -40.456 -1.803 47.748 1.00 41.03 453 SER A CA 1
ATOM 3349 C C . SER A 1 453 ? -41.782 -2.500 48.071 1.00 41.03 453 SER A C 1
ATOM 3351 O O . SER A 1 453 ? -42.353 -2.287 49.138 1.00 41.03 453 SER A O 1
ATOM 3353 N N . GLU A 1 454 ? -42.231 -3.424 47.213 1.00 39.56 454 GLU A N 1
ATOM 3354 C CA . GLU A 1 454 ? -43.481 -4.159 47.448 1.00 39.56 454 GLU A CA 1
ATOM 3355 C C . GLU A 1 454 ? -43.404 -5.147 48.623 1.00 39.56 454 GLU A C 1
ATOM 3357 O O . GLU A 1 454 ? -44.379 -5.301 49.365 1.00 39.56 454 GLU A O 1
ATOM 3362 N N . ALA A 1 455 ? -42.267 -5.829 48.795 1.00 43.22 455 ALA A N 1
ATOM 3363 C CA . ALA A 1 455 ? -42.104 -6.843 49.834 1.00 43.22 455 ALA A CA 1
ATOM 3364 C C . ALA A 1 455 ? -42.055 -6.238 51.248 1.00 43.22 455 ALA A C 1
ATOM 3366 O O . ALA A 1 455 ? -42.755 -6.721 52.142 1.00 43.22 455 ALA A O 1
ATOM 3367 N N . ASP A 1 456 ? -41.275 -5.171 51.449 1.00 47.09 456 ASP A N 1
ATOM 3368 C CA . ASP A 1 456 ? -41.153 -4.527 52.760 1.00 47.09 456 ASP A CA 1
ATOM 3369 C C . ASP A 1 456 ? -42.412 -3.681 53.079 1.00 47.09 456 ASP A C 1
ATOM 3371 O O . ASP A 1 456 ? -42.884 -3.706 54.220 1.00 47.09 456 ASP A O 1
ATOM 3375 N N . ALA A 1 457 ? -43.063 -3.050 52.086 1.00 44.69 457 ALA A N 1
ATOM 3376 C CA . ALA A 1 457 ? -44.326 -2.322 52.291 1.00 44.69 457 ALA A CA 1
ATOM 3377 C C . ALA A 1 457 ? -45.488 -3.231 52.737 1.00 44.69 457 ALA A C 1
ATOM 3379 O O . ALA A 1 457 ? -46.215 -2.889 53.674 1.00 44.69 457 ALA A O 1
ATOM 3380 N N . ARG A 1 458 ? -45.639 -4.424 52.135 1.00 46.16 458 ARG A N 1
ATOM 3381 C CA . ARG A 1 458 ? -46.658 -5.409 52.558 1.00 46.16 458 ARG A CA 1
ATOM 3382 C C . ARG A 1 458 ? -46.398 -5.995 53.951 1.00 46.16 458 ARG A C 1
ATOM 3384 O O . ARG A 1 458 ? -47.310 -6.582 54.528 1.00 46.16 458 ARG A O 1
ATOM 3391 N N . LYS A 1 459 ? -45.186 -5.846 54.501 1.00 44.25 459 LYS A N 1
ATOM 3392 C CA . LYS A 1 459 ? -44.799 -6.408 55.805 1.00 44.25 459 LYS A CA 1
ATOM 3393 C C . LYS A 1 459 ? -44.786 -5.375 56.936 1.00 44.25 459 LYS A C 1
ATOM 3395 O O . LYS A 1 459 ? -45.174 -5.709 58.053 1.00 44.25 459 LYS A O 1
ATOM 3400 N N . GLY A 1 460 ? -44.417 -4.124 56.652 1.00 40.75 460 GLY A N 1
ATOM 3401 C CA . GLY A 1 460 ? -44.421 -3.034 57.637 1.00 40.75 460 GLY A CA 1
ATOM 3402 C C . GLY A 1 460 ? -45.819 -2.657 58.145 1.00 40.75 460 GLY A C 1
ATOM 3403 O O . GLY A 1 460 ? -45.981 -2.333 59.319 1.00 40.75 460 GLY A O 1
ATOM 3404 N N . ALA A 1 461 ? -46.848 -2.772 57.299 1.00 38.81 461 ALA A N 1
ATOM 3405 C CA . ALA A 1 461 ? -48.226 -2.405 57.644 1.00 38.81 461 ALA A CA 1
ATOM 3406 C C . ALA A 1 461 ? -48.914 -3.336 58.670 1.00 38.81 461 ALA A C 1
ATOM 3408 O O . ALA A 1 461 ? -49.977 -2.992 59.181 1.00 38.81 461 ALA A O 1
ATOM 3409 N N . ALA A 1 462 ? -48.334 -4.504 58.976 1.00 39.16 462 ALA A N 1
ATOM 3410 C CA . ALA A 1 462 ? -48.958 -5.542 59.805 1.00 39.16 462 ALA A CA 1
ATOM 3411 C C . ALA A 1 462 ? -48.330 -5.712 61.206 1.00 39.16 462 ALA A C 1
ATOM 3413 O O . ALA A 1 462 ? -48.749 -6.596 61.950 1.00 39.16 462 ALA A O 1
ATOM 3414 N N . ALA A 1 463 ? -47.314 -4.913 61.562 1.00 38.81 463 ALA A N 1
ATOM 3415 C CA . ALA A 1 463 ? -46.437 -5.189 62.710 1.00 38.81 463 ALA A CA 1
ATOM 3416 C C . ALA A 1 463 ? -46.533 -4.199 63.892 1.00 38.81 463 ALA A C 1
ATOM 3418 O O . ALA A 1 463 ? -45.954 -4.465 64.942 1.00 38.81 463 ALA A O 1
ATOM 3419 N N . ASN A 1 464 ? -47.269 -3.088 63.768 1.00 39.19 464 ASN A N 1
ATOM 3420 C CA . ASN A 1 464 ? -47.441 -2.114 64.857 1.00 39.19 464 ASN A CA 1
ATOM 3421 C C . ASN A 1 464 ? -48.762 -2.341 65.607 1.00 39.19 464 ASN A C 1
ATOM 3423 O O . ASN A 1 464 ? -49.761 -1.670 65.352 1.00 39.19 464 ASN A O 1
ATOM 3427 N N . GLY A 1 465 ? -48.752 -3.286 66.552 1.00 31.12 465 GLY A N 1
ATOM 3428 C CA . GLY A 1 465 ? -49.908 -3.616 67.385 1.00 31.12 465 GLY A CA 1
ATOM 3429 C C . GLY A 1 465 ? -49.538 -4.090 68.795 1.00 31.12 465 GLY A C 1
ATOM 3430 O O . GLY A 1 465 ? -49.102 -5.220 68.965 1.00 31.12 465 GLY A O 1
ATOM 3431 N N . ALA A 1 466 ? -49.848 -3.239 69.780 1.00 28.36 466 ALA A N 1
ATOM 3432 C CA . ALA A 1 466 ? -49.985 -3.514 71.219 1.00 28.36 466 ALA A CA 1
ATOM 3433 C C . ALA A 1 466 ? -48.736 -3.708 72.127 1.00 28.36 466 ALA A C 1
ATOM 3435 O O . ALA A 1 466 ? -47.818 -4.474 71.863 1.00 28.36 466 ALA A O 1
ATOM 3436 N N . SER A 1 467 ? -48.854 -3.072 73.303 1.00 32.03 467 SER A N 1
ATOM 3437 C CA . SER A 1 467 ? -48.402 -3.523 74.635 1.00 32.03 467 SER A CA 1
ATOM 3438 C C . SER A 1 467 ? -46.928 -3.433 75.076 1.00 32.03 467 SER A C 1
ATOM 3440 O O . SER A 1 467 ? -46.169 -4.396 75.043 1.00 32.03 467 SER A O 1
ATOM 3442 N N . ALA A 1 468 ? -46.631 -2.332 75.775 1.00 29.39 468 ALA A N 1
ATOM 3443 C CA . ALA A 1 468 ? -46.085 -2.397 77.143 1.00 29.39 468 ALA A CA 1
ATOM 3444 C C . ALA A 1 468 ? -47.268 -2.467 78.161 1.00 29.39 468 ALA A C 1
ATOM 3446 O O . ALA A 1 468 ? -48.408 -2.291 77.715 1.00 29.39 468 ALA A O 1
ATOM 3447 N N . PRO A 1 469 ? -47.088 -2.652 79.494 1.00 50.50 469 PRO A N 1
ATOM 3448 C CA . PRO A 1 469 ? -45.840 -2.763 80.264 1.00 50.50 469 PRO A CA 1
ATOM 3449 C C . PRO A 1 469 ? -45.780 -3.957 81.254 1.00 50.50 469 PRO A C 1
ATOM 3451 O O . PRO A 1 469 ? -46.781 -4.610 81.532 1.00 50.50 469 PRO A O 1
ATOM 3454 N N . ALA A 1 470 ? -44.620 -4.157 81.891 1.00 26.03 470 ALA A N 1
ATOM 3455 C CA . ALA A 1 470 ? -44.493 -4.778 83.219 1.00 26.03 470 ALA A CA 1
ATOM 3456 C C . ALA A 1 470 ? -43.152 -4.379 83.869 1.00 26.03 470 ALA A C 1
ATOM 3458 O O . ALA A 1 470 ? -42.177 -4.135 83.161 1.00 26.03 470 ALA A O 1
ATOM 3459 N N . ALA A 1 471 ? -43.081 -4.334 85.203 1.00 32.50 471 ALA A N 1
ATOM 3460 C CA . ALA A 1 471 ? -41.849 -4.048 85.943 1.00 32.50 471 ALA A CA 1
ATOM 3461 C C . ALA A 1 471 ? -41.753 -4.897 87.221 1.00 32.50 471 ALA A C 1
ATOM 3463 O O . ALA A 1 471 ? -42.737 -4.975 87.951 1.00 32.50 471 ALA A O 1
ATOM 3464 N N . ALA A 1 472 ? -40.572 -5.466 87.510 1.00 32.78 472 ALA A N 1
ATOM 3465 C CA . ALA A 1 472 ? -40.099 -5.787 88.867 1.00 32.78 472 ALA A CA 1
ATOM 3466 C C . ALA A 1 472 ? -38.637 -6.297 88.884 1.00 32.78 472 ALA A C 1
ATOM 3468 O O . ALA A 1 472 ? -38.298 -7.233 88.172 1.00 32.78 472 ALA A O 1
ATOM 3469 N N . ASN A 1 473 ? -37.834 -5.710 89.780 1.00 34.50 473 ASN A N 1
ATOM 3470 C CA . ASN A 1 473 ? -36.801 -6.310 90.647 1.00 34.50 473 ASN A CA 1
ATOM 3471 C C . ASN A 1 473 ? -35.709 -7.254 90.082 1.00 34.50 473 ASN A C 1
ATOM 3473 O O . ASN A 1 473 ? -35.973 -8.310 89.519 1.00 34.50 473 ASN A O 1
ATOM 3477 N N . GLY A 1 474 ? -34.444 -6.950 90.414 1.00 32.62 474 GLY A N 1
ATOM 3478 C CA . GLY A 1 474 ? -33.308 -7.862 90.215 1.00 32.62 474 GLY A CA 1
ATOM 3479 C C . GLY A 1 474 ? -31.946 -7.223 90.510 1.00 32.62 474 GLY A C 1
ATOM 3480 O O . GLY A 1 474 ? -31.259 -6.789 89.588 1.00 32.62 474 GLY A O 1
ATOM 3481 N N . THR A 1 475 ? -31.553 -7.157 91.786 1.00 44.50 475 THR A N 1
ATOM 3482 C CA . THR A 1 475 ? -30.282 -6.553 92.230 1.00 44.50 475 THR A CA 1
ATOM 3483 C C . THR A 1 475 ? -29.076 -7.423 91.862 1.00 44.50 475 THR A C 1
ATOM 3485 O O . THR A 1 475 ? -28.986 -8.571 92.288 1.00 44.50 475 THR A O 1
ATOM 3488 N N . GLY A 1 476 ? -28.117 -6.868 91.116 1.00 48.00 476 GLY A N 1
ATOM 3489 C CA . GLY A 1 476 ? -26.847 -7.521 90.778 1.00 48.00 476 GLY A CA 1
ATOM 3490 C C . GLY A 1 476 ? -26.090 -6.792 89.657 1.00 48.00 476 GLY A C 1
ATOM 3491 O O . GLY A 1 476 ? -26.670 -5.930 88.995 1.00 48.00 476 GLY A O 1
ATOM 3492 N N . PRO A 1 477 ? -24.813 -7.128 89.388 1.00 51.38 477 PRO A N 1
ATOM 3493 C CA . PRO A 1 477 ? -23.959 -6.422 88.419 1.00 51.38 477 PRO A CA 1
ATOM 3494 C C . PRO A 1 477 ? -24.307 -6.678 86.933 1.00 51.38 477 PRO A C 1
ATOM 3496 O O . PRO A 1 477 ? -23.498 -6.419 86.047 1.00 51.38 477 PRO A O 1
ATOM 3499 N N . GLY A 1 478 ? -25.518 -7.155 86.632 1.00 50.44 478 GLY A N 1
ATOM 3500 C CA . GLY A 1 478 ? -25.965 -7.511 85.280 1.00 50.44 478 GLY A CA 1
ATOM 3501 C C . GLY A 1 478 ? -26.420 -6.341 84.398 1.00 50.44 478 GLY A C 1
ATOM 3502 O O . GLY A 1 478 ? -26.915 -6.580 83.301 1.00 50.44 478 GLY A O 1
ATOM 3503 N N . TRP A 1 479 ? -26.310 -5.083 84.845 1.00 59.41 479 TRP A N 1
ATOM 3504 C CA . TRP A 1 479 ? -26.639 -3.929 83.991 1.00 59.41 479 TRP A CA 1
ATOM 3505 C C . TRP A 1 479 ? -25.574 -3.714 82.910 1.00 59.41 479 TRP A C 1
ATOM 3507 O O . TRP A 1 479 ? -25.913 -3.482 81.753 1.00 59.41 479 TRP A O 1
ATOM 3517 N N . PHE A 1 480 ? -24.296 -3.866 83.274 1.00 60.84 480 PHE A N 1
ATOM 3518 C CA . PHE A 1 480 ? -23.176 -3.667 82.359 1.00 60.84 480 PHE A CA 1
ATOM 3519 C C . PHE A 1 480 ? -23.114 -4.776 81.304 1.00 60.84 480 PHE A C 1
ATOM 3521 O O . PHE A 1 480 ? -22.879 -4.482 80.140 1.00 60.84 480 PHE A O 1
ATOM 3528 N N . THR A 1 481 ? -23.415 -6.030 81.670 1.00 61.41 481 THR A N 1
ATOM 3529 C CA . THR A 1 481 ? -23.526 -7.121 80.688 1.00 61.41 481 THR A CA 1
ATOM 3530 C C . THR A 1 481 ? -24.710 -6.913 79.750 1.00 61.41 481 THR A C 1
ATOM 3532 O O . THR A 1 481 ? -24.525 -7.016 78.550 1.00 61.41 481 THR A O 1
ATOM 3535 N N . ARG A 1 482 ? -25.894 -6.517 80.243 1.00 65.69 482 ARG A N 1
ATOM 3536 C CA . ARG A 1 482 ? -27.054 -6.226 79.373 1.00 65.69 482 ARG A CA 1
ATOM 3537 C C . ARG A 1 482 ? -26.796 -5.067 78.407 1.00 65.69 482 ARG A C 1
ATOM 3539 O O . ARG A 1 482 ? -27.204 -5.154 77.256 1.00 65.69 482 ARG A O 1
ATOM 3546 N N . LEU A 1 483 ? -26.113 -4.008 78.848 1.00 65.50 483 LEU A N 1
ATOM 3547 C CA . LEU A 1 483 ? -25.726 -2.896 77.975 1.00 65.50 483 LEU A CA 1
ATOM 3548 C C . LEU A 1 483 ? -24.640 -3.312 76.969 1.00 65.50 483 LEU A C 1
ATOM 3550 O O . LEU A 1 483 ? -24.694 -2.915 75.809 1.00 65.50 483 LEU A O 1
ATOM 3554 N N . TRP A 1 484 ? -23.681 -4.137 77.398 1.00 65.94 484 TRP A N 1
ATOM 3555 C CA . TRP A 1 484 ? -22.633 -4.678 76.536 1.00 65.94 484 TRP A CA 1
ATOM 3556 C C . TRP A 1 484 ? -23.183 -5.651 75.493 1.00 65.94 484 TRP A C 1
ATOM 3558 O O . TRP A 1 484 ? -22.803 -5.553 74.336 1.00 65.94 484 TRP A O 1
ATOM 3568 N N . ASP A 1 485 ? -24.108 -6.539 75.860 1.00 64.50 485 ASP A N 1
ATOM 3569 C CA . ASP A 1 485 ? -24.771 -7.453 74.930 1.00 64.50 485 ASP A CA 1
ATOM 3570 C C . ASP A 1 485 ? -25.691 -6.701 73.963 1.00 64.50 485 ASP A C 1
ATOM 3572 O O . ASP A 1 485 ? -25.641 -6.981 72.770 1.00 64.50 485 ASP A O 1
ATOM 3576 N N . TYR A 1 486 ? -26.423 -5.675 74.418 1.00 62.41 486 TYR A N 1
ATOM 3577 C CA . TYR A 1 486 ? -27.194 -4.791 73.533 1.00 62.41 486 TYR A CA 1
ATOM 3578 C C . TYR A 1 486 ? -26.291 -4.104 72.489 1.00 62.41 486 TYR A C 1
ATOM 3580 O O . TYR A 1 486 ? -26.540 -4.199 71.288 1.00 62.41 486 TYR A O 1
ATOM 3588 N N . LEU A 1 487 ? -25.181 -3.490 72.923 1.00 61.53 487 LEU A N 1
ATOM 3589 C CA . LEU A 1 487 ? -24.191 -2.885 72.019 1.00 61.53 487 LEU A CA 1
ATOM 3590 C C . LEU A 1 487 ? -23.515 -3.923 71.109 1.00 61.53 487 LEU A C 1
ATOM 3592 O O . LEU A 1 487 ? -23.283 -3.656 69.931 1.00 61.53 487 LEU A O 1
ATOM 3596 N N . ARG A 1 488 ? -23.214 -5.120 71.624 1.00 62.81 488 ARG A N 1
ATOM 3597 C CA . ARG A 1 488 ? -22.620 -6.226 70.861 1.00 62.81 488 ARG A CA 1
ATOM 3598 C C . ARG A 1 488 ? -23.579 -6.739 69.791 1.00 62.81 488 ARG A C 1
ATOM 3600 O O . ARG A 1 488 ? -23.119 -7.098 68.712 1.00 62.81 488 ARG A O 1
ATOM 3607 N N . GLU A 1 489 ? -24.881 -6.767 70.058 1.00 57.91 489 GLU A N 1
ATOM 3608 C CA . GLU A 1 489 ? -25.905 -7.248 69.127 1.00 57.91 489 GLU A CA 1
ATOM 3609 C C . GLU A 1 489 ? -26.334 -6.186 68.105 1.00 57.91 489 GLU A C 1
ATOM 3611 O O . GLU A 1 489 ? -26.627 -6.553 66.966 1.00 57.91 489 GLU A O 1
ATOM 3616 N N . GLU A 1 490 ? -26.260 -4.888 68.425 1.00 53.78 490 GLU A N 1
ATOM 3617 C CA . GLU A 1 490 ? -26.323 -3.823 67.411 1.00 53.78 490 GLU A CA 1
ATOM 3618 C C . GLU A 1 490 ? -25.068 -3.827 66.513 1.00 53.78 490 GLU A C 1
ATOM 3620 O O . GLU A 1 490 ? -25.194 -3.917 65.287 1.00 53.78 490 GLU A O 1
ATOM 3625 N N . LEU A 1 491 ? -23.847 -3.835 67.073 1.00 54.19 491 LEU A N 1
ATOM 3626 C CA . LEU A 1 491 ? -22.622 -3.869 66.256 1.00 54.19 491 LEU A CA 1
ATOM 3627 C C . LEU A 1 491 ? -22.486 -5.164 65.434 1.00 54.19 491 LEU A C 1
ATOM 3629 O O . LEU A 1 491 ? -22.027 -5.107 64.293 1.00 54.19 491 LEU A O 1
ATOM 3633 N N . ALA A 1 492 ? -22.911 -6.322 65.950 1.00 53.69 492 ALA A N 1
ATOM 3634 C CA . ALA A 1 492 ? -22.893 -7.580 65.195 1.00 53.69 492 ALA A CA 1
ATOM 3635 C C . ALA A 1 492 ? -23.922 -7.619 64.049 1.00 53.69 492 ALA A C 1
ATOM 3637 O O . ALA A 1 492 ? -23.728 -8.358 63.083 1.00 53.69 492 ALA A O 1
ATOM 3638 N N . GLN A 1 493 ? -24.993 -6.819 64.114 1.00 51.56 493 GLN A N 1
ATOM 3639 C CA . GLN A 1 493 ? -25.917 -6.642 62.989 1.00 51.56 493 GLN A CA 1
ATOM 3640 C C . GLN A 1 493 ? -25.357 -5.693 61.918 1.00 51.56 493 GLN A C 1
ATOM 3642 O O . GLN A 1 493 ? -25.634 -5.893 60.732 1.00 51.56 493 GLN A O 1
ATOM 3647 N N . VAL A 1 494 ? -24.521 -4.724 62.307 1.00 48.94 494 VAL A N 1
ATOM 3648 C CA . VAL A 1 494 ? -23.814 -3.820 61.384 1.00 48.94 494 VAL A CA 1
ATOM 3649 C C . VAL A 1 494 ? -22.629 -4.515 60.695 1.00 48.94 494 VAL A C 1
ATOM 3651 O O . VAL A 1 494 ? -22.497 -4.433 59.473 1.00 48.94 494 VAL A O 1
ATOM 3654 N N . VAL A 1 495 ? -21.782 -5.250 61.427 1.00 43.41 495 VAL A N 1
ATOM 3655 C CA . VAL A 1 495 ? -20.562 -5.890 60.884 1.00 43.41 495 VAL A CA 1
ATOM 3656 C C . VAL A 1 495 ? -20.874 -7.248 60.240 1.00 43.41 495 VAL A C 1
ATOM 3658 O O . VAL A 1 495 ? -20.395 -8.312 60.635 1.00 43.41 495 VAL A O 1
ATOM 3661 N N . ARG A 1 496 ? -21.696 -7.222 59.189 1.00 43.19 496 ARG A N 1
ATOM 3662 C CA . ARG A 1 496 ? -22.095 -8.422 58.446 1.00 43.19 496 ARG A CA 1
ATOM 3663 C C . ARG A 1 496 ? -21.059 -8.801 57.384 1.00 43.19 496 ARG A C 1
ATOM 3665 O O . ARG A 1 496 ? -21.281 -8.587 56.193 1.00 43.19 496 ARG A O 1
ATOM 3672 N N . ILE A 1 497 ? -19.942 -9.397 57.813 1.00 45.34 497 ILE A N 1
ATOM 3673 C CA . ILE A 1 497 ? -18.887 -9.891 56.910 1.00 45.34 497 ILE A CA 1
ATOM 3674 C C . ILE A 1 497 ? -19.476 -10.917 55.932 1.00 45.34 497 ILE A C 1
ATOM 3676 O O . ILE A 1 497 ? -19.742 -12.071 56.267 1.00 45.34 497 ILE A O 1
ATOM 3680 N N . ARG A 1 498 ? -19.656 -10.479 54.688 1.00 42.78 498 ARG A N 1
ATOM 3681 C CA . ARG A 1 498 ? -19.999 -11.298 53.530 1.00 42.78 498 ARG A CA 1
ATOM 3682 C C . ARG A 1 498 ? -18.916 -11.049 52.493 1.00 42.78 498 ARG A C 1
ATOM 3684 O O . ARG A 1 498 ? -18.718 -9.902 52.104 1.00 42.78 498 ARG A O 1
ATOM 3691 N N . LYS A 1 499 ? -18.245 -12.105 52.023 1.00 44.22 499 LYS A N 1
ATOM 3692 C CA . LYS A 1 499 ? -17.473 -11.997 50.782 1.00 44.22 499 LYS A CA 1
ATOM 3693 C C . LYS A 1 499 ? -18.439 -11.624 49.659 1.00 44.22 499 LYS A C 1
ATOM 3695 O O . LYS A 1 499 ? -19.447 -12.300 49.453 1.00 44.22 499 LYS A O 1
ATOM 3700 N N . VAL A 1 500 ? -18.156 -10.501 49.014 1.00 37.75 500 VAL A N 1
ATOM 3701 C CA . VAL A 1 500 ? -18.831 -10.025 47.811 1.00 37.75 500 VAL A CA 1
ATOM 3702 C C . VAL A 1 500 ? -17.757 -10.047 46.742 1.00 37.75 500 VAL A C 1
ATOM 3704 O O . VAL A 1 500 ? -16.939 -9.137 46.673 1.00 37.75 500 VAL A O 1
ATOM 3707 N N . ASP A 1 501 ? -17.719 -11.129 45.970 1.00 41.38 501 ASP A N 1
ATOM 3708 C CA . ASP A 1 501 ? -16.624 -11.395 45.029 1.00 41.38 501 ASP A CA 1
ATOM 3709 C C . ASP A 1 501 ? -16.704 -10.544 43.742 1.00 41.38 501 ASP A C 1
ATOM 3711 O O . ASP A 1 501 ? -15.906 -10.734 42.831 1.00 41.38 501 ASP A O 1
ATOM 3715 N N . ASP A 1 502 ? -17.635 -9.581 43.673 1.00 48.41 502 ASP A N 1
ATOM 3716 C CA . ASP A 1 502 ? -17.640 -8.526 42.656 1.00 48.41 502 ASP A CA 1
ATOM 3717 C C . ASP A 1 502 ? -18.264 -7.221 43.210 1.00 48.41 502 ASP A C 1
ATOM 3719 O O . ASP A 1 502 ? -19.484 -7.037 43.227 1.00 48.41 502 ASP A O 1
ATOM 3723 N N . ALA A 1 503 ? -17.426 -6.323 43.745 1.00 43.81 503 ALA A N 1
ATOM 3724 C CA . ALA A 1 503 ? -17.867 -5.052 44.337 1.00 43.81 503 ALA A CA 1
ATOM 3725 C C . ALA A 1 503 ? -18.206 -3.978 43.283 1.00 43.81 503 ALA A C 1
ATOM 3727 O O . ALA A 1 503 ? -19.020 -3.091 43.542 1.00 43.81 503 ALA A O 1
ATOM 3728 N N . GLU A 1 504 ? -17.633 -4.076 42.078 1.00 46.56 504 GLU A N 1
ATOM 3729 C CA . GLU A 1 504 ? -17.840 -3.111 40.987 1.00 46.56 504 GLU A CA 1
ATOM 3730 C C . GLU A 1 504 ? -19.295 -3.103 40.485 1.00 46.56 504 GLU A C 1
ATOM 3732 O O . GLU A 1 504 ? -19.820 -2.062 40.091 1.00 46.56 504 GLU A O 1
ATOM 3737 N N . ALA A 1 505 ? -19.994 -4.240 40.578 1.00 47.94 505 ALA A N 1
ATOM 3738 C CA . ALA A 1 505 ? -21.396 -4.375 40.175 1.00 47.94 505 ALA A CA 1
ATOM 3739 C C . ALA A 1 505 ? -22.393 -3.586 41.058 1.00 47.94 505 ALA A C 1
ATOM 3741 O O . ALA A 1 505 ? -23.568 -3.478 40.704 1.00 47.94 505 ALA A O 1
ATOM 3742 N N . LEU A 1 506 ? -21.953 -3.043 42.202 1.00 44.72 506 LEU A N 1
ATOM 3743 C CA . LEU A 1 506 ? -22.793 -2.311 43.162 1.00 44.72 506 LEU A CA 1
ATOM 3744 C C . LEU A 1 506 ? -22.659 -0.779 43.090 1.00 44.72 506 LEU A C 1
ATOM 3746 O O . LEU A 1 506 ? -23.406 -0.090 43.781 1.00 44.72 506 LEU A O 1
ATOM 3750 N N . LEU A 1 507 ? -21.760 -0.242 42.255 1.00 42.56 507 LEU A N 1
ATOM 3751 C CA . LEU A 1 507 ? -21.514 1.207 42.125 1.00 42.56 507 LEU A CA 1
ATOM 3752 C C . LEU A 1 507 ? -22.006 1.813 40.797 1.00 42.56 507 LEU A C 1
ATOM 3754 O O . LEU A 1 507 ? -21.673 2.947 40.456 1.00 42.56 507 LEU A O 1
ATOM 3758 N N . LEU A 1 508 ? -22.861 1.092 40.068 1.00 45.75 508 LEU A N 1
ATOM 3759 C CA . LEU A 1 508 ? -23.597 1.633 38.925 1.00 45.75 508 LEU A CA 1
ATOM 3760 C C . LEU A 1 508 ? -24.774 2.489 39.418 1.00 45.75 508 LEU A C 1
ATOM 3762 O O . LEU A 1 508 ? -25.870 1.980 39.664 1.00 45.75 508 LEU A O 1
ATOM 3766 N N . SER A 1 509 ? -24.553 3.802 39.540 1.00 50.75 509 SER A N 1
ATOM 3767 C CA . SER A 1 509 ? -25.647 4.776 39.629 1.00 50.75 509 SER A CA 1
ATOM 3768 C C . SER A 1 509 ? -26.545 4.676 38.385 1.00 50.75 509 SER A C 1
ATOM 3770 O O . SER A 1 509 ? -26.095 4.251 37.319 1.00 50.75 509 SER A O 1
ATOM 3772 N N . GLY A 1 510 ? -27.826 5.048 38.507 1.00 54.28 510 GLY A N 1
ATOM 3773 C CA . GLY A 1 510 ? -28.854 4.754 37.489 1.00 54.28 510 GLY A CA 1
ATOM 3774 C C . GLY A 1 510 ? -28.571 5.272 36.069 1.00 54.28 510 GLY A C 1
ATOM 3775 O O . GLY A 1 510 ? -29.128 4.745 35.111 1.00 54.28 510 GLY A O 1
ATOM 3776 N N . ASP A 1 511 ? -27.675 6.247 35.940 1.00 54.91 511 ASP A N 1
ATOM 3777 C CA . ASP A 1 511 ? -27.220 6.858 34.686 1.00 54.91 511 ASP A CA 1
ATOM 3778 C C . ASP A 1 511 ? -26.244 5.947 33.900 1.00 54.91 511 ASP A C 1
ATOM 3780 O O . ASP A 1 511 ? -26.295 5.828 32.675 1.00 54.91 511 ASP A O 1
ATOM 3784 N N . GLN A 1 512 ? -25.399 5.185 34.608 1.00 56.00 512 GLN A N 1
ATOM 3785 C CA . GLN A 1 512 ? -24.362 4.326 34.008 1.00 56.00 512 GLN A CA 1
ATOM 3786 C C . GLN A 1 512 ? -24.926 3.134 33.214 1.00 56.00 512 GLN A C 1
ATOM 3788 O O . GLN A 1 512 ? -24.234 2.549 32.377 1.00 56.00 512 GLN A O 1
ATOM 3793 N N . GLY A 1 513 ? -26.202 2.791 33.419 1.00 70.94 513 GLY A N 1
ATOM 3794 C CA . GLY A 1 513 ? -26.894 1.767 32.634 1.00 70.94 513 GLY A CA 1
ATOM 3795 C C . GLY A 1 513 ? -27.039 2.121 31.148 1.00 70.94 513 GLY A C 1
ATOM 3796 O O . GLY A 1 513 ? -27.091 1.215 30.315 1.00 70.94 513 GLY A O 1
ATOM 3797 N N . TRP A 1 514 ? -27.064 3.415 30.802 1.00 76.31 514 TRP A N 1
ATOM 3798 C CA . TRP A 1 514 ? -27.066 3.870 29.409 1.00 76.31 514 TRP A CA 1
ATOM 3799 C C . TRP A 1 514 ? -25.685 3.694 28.767 1.00 76.31 514 TRP A C 1
ATOM 3801 O O . TRP A 1 514 ? -25.562 2.990 27.764 1.00 76.31 514 TRP A O 1
ATOM 3811 N N . PHE A 1 515 ? -24.631 4.222 29.402 1.00 79.31 515 PHE A N 1
ATOM 3812 C CA . PHE A 1 515 ? -23.247 4.103 28.922 1.00 79.31 515 PHE A CA 1
ATOM 3813 C C . PHE A 1 515 ? -22.820 2.646 28.701 1.00 79.31 515 PHE A C 1
ATOM 3815 O O . PHE A 1 515 ? -22.156 2.338 27.710 1.00 79.31 515 PHE A O 1
ATOM 3822 N N . LEU A 1 516 ? -23.229 1.732 29.586 1.00 84.31 516 LEU A N 1
ATOM 3823 C CA . LEU A 1 516 ? -22.968 0.301 29.438 1.00 84.31 516 LEU A CA 1
ATOM 3824 C C . LEU A 1 516 ? -23.630 -0.288 28.179 1.00 84.31 516 LEU A C 1
ATOM 3826 O O . LEU A 1 516 ? -22.964 -0.998 27.424 1.00 84.31 516 LEU A O 1
ATOM 3830 N N . ARG A 1 517 ? -24.916 0.005 27.936 1.00 87.62 517 ARG A N 1
ATOM 3831 C CA . ARG A 1 517 ? -25.634 -0.445 26.728 1.00 87.62 517 ARG A CA 1
ATOM 3832 C C . ARG A 1 517 ? -24.990 0.107 25.463 1.00 87.62 517 ARG A C 1
ATOM 3834 O O . ARG A 1 517 ? -24.787 -0.648 24.516 1.00 87.62 517 ARG A O 1
ATOM 3841 N N . GLU A 1 518 ? -24.604 1.379 25.474 1.00 88.31 518 GLU A N 1
ATOM 3842 C CA . GLU A 1 518 ? -23.979 2.022 24.319 1.00 88.31 518 GLU A CA 1
ATOM 3843 C C . GLU A 1 518 ? -22.570 1.469 24.041 1.00 88.31 518 GLU A C 1
ATOM 3845 O O . GLU A 1 518 ? -22.221 1.222 22.890 1.00 88.31 518 GLU A O 1
ATOM 3850 N N . ASN A 1 519 ? -21.792 1.120 25.073 1.00 88.19 519 ASN A N 1
ATOM 3851 C CA . ASN A 1 519 ? -20.525 0.404 24.882 1.00 88.19 519 ASN A CA 1
ATOM 3852 C C . ASN A 1 519 ? -20.728 -1.031 24.347 1.00 88.19 519 ASN A C 1
ATOM 3854 O O . ASN A 1 519 ? -19.941 -1.478 23.511 1.00 88.19 519 ASN A O 1
ATOM 3858 N N . VAL A 1 520 ? -21.778 -1.756 24.767 1.00 91.56 520 VAL A N 1
ATOM 3859 C CA . VAL A 1 520 ? -22.120 -3.069 24.173 1.00 91.56 520 VAL A CA 1
ATOM 3860 C C . VAL A 1 520 ? -22.520 -2.913 22.702 1.00 91.56 520 VAL A C 1
ATOM 3862 O O . VAL A 1 520 ? -22.021 -3.665 21.864 1.00 91.56 520 VAL A O 1
ATOM 3865 N N . LYS A 1 521 ? -23.355 -1.922 22.358 1.00 93.69 521 LYS A N 1
ATOM 3866 C CA . LYS A 1 521 ? -23.695 -1.598 20.962 1.00 93.69 521 LYS A CA 1
ATOM 3867 C C . LYS A 1 521 ? -22.453 -1.271 20.143 1.00 93.69 521 LYS A C 1
ATOM 3869 O O . LYS A 1 521 ? -22.280 -1.856 19.081 1.00 93.69 521 LYS A O 1
ATOM 3874 N N . LEU A 1 522 ? -21.567 -0.409 20.643 1.00 93.44 522 LEU A N 1
ATOM 3875 C CA . LEU A 1 522 ? -20.327 -0.025 19.964 1.00 93.44 522 LEU A CA 1
ATOM 3876 C C . LEU A 1 522 ? -19.439 -1.245 19.671 1.00 93.44 522 LEU A C 1
ATOM 3878 O O . LEU A 1 522 ? -18.955 -1.393 18.549 1.00 93.44 522 LEU A O 1
ATOM 3882 N N . ARG A 1 523 ? -19.286 -2.166 20.636 1.00 91.88 523 ARG A N 1
ATOM 3883 C CA . ARG A 1 523 ? -18.577 -3.444 20.434 1.00 91.88 523 ARG A CA 1
ATOM 3884 C C . ARG A 1 523 ? -19.248 -4.312 19.369 1.00 91.88 523 ARG A C 1
ATOM 3886 O O . ARG A 1 523 ? -18.561 -4.828 18.495 1.00 91.88 523 ARG A O 1
ATOM 3893 N N . LEU A 1 524 ? -20.573 -4.459 19.400 1.00 93.69 524 LEU A N 1
ATOM 3894 C CA . LEU A 1 524 ? -21.304 -5.268 18.416 1.00 93.69 524 LEU A CA 1
ATOM 3895 C C . LEU A 1 524 ? -21.306 -4.643 17.008 1.00 93.69 524 LEU A C 1
ATOM 3897 O O . LEU A 1 524 ? -21.210 -5.370 16.021 1.00 93.69 524 LEU A O 1
ATOM 3901 N N . LEU A 1 525 ? -21.343 -3.313 16.902 1.00 92.75 525 LEU A N 1
ATOM 3902 C CA . LEU A 1 525 ? -21.196 -2.574 15.646 1.00 92.75 525 LEU A CA 1
ATOM 3903 C C . LEU A 1 525 ? -19.777 -2.713 15.077 1.00 92.75 525 LEU A C 1
ATOM 3905 O O . LEU A 1 525 ? -19.631 -2.973 13.883 1.00 92.75 525 LEU A O 1
ATOM 3909 N N . ASN A 1 526 ? -18.735 -2.630 15.913 1.00 92.38 526 ASN A N 1
ATOM 3910 C CA . ASN A 1 526 ? -17.363 -2.878 15.463 1.00 92.38 526 ASN A CA 1
ATOM 3911 C C . ASN A 1 526 ? -17.147 -4.352 15.080 1.00 92.38 526 ASN A C 1
ATOM 3913 O O . ASN A 1 526 ? -16.513 -4.634 14.068 1.00 92.38 526 ASN A O 1
ATOM 3917 N N . ALA A 1 527 ? -17.760 -5.296 15.803 1.00 91.00 527 ALA A N 1
ATOM 3918 C CA . ALA A 1 527 ? -17.784 -6.706 15.421 1.00 91.00 527 ALA A CA 1
ATOM 3919 C C . ALA A 1 527 ? -18.488 -6.915 14.064 1.00 91.00 527 ALA A C 1
ATOM 3921 O O . ALA A 1 527 ? -17.977 -7.647 13.219 1.00 91.00 527 ALA A O 1
ATOM 3922 N N . ARG A 1 528 ? -19.611 -6.233 13.793 1.00 89.62 528 ARG A N 1
ATOM 3923 C CA . ARG A 1 528 ? -20.273 -6.250 12.475 1.00 89.62 528 ARG A CA 1
ATOM 3924 C C . ARG A 1 528 ? -19.376 -5.670 11.377 1.00 89.62 528 ARG A C 1
ATOM 3926 O O . ARG A 1 528 ? -19.278 -6.266 10.306 1.00 89.62 528 ARG A O 1
ATOM 3933 N N . LEU A 1 529 ? -18.689 -4.555 11.632 1.00 89.19 529 LEU A N 1
ATOM 3934 C CA . LEU A 1 529 ? -17.727 -3.965 10.694 1.00 89.19 529 LEU A CA 1
ATOM 3935 C C . LEU A 1 529 ? -16.549 -4.916 10.419 1.00 89.19 529 LEU A C 1
ATOM 3937 O O . LEU A 1 529 ? -16.156 -5.102 9.266 1.00 89.19 529 LEU A O 1
ATOM 3941 N N . ALA A 1 530 ? -16.021 -5.567 11.457 1.00 85.56 530 ALA A N 1
ATOM 3942 C CA . ALA A 1 530 ? -14.967 -6.571 11.359 1.00 85.56 530 ALA A CA 1
ATOM 3943 C C . ALA A 1 530 ? -15.419 -7.809 10.564 1.00 85.56 530 ALA A C 1
ATOM 3945 O O . ALA A 1 530 ? -14.689 -8.271 9.692 1.00 85.56 530 ALA A O 1
ATOM 3946 N N . LEU A 1 531 ? -16.644 -8.296 10.781 1.00 86.12 531 LEU A N 1
ATOM 3947 C CA . LEU A 1 531 ? -17.237 -9.399 10.017 1.00 86.12 531 LEU A CA 1
ATOM 3948 C C . LEU A 1 531 ? -17.367 -9.050 8.522 1.00 86.12 531 LEU A C 1
ATOM 3950 O O . LEU A 1 531 ? -16.957 -9.832 7.665 1.00 86.12 531 LEU A O 1
ATOM 3954 N N . LEU A 1 532 ? -17.886 -7.858 8.203 1.00 82.81 532 LEU A N 1
ATOM 3955 C CA . LEU A 1 532 ? -18.050 -7.382 6.822 1.00 82.81 532 LEU A CA 1
ATOM 3956 C C . LEU A 1 532 ? -16.703 -7.137 6.118 1.00 82.81 532 LEU A C 1
ATOM 3958 O O . LEU A 1 532 ? -16.573 -7.415 4.927 1.00 82.81 532 LEU A O 1
ATOM 3962 N N . SER A 1 533 ? -15.685 -6.683 6.855 1.00 78.38 533 SER A N 1
ATOM 3963 C CA . SER A 1 533 ? -14.301 -6.544 6.371 1.00 78.38 533 SER A CA 1
ATOM 3964 C C . SER A 1 533 ? -13.473 -7.839 6.451 1.00 78.38 533 SER A C 1
ATOM 3966 O O . SER A 1 533 ? -12.285 -7.820 6.138 1.00 78.38 533 SER A O 1
ATOM 3968 N N . ARG A 1 534 ? -14.093 -8.971 6.830 1.00 76.00 534 ARG A N 1
ATOM 3969 C CA . ARG A 1 534 ? -13.478 -10.307 6.995 1.00 76.00 534 ARG A CA 1
ATOM 3970 C C . ARG A 1 534 ? -12.306 -10.357 8.000 1.00 76.00 534 ARG A C 1
ATOM 3972 O O . ARG A 1 534 ? -11.497 -11.283 7.982 1.00 76.00 534 ARG A O 1
ATOM 3979 N N . ASN A 1 535 ? -12.248 -9.403 8.930 1.00 78.69 535 ASN A N 1
ATOM 3980 C CA . ASN A 1 535 ? -11.255 -9.304 10.000 1.00 78.69 535 ASN A CA 1
ATOM 3981 C C . ASN A 1 535 ? -11.649 -10.166 11.219 1.00 78.69 535 ASN A C 1
ATOM 3983 O O . ASN A 1 535 ? -12.060 -9.666 12.270 1.00 78.69 535 ASN A O 1
ATOM 3987 N N . GLU A 1 536 ? -11.523 -11.487 11.063 1.00 77.50 536 GLU A N 1
ATOM 3988 C CA . GLU A 1 536 ? -11.870 -12.496 12.078 1.00 77.50 536 GLU A CA 1
ATOM 3989 C C . GLU A 1 536 ? -11.226 -12.257 13.471 1.00 77.50 536 GLU A C 1
ATOM 3991 O O . GLU A 1 536 ? -11.929 -12.423 14.472 1.00 77.50 536 GLU A O 1
ATOM 3996 N N . PRO A 1 537 ? -9.948 -11.829 13.610 1.00 82.88 537 PRO A N 1
ATOM 3997 C CA . PRO A 1 537 ? -9.364 -11.530 14.922 1.00 82.88 537 PRO A CA 1
ATOM 3998 C C . PRO A 1 537 ? -10.082 -10.403 15.675 1.00 82.88 537 PRO A C 1
ATOM 4000 O O . PRO A 1 537 ? -10.359 -10.545 16.867 1.00 82.88 537 PRO A O 1
ATOM 4003 N N . VAL A 1 538 ? -10.414 -9.298 14.995 1.00 85.75 538 VAL A N 1
ATOM 4004 C CA . VAL A 1 538 ? -11.145 -8.178 15.616 1.00 85.75 538 VAL A CA 1
ATOM 4005 C C . VAL A 1 538 ? -12.584 -8.590 15.919 1.00 85.75 538 VAL A C 1
ATOM 4007 O O . VAL A 1 538 ? -13.044 -8.381 17.040 1.00 85.75 538 VAL A O 1
ATOM 4010 N N . PHE A 1 539 ? -13.255 -9.273 14.983 1.00 89.44 539 PHE A N 1
ATOM 4011 C CA . PHE A 1 539 ? -14.607 -9.798 15.190 1.00 89.44 539 PHE A CA 1
ATOM 4012 C C . PHE A 1 539 ? -14.693 -10.684 16.441 1.00 89.44 539 PHE A C 1
ATOM 4014 O O . PHE A 1 539 ? -15.545 -10.451 17.298 1.00 89.44 539 PHE A O 1
ATOM 4021 N N . ARG A 1 540 ? -13.786 -11.661 16.596 1.00 88.56 540 ARG A N 1
ATOM 4022 C CA . ARG A 1 540 ? -13.761 -12.537 17.778 1.00 88.56 540 ARG A CA 1
ATOM 4023 C C . ARG A 1 540 ? -13.507 -11.771 19.070 1.00 88.56 540 ARG A C 1
ATOM 4025 O O . ARG A 1 540 ? -14.172 -12.058 20.063 1.00 88.56 540 ARG A O 1
ATOM 4032 N N . ASN A 1 541 ? -12.581 -10.814 19.064 1.00 90.31 541 ASN A N 1
ATOM 4033 C CA . ASN A 1 541 ? -12.230 -10.047 20.258 1.00 90.31 541 ASN A CA 1
ATOM 4034 C C . ASN A 1 541 ? -13.384 -9.144 20.719 1.00 90.31 541 ASN A C 1
ATOM 4036 O O . ASN A 1 541 ? -13.733 -9.168 21.899 1.00 90.31 541 ASN A O 1
ATOM 4040 N N . ASP A 1 542 ? -14.022 -8.403 19.810 1.00 91.62 542 ASP A N 1
ATOM 4041 C CA . ASP A 1 542 ? -15.156 -7.539 20.161 1.00 91.62 542 ASP A CA 1
ATOM 4042 C C . ASP A 1 542 ? -16.416 -8.332 20.515 1.00 91.62 542 ASP A C 1
ATOM 4044 O O . ASP A 1 542 ? -17.131 -7.964 21.449 1.00 91.62 542 ASP A O 1
ATOM 4048 N N . LEU A 1 543 ? -16.666 -9.462 19.847 1.00 92.50 543 LEU A N 1
ATOM 4049 C CA . LEU A 1 543 ? -17.775 -10.348 20.195 1.00 92.50 543 LEU A CA 1
ATOM 4050 C C . LEU A 1 543 ? -17.569 -11.008 21.567 1.00 92.50 543 LEU A C 1
ATOM 4052 O O . LEU A 1 543 ? -18.522 -11.116 22.339 1.00 92.50 543 LEU A O 1
ATOM 4056 N N . ALA A 1 544 ? -16.341 -11.422 21.895 1.00 92.38 544 ALA A N 1
ATOM 4057 C CA . ALA A 1 544 ? -16.001 -11.948 23.215 1.00 92.38 544 ALA A CA 1
ATOM 4058 C C . ALA A 1 544 ? -16.107 -10.864 24.300 1.00 92.38 544 ALA A C 1
ATOM 4060 O O . ALA A 1 544 ? -16.667 -11.128 25.363 1.00 92.38 544 ALA A O 1
ATOM 4061 N N . ALA A 1 545 ? -15.654 -9.636 24.022 1.00 91.69 545 ALA A N 1
ATOM 4062 C CA . ALA A 1 545 ? -15.818 -8.496 24.923 1.00 91.69 545 ALA A CA 1
ATOM 4063 C C . ALA A 1 545 ? -17.302 -8.169 25.167 1.00 91.69 545 ALA A C 1
ATOM 4065 O O . ALA A 1 545 ? -17.713 -8.021 26.317 1.00 91.69 545 ALA A O 1
ATOM 4066 N N . ALA A 1 546 ? -18.131 -8.142 24.118 1.00 93.56 546 ALA A N 1
ATOM 4067 C CA . ALA A 1 546 ? -19.574 -7.943 24.241 1.00 93.56 546 ALA A CA 1
ATOM 4068 C C . ALA A 1 546 ? -20.246 -9.071 25.046 1.00 93.56 546 ALA A C 1
ATOM 4070 O O . ALA A 1 546 ? -21.014 -8.787 25.965 1.00 93.56 546 ALA A O 1
ATOM 4071 N N . GLN A 1 547 ? -19.923 -10.344 24.774 1.00 93.00 547 GLN A N 1
ATOM 4072 C CA . GLN A 1 547 ? -20.424 -11.480 25.563 1.00 93.00 547 GLN A CA 1
ATOM 4073 C C . GLN A 1 547 ? -20.001 -11.382 27.040 1.00 93.00 547 GLN A C 1
ATOM 4075 O O . GLN A 1 547 ? -20.832 -11.603 27.923 1.00 93.00 547 GLN A O 1
ATOM 4080 N N . ALA A 1 548 ? -18.750 -10.997 27.321 1.00 91.44 548 ALA A N 1
ATOM 4081 C CA . ALA A 1 548 ? -18.242 -10.808 28.678 1.00 91.44 548 ALA A CA 1
ATOM 4082 C C . ALA A 1 548 ? -18.990 -9.683 29.415 1.00 91.44 548 ALA A C 1
ATOM 4084 O O . ALA A 1 548 ? -19.504 -9.912 30.511 1.00 91.44 548 ALA A O 1
ATOM 4085 N N . MET A 1 549 ? -19.139 -8.507 28.794 1.00 88.88 549 MET A N 1
ATOM 4086 C CA . MET A 1 549 ? -19.902 -7.380 29.347 1.00 88.88 549 MET A CA 1
ATOM 4087 C C . MET A 1 549 ? -21.364 -7.752 29.621 1.00 88.88 549 MET A C 1
ATOM 4089 O O . MET A 1 549 ? -21.876 -7.476 30.707 1.00 88.88 549 MET A O 1
ATOM 4093 N N . ILE A 1 550 ? -22.023 -8.433 28.676 1.00 90.44 550 ILE A N 1
ATOM 4094 C CA . ILE A 1 550 ? -23.392 -8.931 28.861 1.00 90.44 550 ILE A CA 1
ATOM 4095 C C . ILE A 1 550 ? -23.448 -9.892 30.060 1.00 90.44 550 ILE A C 1
ATOM 4097 O O . ILE A 1 550 ? -24.329 -9.762 30.904 1.00 90.44 550 ILE A O 1
ATOM 4101 N N . SER A 1 551 ? -22.482 -10.808 30.189 1.00 89.38 551 SER A N 1
ATOM 4102 C CA . SER A 1 551 ? -22.453 -11.785 31.286 1.00 89.38 551 SER A CA 1
ATOM 4103 C C . SER A 1 551 ? -22.144 -11.200 32.673 1.00 89.38 551 SER A C 1
ATOM 4105 O O . SER A 1 551 ? -22.607 -11.763 33.664 1.00 89.38 551 SER A O 1
ATOM 4107 N N . ARG A 1 552 ? -21.391 -10.090 32.755 1.00 85.56 552 ARG A N 1
ATOM 4108 C CA . ARG A 1 552 ? -20.977 -9.467 34.028 1.00 85.56 552 ARG A CA 1
ATOM 4109 C C . ARG A 1 552 ? -21.996 -8.462 34.573 1.00 85.56 552 ARG A C 1
ATOM 4111 O O . ARG A 1 552 ? -22.113 -8.334 35.787 1.00 85.56 552 ARG A O 1
ATOM 4118 N N . TYR A 1 553 ? -22.729 -7.758 33.704 1.00 84.38 553 TYR A N 1
ATOM 4119 C CA . TYR A 1 553 ? -23.551 -6.607 34.112 1.00 84.38 553 TYR A CA 1
ATOM 4120 C C . TYR A 1 553 ? -25.071 -6.742 33.854 1.00 84.38 553 TYR A C 1
ATOM 4122 O O . TYR A 1 553 ? -25.860 -6.025 34.478 1.00 84.38 553 TYR A O 1
ATOM 4130 N N . PHE A 1 554 ? -25.512 -7.660 32.986 1.00 87.38 554 PHE A N 1
ATOM 4131 C CA . PHE A 1 554 ? -26.934 -7.882 32.667 1.00 87.38 554 PHE A CA 1
ATOM 4132 C C . PHE A 1 554 ? -27.450 -9.179 33.306 1.00 87.38 554 PHE A C 1
ATOM 4134 O O . PHE A 1 554 ? -26.673 -10.100 33.565 1.00 87.38 554 PHE A O 1
ATOM 4141 N N . ASP A 1 555 ? -28.757 -9.278 33.585 1.00 87.56 555 ASP A N 1
ATOM 4142 C CA . ASP A 1 555 ? -29.286 -10.480 34.246 1.00 87.56 555 ASP A CA 1
ATOM 4143 C C . ASP A 1 555 ? -29.310 -11.694 33.305 1.00 87.56 555 ASP A C 1
ATOM 4145 O O . ASP A 1 555 ? -30.200 -11.870 32.472 1.00 87.56 555 ASP A O 1
ATOM 4149 N N . THR A 1 556 ? -28.343 -12.587 33.497 1.00 85.38 556 THR A N 1
ATOM 4150 C CA . THR A 1 556 ? -28.200 -13.841 32.749 1.00 85.38 556 THR A CA 1
ATOM 4151 C C . THR A 1 556 ? -29.304 -14.867 33.030 1.00 85.38 556 THR A C 1
ATOM 4153 O O . THR A 1 556 ? -29.389 -15.868 32.311 1.00 85.38 556 THR A O 1
ATOM 4156 N N . LYS A 1 557 ? -30.188 -14.642 34.015 1.00 85.50 557 LYS A N 1
ATOM 4157 C CA . LYS A 1 557 ? -31.396 -15.462 34.227 1.00 85.50 557 LYS A CA 1
ATOM 4158 C C . LYS A 1 557 ? -32.541 -15.057 33.294 1.00 85.50 557 LYS A C 1
ATOM 4160 O O . LYS A 1 557 ? -33.388 -15.894 32.979 1.00 85.50 557 LYS A O 1
ATOM 4165 N N . SER A 1 558 ? -32.557 -13.814 32.815 1.00 89.62 558 SER A N 1
ATOM 4166 C CA . SER A 1 558 ? -33.570 -13.310 31.893 1.00 89.62 558 SER A CA 1
ATOM 4167 C C . SER A 1 558 ? -33.520 -14.019 30.538 1.00 89.62 558 SER A C 1
ATOM 4169 O O . SER A 1 558 ? -32.487 -14.076 29.863 1.00 89.62 558 SER A O 1
ATOM 4171 N N . ARG A 1 559 ? -34.686 -14.490 30.075 1.00 89.12 559 ARG A N 1
ATOM 4172 C CA . ARG A 1 559 ? -34.842 -15.149 28.766 1.00 89.12 559 ARG A CA 1
ATOM 4173 C C . ARG A 1 559 ? -34.381 -14.259 27.598 1.00 89.12 559 ARG A C 1
ATOM 4175 O O . ARG A 1 559 ? -33.916 -14.798 26.597 1.00 89.12 559 ARG A O 1
ATOM 4182 N N . ARG A 1 560 ? -34.457 -12.923 27.719 1.00 88.19 560 ARG A N 1
ATOM 4183 C CA . ARG A 1 560 ? -33.953 -11.987 26.689 1.00 88.19 560 ARG A CA 1
ATOM 4184 C C . ARG A 1 560 ? -32.428 -12.029 26.581 1.00 88.19 560 ARG A C 1
ATOM 4186 O O . ARG A 1 560 ? -31.903 -12.224 25.491 1.00 88.19 560 ARG A O 1
ATOM 4193 N N . VAL A 1 561 ? -31.723 -11.934 27.711 1.00 91.75 561 VAL A N 1
ATOM 4194 C CA . VAL A 1 561 ? -30.250 -11.991 27.764 1.00 91.75 561 VAL A CA 1
ATOM 4195 C C . VAL A 1 561 ? -29.743 -13.343 27.251 1.00 91.75 561 VAL A C 1
ATOM 4197 O O . VAL A 1 561 ? -28.796 -13.398 26.469 1.00 91.75 561 VAL A O 1
ATOM 4200 N N . GLN A 1 562 ? -30.422 -14.439 27.605 1.00 91.75 562 GLN A N 1
ATOM 4201 C CA . GLN A 1 562 ? -30.117 -15.778 27.083 1.00 91.75 562 GLN A CA 1
ATOM 4202 C C . GLN A 1 562 ? -30.370 -15.905 25.569 1.00 91.75 562 GLN A C 1
ATOM 4204 O O . GLN A 1 562 ? -29.607 -16.590 24.882 1.00 91.75 562 GLN A O 1
ATOM 4209 N N . GLY A 1 563 ? -31.398 -15.229 25.044 1.00 92.25 563 GLY A N 1
ATOM 4210 C CA . GLY A 1 563 ? -31.670 -15.109 23.610 1.00 92.25 563 GLY A CA 1
ATOM 4211 C C . GLY A 1 563 ? -30.532 -14.407 22.869 1.00 92.25 563 GLY A C 1
ATOM 4212 O O . GLY A 1 563 ? -29.927 -15.009 21.982 1.00 92.25 563 GLY A O 1
ATOM 4213 N N . VAL A 1 564 ? -30.160 -13.196 23.302 1.00 92.81 564 VAL A N 1
ATOM 4214 C CA . VAL A 1 564 ? -29.041 -12.428 22.726 1.00 92.81 564 VAL A CA 1
ATOM 4215 C C . VAL A 1 564 ? -27.729 -13.212 22.795 1.00 92.81 564 VAL A C 1
ATOM 4217 O O . VAL A 1 564 ? -27.084 -13.403 21.769 1.00 92.81 564 VAL A O 1
ATOM 4220 N N . LEU A 1 565 ? -27.358 -13.773 23.952 1.00 93.00 565 LEU A N 1
ATOM 4221 C CA . LEU A 1 565 ? -26.147 -14.601 24.074 1.00 93.00 565 LEU A CA 1
ATOM 4222 C C . LEU A 1 565 ? -26.167 -15.841 23.161 1.00 93.00 565 LEU A C 1
ATOM 4224 O O . LEU A 1 565 ? -25.111 -16.345 22.781 1.00 93.00 565 LEU A O 1
ATOM 4228 N N . THR A 1 566 ? -27.347 -16.339 22.786 1.00 93.44 566 THR A N 1
ATOM 4229 C CA . THR A 1 566 ? -27.482 -17.444 21.829 1.00 93.44 566 THR A CA 1
ATOM 4230 C C . THR A 1 566 ? -27.360 -16.961 20.382 1.00 93.44 566 THR A C 1
ATOM 4232 O O . THR A 1 566 ? -26.663 -17.613 19.606 1.00 93.44 566 THR A O 1
ATOM 4235 N N . LEU A 1 567 ? -27.926 -15.801 20.029 1.00 91.69 567 LEU A N 1
ATOM 4236 C CA . LEU A 1 567 ? -27.711 -15.148 18.729 1.00 91.69 567 LEU A CA 1
ATOM 4237 C C . LEU A 1 567 ? -26.228 -14.829 18.496 1.00 91.69 567 LEU A C 1
ATOM 4239 O O . LEU A 1 567 ? -25.692 -15.181 17.447 1.00 91.69 567 LEU A O 1
ATOM 4243 N N . LEU A 1 568 ? -25.535 -14.266 19.494 1.00 92.31 568 LEU A N 1
ATOM 4244 C CA . LEU A 1 568 ? -24.101 -13.968 19.406 1.00 92.31 568 LEU A CA 1
ATOM 4245 C C . LEU A 1 568 ? -23.265 -15.240 19.186 1.00 92.31 568 LEU A C 1
ATOM 4247 O O . LEU A 1 568 ? -22.398 -15.250 18.314 1.00 92.31 568 LEU A O 1
ATOM 4251 N N . ARG A 1 569 ? -23.567 -16.349 19.882 1.00 90.88 569 ARG A N 1
ATOM 4252 C CA . ARG A 1 569 ? -22.917 -17.651 19.624 1.00 90.88 569 ARG A CA 1
ATOM 4253 C C . ARG A 1 569 ? -23.237 -18.216 18.233 1.00 90.88 569 ARG A C 1
ATOM 4255 O O . ARG A 1 569 ? -22.364 -18.811 17.608 1.00 90.88 569 ARG A O 1
ATOM 4262 N N . GLN A 1 570 ? -24.454 -18.026 17.720 1.00 89.12 570 GLN A N 1
ATOM 4263 C CA . GLN A 1 570 ? -24.829 -18.452 16.363 1.00 89.12 570 GLN A CA 1
ATOM 4264 C C . GLN A 1 570 ? -24.202 -17.587 15.257 1.00 89.12 570 GLN A C 1
ATOM 4266 O O . GLN A 1 570 ? -23.971 -18.096 14.159 1.00 89.12 570 GLN A O 1
ATOM 4271 N N . ALA A 1 571 ? -23.936 -16.305 15.520 1.00 88.00 571 ALA A N 1
ATOM 4272 C CA . ALA A 1 571 ? -23.152 -15.441 14.640 1.00 88.00 571 ALA A CA 1
ATOM 4273 C C . ALA A 1 571 ? -21.676 -15.868 14.653 1.00 88.00 571 ALA A C 1
ATOM 4275 O O . ALA A 1 571 ? -21.092 -16.082 13.594 1.00 88.00 571 ALA A O 1
ATOM 4276 N N . GLN A 1 572 ? -21.113 -16.109 15.845 1.00 87.62 572 GLN A N 1
ATOM 4277 C CA . GLN A 1 572 ? -19.751 -16.620 16.022 1.00 87.62 572 GLN A CA 1
ATOM 4278 C C . GLN A 1 572 ? -19.523 -17.927 15.255 1.00 87.62 572 GLN A C 1
ATOM 4280 O O . GLN A 1 572 ? -18.533 -18.050 14.545 1.00 87.62 572 GLN A O 1
ATOM 4285 N N . ALA A 1 573 ? -20.456 -18.881 15.358 1.00 82.06 573 ALA A N 1
ATOM 4286 C CA . ALA A 1 573 ? -20.383 -20.163 14.660 1.00 82.06 573 ALA A CA 1
ATOM 4287 C C . ALA A 1 573 ? -20.500 -20.034 13.128 1.00 82.06 573 ALA A C 1
ATOM 4289 O O . ALA A 1 573 ? -19.859 -20.798 12.412 1.00 82.06 573 ALA A O 1
ATOM 4290 N N . GLY A 1 574 ? -21.287 -19.075 12.622 1.00 76.12 574 GLY A N 1
ATOM 4291 C CA . GLY A 1 574 ? -21.435 -18.824 11.180 1.00 76.12 574 GLY A CA 1
ATOM 4292 C C . GLY A 1 574 ? -20.232 -18.128 10.532 1.00 76.12 574 GLY A C 1
ATOM 4293 O O . GLY A 1 574 ? -20.036 -18.250 9.326 1.00 76.12 574 GLY A O 1
ATOM 4294 N N . ALA A 1 575 ? -19.418 -17.432 11.330 1.00 69.31 575 ALA A N 1
ATOM 4295 C CA . ALA A 1 575 ? -18.219 -16.726 10.880 1.00 69.31 575 ALA A CA 1
ATOM 4296 C C . ALA A 1 575 ? -16.941 -17.591 10.869 1.00 69.31 575 ALA A C 1
ATOM 4298 O O . ALA A 1 575 ? -15.940 -17.175 10.287 1.00 69.31 575 ALA A O 1
ATOM 4299 N N . VAL A 1 576 ? -16.952 -18.784 11.491 1.00 62.72 576 VAL A N 1
ATOM 4300 C CA . VAL A 1 576 ? -15.754 -19.636 11.611 1.00 62.72 576 VAL A CA 1
ATOM 4301 C C . VAL A 1 576 ? -15.247 -20.045 10.229 1.00 62.72 576 VAL A C 1
ATOM 4303 O O . VAL A 1 576 ? -15.778 -20.947 9.582 1.00 62.72 576 VAL A O 1
ATOM 4306 N N . THR A 1 577 ? -14.171 -19.396 9.799 1.00 59.03 577 THR A N 1
ATOM 4307 C CA . THR A 1 577 ? -13.538 -19.646 8.508 1.00 59.03 577 THR A CA 1
ATOM 4308 C C . THR A 1 577 ? -12.744 -20.950 8.524 1.00 59.03 577 THR A C 1
ATOM 4310 O O . THR A 1 577 ? -11.950 -21.223 9.428 1.00 59.03 577 THR A O 1
ATOM 4313 N N . VAL A 1 578 ? -12.936 -21.757 7.478 1.00 55.69 578 VAL A N 1
ATOM 4314 C CA . VAL A 1 578 ? -12.038 -22.870 7.145 1.00 55.69 578 VAL A CA 1
ATOM 4315 C C . VAL A 1 578 ? -10.657 -22.293 6.808 1.00 55.69 578 VAL A C 1
ATOM 4317 O O . VAL A 1 578 ? -10.561 -21.214 6.224 1.00 55.69 578 VAL A O 1
ATOM 4320 N N . GLN A 1 579 ? -9.587 -23.001 7.181 1.00 56.53 579 GLN A N 1
ATOM 4321 C CA . GLN A 1 579 ? -8.203 -22.584 6.927 1.00 56.53 579 GLN A CA 1
ATOM 4322 C C . GLN A 1 579 ? -7.997 -22.243 5.442 1.00 56.53 579 GLN A C 1
ATOM 4324 O O . GLN A 1 579 ? -8.242 -23.078 4.570 1.00 56.53 579 GLN A O 1
ATOM 4329 N N . LEU A 1 580 ? -7.564 -21.011 5.156 1.00 64.06 580 LEU A N 1
ATOM 4330 C CA . LEU A 1 580 ? -7.484 -20.514 3.785 1.00 64.06 580 LEU A CA 1
ATOM 4331 C C . LEU A 1 580 ? -6.395 -21.263 2.989 1.00 64.06 580 LEU A C 1
ATOM 4333 O O . LEU A 1 580 ? -5.269 -21.399 3.478 1.00 64.06 580 LEU A O 1
ATOM 4337 N N . PRO A 1 581 ? -6.684 -21.720 1.755 1.00 67.50 581 PRO A N 1
ATOM 4338 C CA . PRO A 1 581 ? -5.694 -22.377 0.910 1.00 67.50 581 PRO A CA 1
ATOM 4339 C C . PRO A 1 581 ? -4.611 -21.384 0.470 1.00 67.50 581 PRO A C 1
ATOM 4341 O O . PRO A 1 581 ? -4.906 -20.259 0.071 1.00 67.50 581 PRO A O 1
ATOM 4344 N N . THR A 1 582 ? -3.347 -21.802 0.516 1.00 75.31 582 THR A N 1
ATOM 4345 C CA . THR A 1 582 ? -2.197 -20.949 0.185 1.00 75.31 582 THR A CA 1
ATOM 4346 C C . THR A 1 582 ? -1.829 -21.010 -1.299 1.00 75.31 582 THR A C 1
ATOM 4348 O O . THR A 1 582 ? -2.004 -22.028 -1.963 1.00 75.31 582 THR A O 1
ATOM 4351 N N . MET A 1 583 ? -1.243 -19.924 -1.816 1.00 76.00 583 MET A N 1
ATOM 4352 C CA . MET A 1 583 ? -0.783 -19.787 -3.211 1.00 76.00 583 MET A CA 1
ATOM 4353 C C . MET A 1 583 ? 0.558 -20.490 -3.504 1.00 76.00 583 MET A C 1
ATOM 4355 O O . MET A 1 583 ? 1.371 -20.016 -4.296 1.00 76.00 583 MET A O 1
ATOM 4359 N N . ALA A 1 584 ? 0.846 -21.587 -2.802 1.00 78.81 584 ALA A N 1
ATOM 4360 C CA . ALA A 1 584 ? 2.185 -22.168 -2.770 1.00 78.81 584 ALA A CA 1
ATOM 4361 C C . ALA A 1 584 ? 2.585 -22.859 -4.086 1.00 78.81 584 ALA A C 1
ATOM 4363 O O . ALA A 1 584 ? 3.755 -22.799 -4.466 1.00 78.81 584 ALA A O 1
ATOM 4364 N N . GLU A 1 585 ? 1.647 -23.493 -4.800 1.00 80.06 585 GLU A N 1
ATOM 4365 C CA . GLU A 1 585 ? 1.976 -24.202 -6.042 1.00 80.06 585 GLU A CA 1
ATOM 4366 C C . GLU A 1 585 ? 2.116 -23.252 -7.232 1.00 80.06 585 GLU A C 1
ATOM 4368 O O . GLU A 1 585 ? 3.060 -23.413 -8.007 1.00 80.06 585 GLU A O 1
ATOM 4373 N N . SER A 1 586 ? 1.247 -22.244 -7.376 1.00 83.31 586 SER A N 1
ATOM 4374 C CA . SER A 1 586 ? 1.381 -21.246 -8.450 1.00 83.31 586 SER A CA 1
ATOM 4375 C C . SER A 1 586 ? 2.678 -20.431 -8.335 1.00 83.31 586 SER A C 1
ATOM 4377 O O . SER A 1 586 ? 3.396 -20.287 -9.327 1.00 83.31 586 SER A O 1
ATOM 4379 N N . LEU A 1 587 ? 3.036 -19.973 -7.128 1.00 83.50 587 LEU A N 1
ATOM 4380 C CA . LEU A 1 587 ? 4.287 -19.248 -6.877 1.00 83.50 587 LEU A CA 1
ATOM 4381 C C . LEU A 1 587 ? 5.518 -20.161 -7.009 1.00 83.50 587 LEU A C 1
ATOM 4383 O O . LEU A 1 587 ? 6.526 -19.755 -7.585 1.00 83.50 587 LEU A O 1
ATOM 4387 N N . GLY A 1 588 ? 5.434 -21.414 -6.548 1.00 83.12 588 GLY A N 1
ATOM 4388 C CA . GLY A 1 588 ? 6.506 -22.400 -6.714 1.00 83.12 588 GLY A CA 1
ATOM 4389 C C . GLY A 1 588 ? 6.788 -22.741 -8.182 1.00 83.12 588 GLY A C 1
ATOM 4390 O O . GLY A 1 588 ? 7.946 -22.761 -8.596 1.00 83.12 588 GLY A O 1
ATOM 4391 N N . ALA A 1 589 ? 5.741 -22.945 -8.989 1.00 81.56 589 ALA A N 1
ATOM 4392 C CA . ALA A 1 589 ? 5.870 -23.208 -10.424 1.00 81.56 589 ALA A CA 1
ATOM 4393 C C . ALA A 1 589 ? 6.448 -22.005 -11.189 1.00 81.56 589 ALA A C 1
ATOM 4395 O O . ALA A 1 589 ? 7.258 -22.182 -12.097 1.00 81.56 589 ALA A O 1
ATOM 4396 N N . LEU A 1 590 ? 6.082 -20.784 -10.794 1.00 84.06 590 LEU A N 1
ATOM 4397 C CA . LEU A 1 590 ? 6.644 -19.556 -11.352 1.00 84.06 590 LEU A CA 1
ATOM 4398 C C . LEU A 1 590 ? 8.137 -19.392 -11.009 1.00 84.06 590 LEU A C 1
ATOM 4400 O O . LEU A 1 590 ? 8.934 -19.031 -11.870 1.00 84.06 590 LEU A O 1
ATOM 4404 N N . HIS A 1 591 ? 8.535 -19.691 -9.768 1.00 82.31 591 HIS A N 1
ATOM 4405 C CA . HIS A 1 591 ? 9.943 -19.658 -9.355 1.00 82.31 591 HIS A CA 1
ATOM 4406 C C . HIS A 1 591 ? 10.800 -20.745 -10.023 1.00 82.31 591 HIS A C 1
ATOM 4408 O O . HIS A 1 591 ? 12.011 -20.561 -10.140 1.00 82.31 591 HIS A O 1
ATOM 4414 N N . ALA A 1 592 ? 10.200 -21.857 -10.462 1.00 81.56 592 ALA A N 1
ATOM 4415 C CA . ALA A 1 592 ? 10.876 -22.851 -11.295 1.00 81.56 592 ALA A CA 1
ATOM 4416 C C . ALA A 1 592 ? 11.090 -22.329 -12.727 1.00 81.56 592 ALA A C 1
ATOM 4418 O O . ALA A 1 592 ? 12.217 -22.345 -13.208 1.00 81.56 592 ALA A O 1
ATOM 4419 N N . LEU A 1 593 ? 10.048 -21.761 -13.349 1.00 79.19 593 LEU A N 1
ATOM 4420 C CA . LEU A 1 593 ? 10.089 -21.194 -14.708 1.00 79.19 593 LEU A CA 1
ATOM 4421 C C . LEU A 1 593 ? 11.121 -20.058 -14.883 1.00 79.19 593 LEU A C 1
ATOM 4423 O O . LEU A 1 593 ? 11.514 -19.762 -16.001 1.00 79.19 593 LEU A O 1
ATOM 4427 N N . LYS A 1 594 ? 11.555 -19.416 -13.790 1.00 74.44 594 LYS A N 1
ATOM 4428 C CA . LYS A 1 594 ? 12.579 -18.350 -13.776 1.00 74.44 594 LYS A CA 1
ATOM 4429 C C . LYS A 1 594 ? 14.008 -18.855 -13.485 1.00 74.44 594 LYS A C 1
ATOM 4431 O O . LYS A 1 594 ? 14.922 -18.050 -13.314 1.00 74.44 594 LYS A O 1
ATOM 4436 N N . LYS A 1 595 ? 14.197 -20.170 -13.335 1.00 68.81 595 LYS A N 1
ATOM 4437 C CA . LYS A 1 595 ? 15.505 -20.816 -13.107 1.00 68.81 595 LYS A CA 1
ATOM 4438 C C . LYS A 1 595 ? 15.997 -21.653 -14.289 1.00 68.81 595 LYS A C 1
ATOM 4440 O O . LYS A 1 595 ? 17.158 -22.061 -14.263 1.00 68.81 595 LYS A O 1
ATOM 4445 N N . GLU A 1 596 ? 15.118 -21.921 -15.247 1.00 53.94 596 GLU A N 1
ATOM 4446 C CA . GLU A 1 596 ? 15.430 -22.471 -16.572 1.00 53.94 596 GLU A CA 1
ATOM 4447 C C . GLU A 1 596 ? 15.701 -21.320 -17.557 1.00 53.94 596 GLU A C 1
ATOM 4449 O O . GLU A 1 596 ? 16.547 -21.529 -18.453 1.00 53.94 596 GLU A O 1
#

Sequence (596 aa):
MIAPAGAAANGLGPDDAAPDAEALRFDSEALWAQLDPAALAGKPVLIIRGNGGRDWLGDRLREAGAQVEAVEAYQRTLPEPSAMQWQAVRDNLRPGAAPHAWLLTSSEAVRNLDALARQHLSPEEDATLRQVQCIAPHARIAEQALALGFPHILRAAPGDAGLLAACLQWADAHAGPAPASMASAAIEAGPPSATAEAPPAPVPDAAVPATSTKVERVTQETTSSSATPPPTAASAASAQAAPAPGPATPATPAAPSAATRRSAALWALVAVLVVATAGGFWWLQQRVDHLTGELARRQQSNDALVQESRVLTRNAQDTVKELQAKVGALENQVGETRDKQVALEQVYQDLMRNRDDWEIAEIQQLLTSAGQQLQLTGNVQVALAALQSADARLARADKPQYNLLRRAIARDVARMKAVPDTDLTGAAIKLDEAINQVDSLPLLSSERMLERSEADARKGAAANGASAPAAANGTGPGWFTRLWDYLREELAQVVRIRKVDDAEALLLSGDQGWFLRENVKLRLLNARLALLSRNEPVFRNDLAAAQAMISRYFDTKSRRVQGVLTLLRQAQAGAVTVQLPTMAESLGALHALKKE

Organism: Cupriavidus necator (NCBI:txid106590)

Secondary structure (DSSP, 8-state):
----TT-------S-SPPPPTTS---SHHHHHHHS-SGGGTTSEEEEEEESSS--HHHHHHHHTT-EEEEEEEE--------HHHHHHHHHHTSTTPPP-EEE--SHHHHHHHHHHHHHHS-HHHHHHHHTSEEEESSHHHHHHHHTTT---EEEPPSHHHHHHHHHHHHHHHHSPSPPS-S-------------------------------------------------------------------------------SSHHHHHHHHHHHHHHHHHHHHHHHHHHHHHHHHHHHHHHHHHHHHHHHHHHHHHHHHHHHHHHHHHHHHHHHHHHHHHHHHHHHHHHHHHHHHHHHHHHHHHHHHHHHHHHHHHH--HHHHHHHHHHHHHHHHHH--GGGHHHHHHHHHHHHHHHTS----HHHHHHHHHHHHHHGGGPPBTTTTHHHHHHHHHHHHHTT-------------SSHHHHHHHHHHHHHHHHH------S-SGGG---TTHHHHHHHHHHHHHHHHHHHHHTT-HHHHHHHHHHHHHHHHHHB-TTSHHHHHHHHHHHHHHHHH-PPPPPPSHHHHHHHHHHTT-

Foldseek 3Di:
DDDQQQDDDDDDDPDDDDDDLVQRDRDLVSVVVVDDLLVQAPEEDEAEAAPDDDCVSQVVSVVSRHNYDYDHPYYDDQDDDDPVVLVVLVQCLDVPHAQDEAEFEDLVVLVSCLVVCVVRHDPSSSVSVLAHAYEYQDPSNVVSSVVSRNPHYDHFHPDDVSSVVSVVVVVVVRDDDDDPPDPPDDDDDDDDDDDDDDDDDDDDDDDDDDDDDDDDDDDDDDDDDDDDDDDDDDDDDDDDDDDDDDDDDDDDDDYDDDDDDDCVVVVVVVVVVVCVVVVVVVVVVVVVVVVVVVVVVVVVVVVVVVVVVVVVVVVVVVVVVVVVVVVVVVVVVVVVVVVVVVVVVVVVVCVVVVVVVVLLVVLLVLQVVLQVCCVPQVPLPSSLVSLVVSLVSCVVVVDPLCPQLNVLSVVLNVQSVPWPDFPLVLLLVLLVVLLVLLVVFAWPPPVVVPVCVVVVVVVVVPPPDDDDDDDDDDDDPCPVVVVVVVVVVVVCVVPPDDDPVDPPLVPDDPVVSVVLSVLLSVLSVQLNVCSVSLVLVSVVVSLVVSLVSLVPITPPVDPSSVSSNVSSVVSNVSSDGDDRDGSCRSSVSSVVSVVD